Protein AF-I8TPX4-F1 (afdb_monomer_lite)

pLDDT: mean 73.59, std 28.56, range [20.38, 98.69]

Organism: Aspergillus oryzae (strain 3.042) (NCBI:txid1160506)

Secondary structure (DSSP, 8-state):
-----TTSSSSHHHHHHHHHHHHHHHHHHHHHHHHHHHHHHHHHHHHHHT--------PPPPHHHHHHHHHHHHHHHHHHHH-S--PPPTT---TT--TTTS-SS-EEEEEEEEB-SS-BPSS-EEEEEETTEEEEEEETTS---PPTT-EEEE-TT-EE-PPEEEEEE-TTTSPSS--GGG--S---STT-SB-TT-BGGGG--TT-THHHHHHHTTEEEEEE---SSSSEEEEEEEEES-TT-STT----SGGGBTTTTS-GGGSPEEEEEE-THHHHHHHS--HHHHHHHHHHHHHHHHHHHHHHHHHHHHHHHHHT--TTHHHHHHHHHHHH-S----TTTHHHHHHHTT-EEEEEEE-SHHHHHHHHHHHHHTT--EEEEEE-TTGGG-HHHHHHHHHTTTTS--------------------------------------TTTHHHHT-SSS-S-----------------------------------------------PPPP--------

Radius of gyration: 38.06 Å; chains: 1; bounding box: 77×177×71 Å

Sequence (519 aa):
MTTKGALLAIELNHQEYVQRSRLRRLRRWRRLLWPLLLIAALVILIQRQSSVNIVPYPRYSTESDLFNEGINKCYEARSRSQSNNKAASESRVNHRWNPVSGHKGDIVIQNATLFDGELTRNGTFDIHFSSGVIRSVSPTHLDHPIPEGTHIINVHGRFITPGLVDMHSHHLLLPFPQLPATNDVNERPLLGPITPFVRAIDGFKPHDPTIKIIASGGVTSSLVLPGSANIVGGEAYMVKNLPLSGAAGEPVVEELLLEYGLPENNRQRYLKMACGENPKRVYGNTRLGLTWLLRKQLEEAQDLHERQSAWCRAAFDVEETSFAKTHHVKTFIRNHGKRPDSFDLETLVALIRGELNVNVHCYEPEDFERMLSVLHEFGVHPQAFHHALEAWQVPELLKNLEEKCSVQGRGIWCKSKRAQNPGRPRGQGCPKIGTKPLFLILLGSRKTSLCRQLHPFLLSRCSRTTELDMFGLDTMQIWLSGMITRYKSGRHPLRSSSMVALSWATVTPWNCLSTTPAL

Structure (mmCIF, N/CA/C/O backbone):
data_AF-I8TPX4-F1
#
_entry.id   AF-I8TPX4-F1
#
loop_
_atom_site.group_PDB
_atom_site.id
_atom_site.type_symbol
_atom_site.label_atom_id
_atom_site.label_alt_id
_atom_site.label_comp_id
_atom_site.label_asym_id
_atom_site.label_entity_id
_atom_site.label_seq_id
_atom_site.pdbx_PDB_ins_code
_atom_site.Cartn_x
_atom_site.Cartn_y
_atom_site.Cartn_z
_atom_site.occupancy
_atom_site.B_iso_or_equiv
_atom_site.auth_seq_id
_atom_site.auth_comp_id
_atom_site.auth_asym_id
_atom_site.auth_atom_id
_atom_site.pdbx_PDB_model_num
ATOM 1 N N . MET A 1 1 ? 21.752 119.338 12.660 1.00 38.38 1 MET A N 1
ATOM 2 C CA . MET A 1 1 ? 21.763 118.011 13.311 1.00 38.38 1 MET A CA 1
ATOM 3 C C . MET A 1 1 ? 20.772 117.098 12.597 1.00 38.38 1 MET A C 1
ATOM 5 O O . MET A 1 1 ? 19.581 117.349 12.644 1.00 38.38 1 MET A O 1
ATOM 9 N N . THR A 1 2 ? 21.302 116.132 11.840 1.00 40.00 2 THR A N 1
ATOM 10 C CA . THR A 1 2 ? 20.820 114.739 11.697 1.00 40.00 2 THR A CA 1
ATOM 11 C C . THR A 1 2 ? 19.315 114.413 11.810 1.00 40.00 2 THR A C 1
ATOM 13 O O . THR A 1 2 ? 18.769 114.320 12.902 1.00 40.00 2 THR A O 1
ATOM 16 N N . THR A 1 3 ? 18.724 114.094 10.648 1.00 46.22 3 THR A N 1
ATOM 17 C CA . THR A 1 3 ? 18.003 112.845 10.287 1.00 46.22 3 THR A CA 1
ATOM 18 C C . THR A 1 3 ? 17.042 112.172 11.283 1.00 46.22 3 THR A C 1
ATOM 20 O O . THR A 1 3 ? 17.495 111.578 12.259 1.00 46.22 3 THR A O 1
ATOM 23 N N . LYS A 1 4 ? 15.760 112.050 10.891 1.00 41.34 4 LYS A N 1
ATOM 24 C CA . LYS A 1 4 ? 14.982 110.786 10.772 1.00 41.34 4 LYS A CA 1
ATOM 25 C C . LYS A 1 4 ? 13.525 111.100 10.393 1.00 41.34 4 LYS A C 1
ATOM 27 O O . LYS A 1 4 ? 12.887 111.916 11.037 1.00 41.34 4 LYS A O 1
ATOM 32 N N . GLY A 1 5 ? 13.003 110.440 9.360 1.00 40.19 5 GLY A N 1
ATOM 33 C CA . GLY A 1 5 ? 11.592 110.567 8.960 1.00 40.19 5 GLY A CA 1
ATOM 34 C C . GLY A 1 5 ? 11.262 110.072 7.549 1.00 40.19 5 GLY A C 1
ATOM 35 O O . GLY A 1 5 ? 10.097 109.882 7.229 1.00 40.19 5 GLY A O 1
ATOM 36 N N . ALA A 1 6 ? 12.273 109.779 6.724 1.00 49.09 6 ALA A N 1
ATOM 37 C CA . ALA A 1 6 ? 12.138 109.207 5.378 1.00 49.09 6 ALA A CA 1
ATOM 38 C C . ALA A 1 6 ? 11.752 107.704 5.345 1.00 49.09 6 ALA A C 1
ATOM 40 O O . ALA A 1 6 ? 12.098 107.005 4.399 1.00 49.09 6 ALA A O 1
ATOM 41 N N . LEU A 1 7 ? 11.066 107.182 6.369 1.00 47.84 7 LEU A N 1
ATOM 42 C CA . LEU A 1 7 ? 10.767 105.744 6.501 1.00 47.84 7 LEU A CA 1
ATOM 43 C C . LEU A 1 7 ? 9.301 105.366 6.247 1.00 47.84 7 LEU A C 1
ATOM 45 O O . LEU A 1 7 ? 9.023 104.200 6.006 1.00 47.84 7 LEU A O 1
ATOM 49 N N . LEU A 1 8 ? 8.370 106.322 6.205 1.00 48.78 8 LEU A N 1
ATOM 50 C CA . LEU A 1 8 ? 6.936 106.013 6.074 1.00 48.78 8 LEU A CA 1
ATOM 51 C C . LEU A 1 8 ? 6.411 105.944 4.627 1.00 48.78 8 LEU A C 1
ATOM 53 O O . LEU A 1 8 ? 5.287 105.505 4.411 1.00 48.78 8 LEU A O 1
ATOM 57 N N . ALA A 1 9 ? 7.217 106.311 3.624 1.00 49.38 9 ALA A N 1
ATOM 58 C CA . ALA A 1 9 ? 6.821 106.268 2.208 1.00 49.38 9 ALA A CA 1
ATOM 59 C C . ALA A 1 9 ? 7.292 105.004 1.452 1.00 49.38 9 ALA A C 1
ATOM 61 O O . ALA A 1 9 ? 6.925 104.811 0.295 1.00 49.38 9 ALA A O 1
ATOM 62 N N . ILE A 1 10 ? 8.094 104.133 2.081 1.00 52.34 10 ILE A N 1
ATOM 63 C CA . ILE A 1 10 ? 8.696 102.951 1.427 1.00 52.34 10 ILE A CA 1
ATOM 64 C C . ILE A 1 10 ? 7.904 101.658 1.715 1.00 52.34 10 ILE A C 1
ATOM 66 O O . ILE A 1 10 ? 7.915 100.730 0.908 1.00 52.34 10 ILE A O 1
ATOM 70 N N . GLU A 1 11 ? 7.146 101.597 2.811 1.00 50.50 11 GLU A N 1
ATOM 71 C CA . GLU A 1 11 ? 6.510 100.350 3.269 1.00 50.50 11 GLU A CA 1
ATOM 72 C C . GLU A 1 11 ? 5.206 99.981 2.542 1.00 50.50 11 GLU A C 1
ATOM 74 O O . GLU A 1 11 ? 4.889 98.799 2.405 1.00 50.50 11 GLU A O 1
ATOM 79 N N . LEU A 1 12 ? 4.487 100.955 1.975 1.00 50.69 12 LEU A N 1
ATOM 80 C CA . LEU A 1 12 ? 3.230 100.691 1.260 1.00 50.69 12 LEU A CA 1
ATOM 81 C C . LEU A 1 12 ? 3.429 100.149 -0.167 1.00 50.69 12 LEU A C 1
ATOM 83 O O . LEU A 1 12 ? 2.540 99.485 -0.693 1.00 50.69 12 LEU A O 1
ATOM 87 N N . ASN A 1 13 ? 4.603 100.341 -0.779 1.00 52.25 13 ASN A N 1
ATOM 88 C CA . ASN A 1 13 ? 4.862 99.906 -2.160 1.00 52.25 13 ASN A CA 1
ATOM 89 C C . ASN A 1 13 ? 5.465 98.482 -2.253 1.00 52.25 13 ASN A C 1
ATOM 91 O O . ASN A 1 13 ? 5.502 97.874 -3.323 1.00 52.25 13 ASN A O 1
ATOM 95 N N . HIS A 1 14 ? 5.916 97.903 -1.130 1.00 55.53 14 HIS A N 1
ATOM 96 C CA . HIS A 1 14 ? 6.540 96.572 -1.106 1.00 55.53 14 HIS A CA 1
ATOM 97 C C . HIS A 1 14 ? 5.518 95.421 -0.985 1.00 55.53 14 HIS A C 1
ATOM 99 O O . HIS A 1 14 ? 5.777 94.306 -1.448 1.00 55.53 14 HIS A O 1
ATOM 105 N N . GLN A 1 15 ? 4.331 95.659 -0.411 1.00 54.53 15 GLN A N 1
ATOM 106 C CA . GLN A 1 15 ? 3.323 94.600 -0.251 1.00 54.53 15 GLN A CA 1
ATOM 107 C C . GLN A 1 15 ? 2.599 94.232 -1.560 1.00 54.53 15 GLN A C 1
ATOM 109 O O . GLN A 1 15 ? 2.337 93.048 -1.794 1.00 54.53 15 GLN A O 1
ATOM 114 N N . GLU A 1 16 ? 2.360 95.187 -2.464 1.00 54.41 16 GLU A N 1
ATOM 115 C CA . GLU A 1 16 ? 1.671 94.915 -3.738 1.00 54.41 16 GLU A CA 1
ATOM 116 C C . GLU A 1 16 ? 2.543 94.125 -4.740 1.00 54.41 16 GLU A C 1
ATOM 118 O O . GLU A 1 16 ? 2.049 93.280 -5.499 1.00 54.41 16 GLU A O 1
ATOM 123 N N . TYR A 1 17 ? 3.868 94.318 -4.704 1.00 55.59 17 TYR A N 1
ATOM 124 C CA . TYR A 1 17 ? 4.812 93.601 -5.570 1.00 55.59 17 TYR A CA 1
ATOM 125 C C . TYR A 1 17 ? 4.951 92.115 -5.186 1.00 55.59 17 TYR A C 1
ATOM 127 O O . TYR A 1 17 ? 4.988 91.226 -6.049 1.00 55.59 17 TYR A O 1
ATOM 135 N N . VAL A 1 18 ? 4.955 91.806 -3.883 1.00 59.06 18 VAL A N 1
ATOM 136 C CA . VAL A 1 18 ? 5.135 90.433 -3.384 1.00 59.06 18 VAL A CA 1
ATOM 137 C C . VAL A 1 18 ? 3.926 89.544 -3.713 1.00 59.06 18 VAL A C 1
ATOM 139 O O . VAL A 1 18 ? 4.115 88.392 -4.122 1.00 59.06 18 VAL A O 1
ATOM 142 N N . GLN A 1 19 ? 2.692 90.061 -3.651 1.00 57.31 19 GLN A N 1
ATOM 143 C CA . GLN A 1 19 ? 1.488 89.284 -3.990 1.00 57.31 19 GLN A CA 1
ATOM 144 C C . GLN A 1 19 ? 1.406 88.903 -5.481 1.00 57.31 19 GLN A C 1
ATOM 146 O O . GLN A 1 19 ? 1.078 87.755 -5.808 1.00 57.31 19 GLN A O 1
ATOM 151 N N . ARG A 1 20 ? 1.778 89.804 -6.404 1.00 55.34 20 ARG A N 1
ATOM 152 C CA . ARG A 1 20 ? 1.758 89.511 -7.854 1.00 55.34 20 ARG A CA 1
ATOM 153 C C . ARG A 1 20 ? 2.804 88.464 -8.267 1.00 55.34 20 ARG A C 1
ATOM 155 O O . ARG A 1 20 ? 2.567 87.706 -9.212 1.00 55.34 20 ARG A O 1
ATOM 162 N N . SER A 1 21 ? 3.922 88.354 -7.542 1.00 58.31 21 SER A N 1
ATOM 163 C CA . SER A 1 21 ? 4.970 87.353 -7.811 1.00 58.31 21 SER A CA 1
ATOM 164 C C . SER A 1 21 ? 4.565 85.919 -7.416 1.00 58.31 21 SER A C 1
ATOM 166 O O . SER A 1 21 ? 4.831 84.969 -8.162 1.00 58.31 21 SER A O 1
ATOM 168 N N . ARG A 1 22 ? 3.838 85.747 -6.298 1.00 57.56 22 ARG A N 1
ATOM 169 C CA . ARG A 1 22 ? 3.369 84.432 -5.812 1.00 57.56 22 ARG A CA 1
ATOM 170 C C . ARG A 1 22 ? 2.296 83.821 -6.719 1.00 57.56 22 ARG A C 1
ATOM 172 O O . ARG A 1 22 ? 2.368 82.633 -7.037 1.00 57.56 22 ARG A O 1
ATOM 179 N N . LEU A 1 23 ? 1.364 84.630 -7.228 1.00 57.28 23 LEU A N 1
ATOM 180 C CA . LEU A 1 23 ? 0.304 84.168 -8.139 1.00 57.28 23 LEU A CA 1
ATOM 181 C C . LEU A 1 23 ? 0.840 83.727 -9.516 1.00 57.28 23 LEU A C 1
ATOM 183 O O . LEU A 1 23 ? 0.328 82.769 -10.102 1.00 57.28 23 LEU A O 1
ATOM 187 N N . ARG A 1 24 ? 1.912 84.358 -10.023 1.00 58.00 24 ARG A N 1
ATOM 188 C CA . ARG A 1 24 ? 2.585 83.927 -11.266 1.00 58.00 24 ARG A CA 1
ATOM 189 C C . ARG A 1 24 ? 3.355 82.616 -11.083 1.00 58.00 24 ARG A C 1
ATOM 191 O O . ARG A 1 24 ? 3.350 81.781 -11.988 1.00 58.00 24 ARG A O 1
ATOM 198 N N . ARG A 1 25 ? 3.961 82.400 -9.909 1.00 57.25 25 ARG A N 1
ATOM 199 C CA . ARG A 1 25 ? 4.684 81.159 -9.586 1.00 57.25 25 ARG A CA 1
ATOM 200 C C . ARG A 1 25 ? 3.717 79.969 -9.462 1.00 57.25 25 ARG A C 1
ATOM 202 O O . ARG A 1 25 ? 3.961 78.942 -10.085 1.00 57.25 25 ARG A O 1
ATOM 209 N N . LEU A 1 26 ? 2.561 80.135 -8.812 1.00 58.41 26 LEU A N 1
ATOM 210 C CA . LEU A 1 26 ? 1.526 79.088 -8.704 1.00 58.41 26 LEU A CA 1
ATOM 211 C C . LEU A 1 26 ? 0.887 78.703 -10.055 1.00 58.41 26 LEU A C 1
ATOM 213 O O . LEU A 1 26 ? 0.643 77.522 -10.307 1.00 58.41 26 LEU A O 1
ATOM 217 N N . ARG A 1 27 ? 0.677 79.662 -10.972 1.00 58.78 27 ARG A N 1
ATOM 218 C CA . ARG A 1 27 ? 0.183 79.363 -12.334 1.00 58.78 27 ARG A CA 1
ATOM 219 C C . ARG A 1 27 ? 1.196 78.595 -13.192 1.00 58.78 27 ARG A C 1
ATOM 221 O O . ARG A 1 27 ? 0.777 77.809 -14.038 1.00 58.78 27 ARG A O 1
ATOM 228 N N . ARG A 1 28 ? 2.506 78.779 -12.974 1.00 59.00 28 ARG A N 1
ATOM 229 C CA . ARG A 1 28 ? 3.565 78.040 -13.691 1.00 59.00 28 ARG A CA 1
ATOM 230 C C . ARG A 1 28 ? 3.630 76.567 -13.278 1.00 59.00 28 ARG A C 1
ATOM 232 O O . ARG A 1 28 ? 3.724 75.711 -14.148 1.00 59.00 28 ARG A O 1
ATOM 239 N N . TRP A 1 29 ? 3.489 76.270 -11.985 1.00 58.22 29 TRP A N 1
ATOM 240 C CA . TRP A 1 29 ? 3.479 74.889 -11.481 1.00 58.22 29 TRP A CA 1
ATOM 241 C C . TRP A 1 29 ? 2.221 74.118 -11.905 1.00 58.22 29 TRP A C 1
ATOM 243 O O . TRP A 1 29 ? 2.313 72.963 -12.315 1.00 58.22 29 TRP A O 1
ATOM 253 N N . ARG A 1 30 ? 1.053 74.778 -11.938 1.00 59.12 30 ARG A N 1
ATOM 254 C CA . ARG A 1 30 ? -0.192 74.174 -12.452 1.00 59.12 30 ARG A CA 1
ATOM 255 C C . ARG A 1 30 ? -0.127 73.789 -13.938 1.00 59.12 30 ARG A C 1
ATOM 257 O O . ARG A 1 30 ? -0.781 72.828 -14.323 1.00 59.12 30 ARG A O 1
ATOM 264 N N . ARG A 1 31 ? 0.656 74.502 -14.760 1.00 63.91 31 ARG A N 1
ATOM 265 C CA . ARG A 1 31 ? 0.835 74.191 -16.195 1.00 63.91 31 ARG A CA 1
ATOM 266 C C . ARG A 1 31 ? 1.763 72.998 -16.460 1.00 63.91 31 ARG A C 1
ATOM 268 O O . ARG A 1 31 ? 1.670 72.421 -17.533 1.00 63.91 31 ARG A O 1
ATOM 275 N N . LEU A 1 32 ? 2.617 72.621 -15.504 1.00 67.19 32 LEU A N 1
ATOM 276 C CA . LEU A 1 32 ? 3.533 71.476 -15.626 1.00 67.19 32 LEU A CA 1
ATOM 277 C C . LEU A 1 32 ? 2.981 70.198 -14.974 1.00 67.19 32 LEU A C 1
ATOM 279 O O . LEU A 1 32 ? 3.235 69.104 -15.463 1.00 67.19 32 LEU A O 1
ATOM 283 N N . LEU A 1 33 ? 2.180 70.323 -13.911 1.00 72.38 33 LEU A N 1
ATOM 284 C CA . LEU A 1 33 ? 1.616 69.172 -13.192 1.00 72.38 33 LEU A CA 1
ATOM 285 C C . LEU A 1 33 ? 0.508 68.440 -13.968 1.00 72.38 33 LEU A C 1
ATOM 287 O O . LEU A 1 33 ? 0.441 67.215 -13.931 1.00 72.38 33 LEU A O 1
ATOM 291 N N . TRP A 1 34 ? -0.340 69.169 -14.696 1.00 75.50 34 TRP A N 1
ATOM 292 C CA . TRP A 1 34 ? -1.425 68.576 -15.489 1.00 75.50 34 TRP A CA 1
ATOM 293 C C . TRP A 1 34 ? -0.961 67.645 -16.624 1.00 75.50 34 TRP A C 1
ATOM 295 O O . TRP A 1 34 ? -1.500 66.542 -16.715 1.00 75.50 34 TRP A O 1
ATOM 305 N N . PRO A 1 35 ? 0.031 68.006 -17.464 1.00 80.06 35 PRO A N 1
ATOM 306 C CA . PRO A 1 35 ? 0.525 67.088 -18.489 1.00 80.06 35 PRO A CA 1
ATOM 307 C C . PRO A 1 35 ? 1.236 65.864 -17.893 1.00 80.06 35 PRO A C 1
ATOM 309 O O . PRO A 1 35 ? 1.079 64.771 -18.423 1.00 80.06 35 PRO A O 1
ATOM 312 N N . LEU A 1 36 ? 1.939 66.000 -16.761 1.00 79.62 36 LEU A N 1
ATOM 313 C CA . LEU A 1 36 ? 2.554 64.859 -16.065 1.00 79.62 36 LEU A CA 1
ATOM 314 C C . LEU A 1 36 ? 1.511 63.866 -15.532 1.00 79.62 36 LEU A C 1
ATOM 316 O O . LEU A 1 36 ? 1.686 62.658 -15.678 1.00 79.62 36 LEU A O 1
ATOM 320 N N . LEU A 1 37 ? 0.404 64.361 -14.969 1.00 84.00 37 LEU A N 1
ATOM 321 C CA . LEU A 1 37 ? -0.708 63.515 -14.520 1.00 84.00 37 LEU A CA 1
ATOM 322 C C . LEU A 1 37 ? -1.428 62.830 -15.690 1.00 84.00 37 LEU A C 1
ATOM 324 O O . LEU A 1 37 ? -1.801 61.665 -15.573 1.00 84.00 37 LEU A O 1
ATOM 328 N N . LEU A 1 38 ? -1.579 63.514 -16.828 1.00 83.50 38 LEU A N 1
ATOM 329 C CA . LEU A 1 38 ? -2.147 62.926 -18.046 1.00 83.50 38 LEU A CA 1
ATOM 330 C C . LEU A 1 38 ? -1.246 61.836 -18.639 1.00 83.50 38 LEU A C 1
ATOM 332 O O . LEU A 1 38 ? -1.750 60.789 -19.036 1.00 83.50 38 LEU A O 1
ATOM 336 N N . ILE A 1 39 ? 0.076 62.037 -18.646 1.00 84.94 39 ILE A N 1
ATOM 337 C CA . ILE A 1 39 ? 1.040 61.016 -19.082 1.00 84.94 39 ILE A CA 1
ATOM 338 C C . ILE A 1 39 ? 0.993 59.805 -18.144 1.00 84.94 39 ILE A C 1
ATOM 340 O O . ILE A 1 39 ? 0.926 58.674 -18.618 1.00 84.94 39 ILE A O 1
ATOM 344 N N . ALA A 1 40 ? 0.956 60.018 -16.825 1.00 82.44 40 ALA A N 1
ATOM 345 C CA . ALA A 1 40 ? 0.837 58.928 -15.857 1.00 82.44 40 ALA A CA 1
ATOM 346 C C . ALA A 1 40 ? -0.471 58.132 -16.036 1.00 82.44 40 ALA A C 1
ATOM 348 O O . ALA A 1 40 ? -0.450 56.902 -16.029 1.00 82.44 40 ALA A O 1
ATOM 349 N N . ALA A 1 41 ? -1.598 58.812 -16.271 1.00 84.06 41 ALA A N 1
ATOM 350 C CA . ALA A 1 41 ? -2.878 58.161 -16.547 1.00 84.06 41 ALA A CA 1
ATOM 351 C C . ALA A 1 41 ? -2.860 57.369 -17.867 1.00 84.06 41 ALA A C 1
ATOM 353 O O . ALA A 1 41 ? -3.403 56.265 -17.926 1.00 84.06 41 ALA A O 1
ATOM 354 N N . LEU A 1 42 ? -2.198 57.890 -18.906 1.00 83.31 42 LEU A N 1
ATOM 355 C CA . LEU A 1 42 ? -2.035 57.201 -20.187 1.00 83.31 42 LEU A CA 1
ATOM 356 C C . LEU A 1 42 ? -1.169 55.939 -20.044 1.00 83.31 42 LEU A C 1
ATOM 358 O O . LEU A 1 42 ? -1.523 54.898 -20.589 1.00 83.31 42 LEU A O 1
ATOM 362 N N . VAL A 1 43 ? -0.083 55.996 -19.266 1.00 81.75 43 VAL A N 1
ATOM 363 C CA . VAL A 1 43 ? 0.767 54.826 -18.971 1.00 81.75 43 VAL A CA 1
ATOM 364 C C . VAL A 1 43 ? -0.025 53.743 -18.233 1.00 81.75 43 VAL A C 1
ATOM 366 O O . VAL A 1 43 ? 0.062 52.574 -18.602 1.00 81.75 43 VAL A O 1
ATOM 369 N N . ILE A 1 44 ? -0.852 54.119 -17.252 1.00 79.88 44 ILE A N 1
ATOM 370 C CA . ILE A 1 44 ? -1.716 53.175 -16.524 1.00 79.88 44 ILE A CA 1
ATOM 371 C C . ILE A 1 44 ? -2.768 52.557 -17.457 1.00 79.88 44 ILE A C 1
ATOM 373 O O . ILE A 1 44 ? -3.029 51.357 -17.380 1.00 79.88 44 ILE A O 1
ATOM 377 N N . LEU A 1 45 ? -3.355 53.340 -18.368 1.00 78.12 45 LEU A N 1
ATOM 378 C CA . LEU A 1 45 ? -4.309 52.831 -19.357 1.00 78.12 45 LEU A CA 1
ATOM 379 C C . LEU A 1 45 ? -3.650 51.869 -20.353 1.00 78.12 45 LEU A C 1
ATOM 381 O O . LEU A 1 45 ? -4.218 50.815 -20.626 1.00 78.12 45 LEU A O 1
ATOM 385 N N . ILE A 1 46 ? -2.435 52.165 -20.825 1.00 74.06 46 ILE A N 1
ATOM 386 C CA . ILE A 1 46 ? -1.672 51.276 -21.717 1.00 74.06 46 ILE A CA 1
ATOM 387 C C . ILE A 1 46 ? -1.277 49.980 -20.992 1.00 74.06 46 ILE A C 1
ATOM 389 O O . ILE A 1 46 ? -1.422 48.898 -21.563 1.00 74.06 46 ILE A O 1
ATOM 393 N N . GLN A 1 47 ? -0.850 50.057 -19.725 1.00 66.50 47 GLN A N 1
ATOM 394 C CA . GLN A 1 47 ? -0.571 48.874 -18.895 1.00 66.50 47 GLN A CA 1
ATOM 395 C C . GLN A 1 47 ? -1.828 48.030 -18.640 1.00 66.50 47 GLN A C 1
ATOM 397 O O . GLN A 1 47 ? -1.755 46.805 -18.600 1.00 66.50 47 GLN A O 1
ATOM 402 N N . ARG A 1 48 ? -2.998 48.667 -18.517 1.00 65.38 48 ARG A N 1
ATOM 403 C CA . ARG A 1 48 ? -4.282 47.976 -18.336 1.00 65.38 48 ARG A CA 1
ATOM 404 C C . ARG A 1 48 ? -4.826 47.378 -19.637 1.00 65.38 48 ARG A C 1
ATOM 406 O O . ARG A 1 48 ? -5.537 46.381 -19.597 1.00 65.38 48 ARG A O 1
ATOM 413 N N . GLN A 1 49 ? -4.494 47.958 -20.789 1.00 56.12 49 GLN A N 1
ATOM 414 C CA . GLN A 1 49 ? -4.933 47.472 -22.101 1.00 56.12 49 GLN A CA 1
ATOM 415 C C . GLN A 1 49 ? -4.025 46.367 -22.666 1.00 56.12 49 GLN A C 1
ATOM 417 O O . GLN A 1 49 ? -4.451 45.605 -23.527 1.00 56.12 49 GLN A O 1
ATOM 422 N N . SER A 1 50 ? -2.806 46.213 -22.136 1.00 51.03 50 SER A N 1
ATOM 423 C CA . SER A 1 50 ? -1.911 45.083 -22.442 1.00 51.03 50 SER A CA 1
ATOM 424 C C . SER A 1 50 ? -2.243 43.805 -21.652 1.00 51.03 50 SER A C 1
ATOM 426 O O . SER A 1 50 ? -1.612 42.773 -21.857 1.00 51.03 50 SER A O 1
ATOM 428 N N . SER A 1 51 ? -3.300 43.823 -20.831 1.00 47.78 51 SER A N 1
ATOM 429 C CA . SER A 1 51 ? -3.906 42.642 -20.195 1.00 47.78 51 SER A CA 1
ATOM 430 C C . SER A 1 51 ? -4.847 41.875 -21.142 1.00 47.78 51 SER A C 1
ATOM 432 O O . SER A 1 51 ? -5.904 41.401 -20.730 1.00 47.78 51 SER A O 1
ATOM 434 N N . VAL A 1 52 ? -4.513 41.775 -22.430 1.00 47.50 52 VAL A N 1
ATOM 435 C CA . VAL A 1 52 ? -5.178 40.810 -23.312 1.00 47.50 52 VAL A CA 1
ATOM 436 C C . VAL A 1 52 ? -4.580 39.452 -22.981 1.00 47.50 52 VAL A C 1
ATOM 438 O O . VAL A 1 52 ? -3.377 39.252 -23.128 1.00 47.50 52 VAL A O 1
ATOM 441 N N . ASN A 1 53 ? -5.422 38.541 -22.492 1.00 48.09 53 ASN A N 1
ATOM 442 C CA . ASN A 1 53 ? -5.079 37.150 -22.216 1.00 48.09 53 ASN A CA 1
ATOM 443 C C . ASN A 1 53 ? -4.563 36.474 -23.492 1.00 48.09 53 ASN A C 1
ATOM 445 O O . ASN A 1 53 ? -5.323 35.883 -24.258 1.00 48.09 53 ASN A O 1
ATOM 449 N N . ILE A 1 54 ? -3.253 36.553 -23.713 1.00 44.44 54 ILE A N 1
ATOM 450 C CA . ILE A 1 54 ? -2.545 35.627 -24.582 1.00 44.44 54 ILE A CA 1
ATOM 451 C C . ILE A 1 54 ? -2.604 34.289 -23.850 1.00 44.44 54 ILE A C 1
ATOM 453 O O . ILE A 1 54 ? -1.906 34.085 -22.858 1.00 44.44 54 ILE A O 1
ATOM 457 N N . VAL A 1 55 ? -3.480 33.400 -24.316 1.00 46.03 55 VAL A N 1
ATOM 458 C CA . VAL A 1 55 ? -3.432 31.974 -23.982 1.00 46.03 55 VAL A CA 1
ATOM 459 C C . VAL A 1 55 ? -1.990 31.523 -24.235 1.00 46.03 55 VAL A C 1
ATOM 461 O O . VAL A 1 55 ? -1.537 31.625 -25.380 1.00 46.03 55 VAL A O 1
ATOM 464 N N . PRO A 1 56 ? -1.217 31.101 -23.216 1.00 46.09 56 PRO A N 1
ATOM 465 C CA . PRO A 1 56 ? 0.145 30.665 -23.455 1.00 46.09 56 PRO A CA 1
ATOM 466 C C . PRO A 1 56 ? 0.078 29.425 -24.343 1.00 46.09 56 PRO A C 1
ATOM 468 O O . PRO A 1 56 ? -0.466 28.398 -23.940 1.00 46.09 56 PRO A O 1
ATOM 471 N N . TYR A 1 57 ? 0.628 29.518 -25.554 1.00 38.66 57 TYR A N 1
ATOM 472 C CA . TYR A 1 57 ? 1.028 28.337 -26.315 1.00 38.66 57 TYR A CA 1
ATOM 473 C C . TYR A 1 57 ? 1.885 27.434 -25.408 1.00 38.66 57 TYR A C 1
ATOM 475 O O . TYR A 1 57 ? 2.605 27.965 -24.553 1.00 38.66 57 TYR A O 1
ATOM 483 N N . PRO A 1 58 ? 1.830 26.097 -25.559 1.00 47.97 58 PRO A N 1
ATOM 484 C CA . PRO A 1 58 ? 2.586 25.190 -24.705 1.00 47.97 58 PRO A CA 1
ATOM 485 C C . PRO A 1 58 ? 4.065 25.583 -24.761 1.00 47.97 58 PRO A C 1
ATOM 487 O O . PRO A 1 58 ? 4.688 25.538 -25.823 1.00 47.97 58 PRO A O 1
ATOM 490 N N . ARG A 1 59 ? 4.622 26.039 -23.630 1.00 49.94 59 ARG A N 1
ATOM 491 C CA . ARG A 1 59 ? 6.062 26.282 -23.531 1.00 49.94 59 ARG A CA 1
ATOM 492 C C . ARG A 1 59 ? 6.741 24.940 -23.762 1.00 49.94 59 ARG A C 1
ATOM 494 O O . ARG A 1 59 ? 6.546 24.019 -22.973 1.00 49.94 59 ARG A O 1
ATOM 501 N N . TYR A 1 60 ? 7.538 24.836 -24.821 1.00 59.94 60 TYR A N 1
ATOM 502 C CA . TYR A 1 60 ? 8.567 23.806 -24.882 1.00 59.94 60 TYR A CA 1
ATOM 503 C C . TYR A 1 60 ? 9.394 23.921 -23.597 1.00 59.94 60 TYR A C 1
ATOM 505 O O . TYR A 1 60 ? 9.888 25.007 -23.285 1.00 59.94 60 TYR A O 1
ATOM 513 N N . SER A 1 61 ? 9.468 22.836 -22.823 1.00 68.50 61 SER A N 1
ATOM 514 C CA . SER A 1 61 ? 10.242 22.788 -21.581 1.00 68.50 61 SER A CA 1
ATOM 515 C C . SER A 1 61 ? 11.688 23.166 -21.886 1.00 68.50 61 SER A C 1
ATOM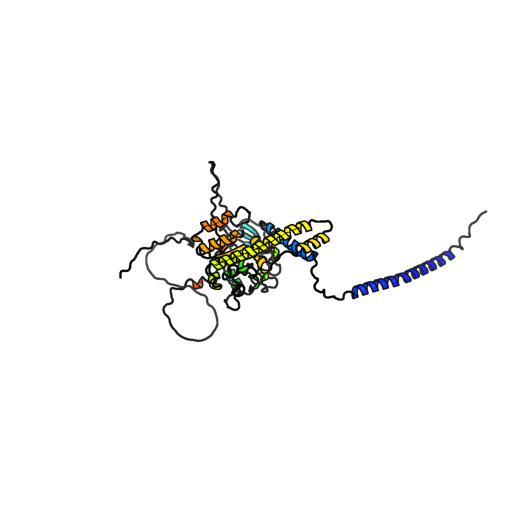 517 O O . SER A 1 61 ? 12.310 22.549 -22.756 1.00 68.50 61 SER A O 1
ATOM 519 N N . THR A 1 62 ? 12.219 24.169 -21.194 1.00 87.25 62 THR A N 1
ATOM 520 C CA . THR A 1 62 ? 13.628 24.544 -21.336 1.00 87.25 62 THR A CA 1
ATOM 521 C C . THR A 1 62 ? 14.524 23.448 -20.756 1.00 87.25 62 THR A C 1
ATOM 523 O O . THR A 1 62 ? 14.080 22.634 -19.945 1.00 87.25 62 THR A O 1
ATOM 526 N N . GLU A 1 63 ? 15.805 23.413 -21.128 1.00 91.56 63 GLU A N 1
ATOM 527 C CA . GLU A 1 63 ? 16.764 22.481 -20.522 1.00 91.56 63 GLU A CA 1
ATOM 528 C C . GLU A 1 63 ? 16.824 22.656 -18.997 1.00 91.56 63 GLU A C 1
ATOM 530 O O . GLU A 1 63 ? 16.902 21.677 -18.259 1.00 91.56 63 GLU A O 1
ATOM 535 N N . SER A 1 64 ? 16.699 23.896 -18.516 1.00 90.69 64 SER A N 1
ATOM 536 C CA . SER A 1 64 ? 16.591 24.192 -17.088 1.00 90.69 64 SER A CA 1
ATOM 537 C C . SER A 1 64 ? 15.356 23.554 -16.452 1.00 90.69 64 SER A C 1
ATOM 539 O O . SER A 1 64 ? 15.461 23.020 -15.353 1.00 90.69 64 SER A O 1
ATOM 541 N N . ASP A 1 65 ? 14.205 23.560 -17.130 1.00 93.38 65 ASP A N 1
ATOM 542 C CA . ASP A 1 65 ? 12.984 22.927 -16.616 1.00 93.38 65 ASP A CA 1
ATOM 543 C C . ASP A 1 65 ? 13.155 21.407 -16.511 1.00 93.38 65 ASP A C 1
ATOM 545 O O . ASP A 1 65 ? 12.839 20.826 -15.477 1.00 93.38 65 ASP A O 1
ATOM 549 N N . LEU A 1 66 ? 13.727 20.772 -17.541 1.00 94.50 66 LEU A N 1
ATOM 550 C CA . LEU A 1 66 ? 14.002 19.330 -17.549 1.00 94.50 66 LEU A CA 1
ATOM 551 C C . LEU A 1 66 ? 14.987 18.921 -16.446 1.00 94.50 66 LEU A C 1
ATOM 553 O O . LEU A 1 66 ? 14.821 17.875 -15.815 1.00 94.50 66 LEU A O 1
ATOM 557 N N . PHE A 1 67 ? 16.012 19.741 -16.211 1.00 96.12 67 PHE A N 1
ATOM 558 C CA . PHE A 1 67 ? 16.965 19.529 -15.128 1.00 96.12 67 PHE A CA 1
ATOM 559 C C . PHE A 1 67 ? 16.301 19.669 -13.760 1.00 96.12 67 PHE A C 1
ATOM 561 O O . PHE A 1 67 ? 16.435 18.776 -12.925 1.00 96.12 67 PHE A O 1
ATOM 568 N N . ASN A 1 68 ? 15.544 20.749 -13.555 1.00 95.38 68 ASN A N 1
ATOM 569 C CA . ASN A 1 68 ? 14.858 21.026 -12.296 1.00 95.38 68 ASN A CA 1
ATOM 570 C C . ASN A 1 68 ? 13.809 19.951 -11.975 1.00 95.38 68 ASN A C 1
ATOM 572 O O . ASN A 1 68 ? 13.729 19.487 -10.840 1.00 95.38 68 ASN A O 1
ATOM 576 N N . GLU A 1 69 ? 13.037 19.501 -12.966 1.00 95.12 69 GLU A N 1
ATOM 577 C CA . GLU A 1 69 ? 12.099 18.389 -12.794 1.00 95.12 69 GLU A CA 1
ATOM 578 C C . GLU A 1 69 ? 12.838 17.111 -12.372 1.00 95.12 69 GLU A C 1
ATOM 580 O O . GLU A 1 69 ? 12.459 16.456 -11.399 1.00 95.12 69 GLU A O 1
ATOM 585 N N . GLY A 1 70 ? 13.919 16.767 -13.075 1.00 96.19 70 GLY A N 1
ATOM 586 C CA . GLY A 1 70 ? 14.702 15.575 -12.777 1.00 96.19 70 GLY A CA 1
ATOM 587 C C . GLY A 1 70 ? 15.335 15.617 -11.386 1.00 96.19 70 GLY A C 1
ATOM 588 O O . GLY A 1 70 ? 15.226 14.645 -10.636 1.00 96.19 70 GLY A O 1
ATOM 589 N N . ILE A 1 71 ? 15.959 16.735 -11.012 1.00 96.31 71 ILE A N 1
ATOM 590 C CA . ILE A 1 71 ? 16.663 16.847 -9.733 1.00 96.31 71 ILE A CA 1
ATOM 591 C C . ILE A 1 71 ? 15.705 16.906 -8.542 1.00 96.31 71 ILE A C 1
ATOM 593 O O . ILE A 1 71 ? 15.996 16.310 -7.506 1.00 96.31 71 ILE A O 1
ATOM 597 N N . ASN A 1 72 ? 14.525 17.514 -8.697 1.00 95.38 72 ASN A N 1
ATOM 598 C CA . ASN A 1 72 ? 13.483 17.479 -7.669 1.00 95.38 72 ASN A CA 1
ATOM 599 C C . ASN A 1 72 ? 13.059 16.038 -7.365 1.00 95.38 72 ASN A C 1
ATOM 601 O O . ASN A 1 72 ? 13.041 15.638 -6.201 1.00 95.38 72 ASN A O 1
ATOM 605 N N . LYS A 1 73 ? 12.845 15.210 -8.396 1.00 94.50 73 LYS A N 1
ATOM 606 C CA . LYS A 1 73 ? 12.543 13.780 -8.211 1.00 94.50 73 LYS A CA 1
ATOM 607 C C . LYS A 1 73 ? 13.699 13.016 -7.543 1.00 94.50 73 LYS A C 1
ATOM 609 O O . LYS A 1 73 ? 13.459 12.094 -6.766 1.00 94.50 73 LYS A O 1
ATOM 614 N N . CYS A 1 74 ? 14.955 13.404 -7.790 1.00 95.19 74 CYS A N 1
ATOM 615 C CA . CYS A 1 74 ? 16.111 12.841 -7.079 1.00 95.19 74 CYS A CA 1
ATOM 616 C C . CYS A 1 74 ? 16.106 13.198 -5.581 1.00 95.19 74 CYS A C 1
ATOM 618 O O . CYS A 1 74 ? 16.385 12.337 -4.742 1.00 95.19 74 CYS A O 1
ATOM 620 N N . TYR A 1 75 ? 15.771 14.444 -5.228 1.00 93.50 75 TYR A N 1
ATOM 621 C CA . TYR A 1 75 ? 15.623 14.861 -3.831 1.00 93.50 75 TYR A CA 1
ATOM 622 C C . TYR A 1 75 ? 14.466 14.141 -3.131 1.00 93.50 75 TYR A C 1
ATOM 624 O O . TYR A 1 75 ? 14.627 13.701 -1.992 1.00 93.50 75 TYR A O 1
ATOM 632 N N . GLU A 1 76 ? 13.331 13.969 -3.809 1.00 89.69 76 GLU A N 1
ATOM 633 C CA . GLU A 1 76 ? 12.179 13.225 -3.289 1.00 89.69 76 GLU A CA 1
ATOM 634 C C . GLU A 1 76 ? 12.518 11.758 -2.997 1.00 89.69 76 GLU A C 1
ATOM 636 O O . GLU A 1 76 ? 12.231 11.264 -1.906 1.00 89.69 76 GLU A O 1
ATOM 641 N N . ALA A 1 77 ? 13.194 11.067 -3.920 1.00 86.94 77 ALA A N 1
ATOM 642 C CA . ALA A 1 77 ? 13.627 9.686 -3.695 1.00 86.94 77 ALA A CA 1
ATOM 643 C C . ALA A 1 77 ? 14.573 9.572 -2.481 1.00 86.94 77 ALA A C 1
ATOM 645 O O . ALA A 1 77 ? 14.449 8.662 -1.658 1.00 86.94 77 ALA A O 1
ATOM 646 N N . ARG A 1 78 ? 15.493 10.534 -2.318 1.00 84.88 78 ARG A N 1
ATOM 647 C CA . ARG A 1 78 ? 16.423 10.573 -1.178 1.00 84.88 78 ARG A CA 1
ATOM 648 C C . ARG A 1 78 ? 15.709 10.843 0.149 1.00 84.88 78 ARG A C 1
ATOM 650 O O . ARG A 1 78 ? 16.061 10.229 1.155 1.00 84.88 78 ARG A O 1
ATOM 657 N N . SER A 1 79 ? 14.727 11.744 0.172 1.00 83.06 79 SER A N 1
ATOM 658 C CA . SER A 1 79 ? 14.002 12.099 1.399 1.00 83.06 79 SER A CA 1
ATOM 659 C C . SER A 1 79 ? 13.096 10.963 1.883 1.00 83.06 79 SER A C 1
ATOM 661 O O . SER A 1 79 ? 13.066 10.678 3.084 1.00 83.06 79 SER A O 1
ATOM 663 N N . ARG A 1 80 ? 12.439 10.240 0.965 1.00 77.19 80 ARG A N 1
ATOM 664 C CA . ARG A 1 80 ? 11.625 9.056 1.291 1.00 77.19 80 ARG A CA 1
ATOM 665 C C . ARG A 1 80 ? 12.440 7.958 1.962 1.00 77.19 80 ARG A C 1
ATOM 667 O O . ARG A 1 80 ? 12.020 7.434 2.990 1.00 77.19 80 ARG A O 1
ATOM 674 N N . SER A 1 81 ? 13.649 7.689 1.467 1.00 67.00 81 SER A N 1
ATOM 675 C CA . SER A 1 81 ? 14.561 6.720 2.090 1.00 67.00 81 SER A CA 1
ATOM 676 C C . SER A 1 81 ? 14.925 7.075 3.544 1.00 67.00 81 SER A C 1
ATOM 678 O O . SER A 1 81 ? 15.244 6.178 4.323 1.00 67.00 81 SER A O 1
ATOM 680 N N . GLN A 1 82 ? 14.863 8.355 3.931 1.00 63.84 82 GLN A N 1
ATOM 681 C CA . GLN A 1 82 ? 15.238 8.836 5.266 1.00 63.84 82 GLN A CA 1
ATOM 682 C C . GLN A 1 82 ? 14.051 8.956 6.241 1.00 63.84 82 GLN A C 1
ATOM 684 O O . GLN A 1 82 ? 14.252 8.923 7.455 1.00 63.84 82 GLN A O 1
ATOM 689 N N . SER A 1 83 ? 12.812 9.081 5.746 1.00 58.50 83 SER A N 1
ATOM 690 C CA . SER A 1 83 ? 11.628 9.394 6.568 1.00 58.50 83 SER A CA 1
ATOM 691 C C . SER A 1 83 ? 11.074 8.215 7.393 1.00 58.50 83 SER A C 1
ATOM 693 O O . SER A 1 83 ? 10.240 8.427 8.276 1.00 58.50 83 SER A O 1
ATOM 695 N N . ASN A 1 84 ? 11.546 6.984 7.181 1.00 51.88 84 ASN A N 1
ATOM 696 C CA . ASN A 1 84 ? 10.947 5.768 7.758 1.00 51.88 84 ASN A CA 1
ATOM 697 C C . ASN A 1 84 ? 11.238 5.517 9.259 1.00 51.88 84 ASN A C 1
ATOM 699 O O . ASN A 1 84 ? 10.984 4.426 9.760 1.00 51.88 84 ASN A O 1
ATOM 703 N N . ASN A 1 85 ? 11.721 6.521 10.002 1.00 45.47 85 ASN A N 1
ATOM 704 C CA . ASN A 1 85 ? 12.075 6.422 11.427 1.00 45.47 85 ASN A CA 1
ATOM 705 C C . ASN A 1 85 ? 11.459 7.544 12.287 1.00 45.47 85 ASN A C 1
ATOM 707 O O . ASN A 1 85 ? 12.157 8.187 13.072 1.00 45.47 85 ASN A O 1
ATOM 711 N N . LYS A 1 86 ? 10.151 7.810 12.177 1.00 50.41 86 LYS A N 1
ATOM 712 C CA . LYS A 1 86 ? 9.475 8.706 13.135 1.00 50.41 86 LYS A CA 1
ATOM 713 C C . LYS A 1 86 ? 8.804 7.916 14.255 1.00 50.41 86 LYS A C 1
ATOM 715 O O . LYS A 1 86 ? 7.841 7.187 14.040 1.00 50.41 86 LYS A O 1
ATOM 720 N N . ALA A 1 87 ? 9.332 8.082 15.466 1.00 48.16 87 ALA A N 1
ATOM 721 C CA . ALA A 1 87 ? 8.713 7.596 16.692 1.00 48.16 87 ALA A CA 1
ATOM 722 C C . ALA A 1 87 ? 7.369 8.301 16.951 1.00 48.16 87 ALA A C 1
ATOM 724 O O . ALA A 1 87 ? 7.147 9.429 16.505 1.00 48.16 87 ALA A O 1
ATOM 725 N N . ALA A 1 88 ? 6.483 7.639 17.700 1.00 53.22 88 ALA A N 1
ATOM 726 C CA . ALA A 1 88 ? 5.245 8.244 18.174 1.00 53.22 88 ALA A CA 1
ATOM 727 C C . ALA A 1 88 ? 5.569 9.509 18.987 1.00 53.22 88 ALA A C 1
ATOM 729 O O . ALA A 1 88 ? 6.311 9.445 19.965 1.00 53.22 88 ALA A O 1
ATOM 730 N N . SER A 1 89 ? 5.041 10.652 18.551 1.00 57.16 89 SER A N 1
ATOM 731 C CA . SER A 1 89 ? 5.233 11.941 19.213 1.00 57.16 89 SER A CA 1
ATOM 732 C C . SER A 1 89 ? 3.995 12.314 20.022 1.00 57.16 89 SER A C 1
ATOM 734 O O . SER A 1 89 ? 2.868 12.098 19.570 1.00 57.16 89 SER A O 1
ATOM 736 N N . GLU A 1 90 ? 4.203 12.930 21.185 1.00 58.66 90 GLU A N 1
ATOM 737 C CA . GLU A 1 90 ? 3.143 13.543 21.999 1.00 58.66 90 GLU A CA 1
ATOM 738 C C . GLU A 1 90 ? 2.368 14.631 21.227 1.00 58.66 90 GLU A C 1
ATOM 740 O O . GLU A 1 90 ? 1.208 14.907 21.526 1.00 58.66 90 GLU A O 1
ATOM 745 N N . SER A 1 91 ? 2.955 15.183 20.158 1.00 72.12 91 SER A N 1
ATOM 746 C CA . SER A 1 91 ? 2.329 16.164 19.264 1.00 72.12 91 SER A CA 1
ATOM 747 C C . SER A 1 91 ? 1.467 15.550 18.153 1.00 72.12 91 SER A C 1
ATOM 749 O O . SER A 1 91 ? 1.172 16.219 17.164 1.00 72.12 91 SER A O 1
ATOM 751 N N . ARG A 1 92 ? 1.048 14.280 18.273 1.00 81.31 92 ARG A N 1
ATOM 752 C CA . ARG A 1 92 ? 0.240 13.615 17.241 1.00 81.31 92 ARG A CA 1
ATOM 753 C C . ARG A 1 92 ? -1.022 14.426 16.917 1.00 81.31 92 ARG A C 1
ATOM 755 O O . ARG A 1 92 ? -1.853 14.699 17.789 1.00 81.31 92 ARG A O 1
ATOM 762 N N . VAL A 1 93 ? -1.170 14.745 15.633 1.00 86.81 93 VAL A N 1
ATOM 763 C CA . VAL A 1 93 ? -2.352 15.376 15.035 1.00 86.81 93 VAL A CA 1
ATOM 764 C C . VAL A 1 93 ? -3.095 14.336 14.197 1.00 86.81 93 VAL A C 1
ATOM 766 O O . VAL A 1 93 ? -2.482 13.459 13.587 1.00 86.81 93 VAL A O 1
ATOM 769 N N . ASN A 1 94 ? -4.426 14.407 14.180 1.00 90.12 94 ASN A N 1
ATOM 770 C CA . ASN A 1 94 ? -5.245 13.615 13.271 1.00 90.12 94 ASN A CA 1
ATOM 771 C C . ASN A 1 94 ? -5.550 14.425 12.008 1.00 90.12 94 ASN A C 1
ATOM 773 O O . ASN A 1 94 ? -6.441 15.268 12.019 1.00 90.12 94 ASN A O 1
ATOM 777 N N . HIS A 1 95 ? -4.850 14.131 10.914 1.00 90.69 95 HIS A N 1
ATOM 778 C CA . HIS A 1 95 ? -5.054 14.803 9.624 1.00 90.69 95 HIS A CA 1
ATOM 779 C C . HIS A 1 95 ? -6.454 14.590 9.027 1.00 90.69 95 HIS A C 1
ATOM 781 O O . HIS A 1 95 ? -6.891 15.385 8.202 1.00 90.69 95 HIS A O 1
ATOM 787 N N . ARG A 1 96 ? -7.186 13.560 9.478 1.00 91.12 96 ARG A N 1
ATOM 788 C CA . ARG A 1 96 ? -8.570 13.301 9.059 1.00 91.12 96 ARG A CA 1
ATOM 789 C C . ARG A 1 96 ? -9.605 14.103 9.843 1.00 91.12 96 ARG A C 1
ATOM 791 O O . ARG A 1 96 ? -10.759 14.171 9.423 1.00 91.12 96 ARG A O 1
ATOM 798 N N . TRP A 1 97 ? -9.246 14.626 11.016 1.00 91.44 97 TRP A N 1
ATOM 799 C CA . TRP A 1 97 ? -10.199 15.363 11.839 1.00 91.44 97 TRP A CA 1
ATOM 800 C C . TRP A 1 97 ? -10.518 16.706 11.183 1.00 91.44 97 TRP A C 1
ATOM 802 O O . TRP A 1 97 ? -9.630 17.405 10.700 1.00 91.44 97 TRP A O 1
ATOM 812 N N . ASN A 1 98 ? -11.795 17.072 11.191 1.00 89.19 98 ASN A N 1
ATOM 813 C CA . ASN A 1 98 ? -12.265 18.376 10.752 1.00 89.19 98 ASN A CA 1
ATOM 814 C C . ASN A 1 98 ? -13.363 18.872 11.713 1.00 89.19 98 ASN A C 1
ATOM 816 O O . ASN A 1 98 ? -14.066 18.051 12.306 1.00 89.19 98 ASN A O 1
ATOM 820 N N . PRO A 1 99 ? -13.547 20.193 11.863 1.00 88.06 99 PRO A N 1
ATOM 821 C CA . PRO A 1 99 ? -14.502 20.760 12.819 1.00 88.06 99 PRO A CA 1
ATOM 822 C C . PRO A 1 99 ? -15.978 20.625 12.401 1.00 88.06 99 PRO A C 1
ATOM 824 O O . PRO A 1 99 ? -16.862 20.945 13.195 1.00 88.06 99 PRO A O 1
ATOM 827 N N . VAL A 1 100 ? -16.258 20.198 11.163 1.00 88.25 100 VAL A N 1
ATOM 828 C CA . VAL A 1 100 ? -17.620 20.116 10.613 1.00 88.25 100 VAL A CA 1
ATOM 829 C C . VAL A 1 100 ? -18.265 18.777 10.968 1.00 88.25 100 VAL A C 1
ATOM 831 O O . VAL A 1 100 ? -19.325 18.763 11.591 1.00 88.25 100 VAL A O 1
ATOM 834 N N . SER A 1 101 ? -17.617 17.665 10.607 1.00 85.62 101 SER A N 1
ATOM 835 C CA . SER A 1 101 ? -18.099 16.302 10.868 1.00 85.62 101 SER A CA 1
ATOM 836 C C . SER A 1 101 ? -17.445 15.642 12.089 1.00 85.62 101 SER A C 1
ATOM 838 O O . SER A 1 101 ? -17.956 14.646 12.602 1.00 85.62 101 SER A O 1
ATOM 840 N N . GLY A 1 102 ? -16.331 16.187 12.588 1.00 86.00 102 GLY A N 1
ATOM 841 C CA . GLY A 1 102 ? -15.683 15.731 13.815 1.00 86.00 102 GLY A CA 1
ATOM 842 C C . GLY A 1 102 ? -16.419 16.166 15.086 1.00 86.00 102 GLY A C 1
ATOM 843 O O . GLY A 1 102 ? -17.238 17.085 15.092 1.00 86.00 102 GLY A O 1
ATOM 844 N N . HIS A 1 103 ? -16.103 15.510 16.203 1.00 83.62 103 HIS A N 1
ATOM 845 C CA . HIS A 1 103 ? -16.647 15.888 17.508 1.00 83.62 103 HIS A CA 1
ATOM 846 C C . HIS A 1 103 ? -16.175 17.300 17.921 1.00 83.62 103 HIS A C 1
ATOM 848 O O . HIS A 1 103 ? -14.999 17.632 17.770 1.00 83.62 103 HIS A O 1
ATOM 854 N N . LYS A 1 104 ? -17.104 18.129 18.428 1.00 81.50 104 LYS A N 1
ATOM 855 C CA . LYS A 1 104 ? -16.925 19.583 18.657 1.00 81.50 104 LYS A CA 1
ATOM 856 C C . LYS A 1 104 ? -16.255 19.969 19.989 1.00 81.50 104 LYS A C 1
ATOM 858 O O . LYS A 1 104 ? -16.129 21.152 20.281 1.00 81.50 104 LYS A O 1
ATOM 863 N N . GLY A 1 105 ? -15.827 18.994 20.784 1.00 86.81 105 GLY A N 1
ATOM 864 C CA . GLY A 1 105 ? -15.168 19.178 22.081 1.00 86.81 105 GLY A CA 1
ATOM 865 C C . GLY A 1 105 ? -14.595 17.855 22.575 1.00 86.81 105 GLY A C 1
ATOM 866 O O . GLY A 1 105 ? -14.843 16.822 21.958 1.00 86.81 105 GLY A O 1
ATOM 867 N N . ASP A 1 106 ? -13.819 17.863 23.650 1.00 92.38 106 ASP A N 1
ATOM 868 C CA . ASP A 1 106 ? -13.163 16.652 24.147 1.00 92.38 106 ASP A CA 1
ATOM 869 C C . ASP A 1 106 ? -14.171 15.572 24.577 1.00 92.38 106 ASP A C 1
ATOM 871 O O . ASP A 1 106 ? -15.291 15.869 24.993 1.00 92.38 106 ASP A O 1
ATOM 875 N N . ILE A 1 107 ? -13.776 14.303 24.458 1.00 94.00 107 ILE A N 1
ATOM 876 C CA . ILE A 1 107 ? -14.580 13.149 24.883 1.00 94.00 107 ILE A CA 1
ATOM 877 C C . ILE A 1 107 ? -13.791 12.377 25.932 1.00 94.00 107 ILE A C 1
ATOM 879 O O . ILE A 1 107 ? -12.622 12.068 25.713 1.00 94.00 107 ILE A O 1
ATOM 883 N N . VAL A 1 108 ? -14.429 12.007 27.039 1.00 94.12 108 VAL A N 1
ATOM 884 C CA . VAL A 1 108 ? -13.860 11.062 28.006 1.00 94.12 108 VAL A CA 1
ATOM 885 C C . VAL A 1 108 ? -14.757 9.838 28.080 1.00 94.12 108 VAL A C 1
ATOM 887 O O . VAL A 1 108 ? -15.938 9.944 28.404 1.00 94.12 108 VAL A O 1
ATOM 890 N N . ILE A 1 109 ? -14.191 8.669 27.789 1.00 95.19 109 ILE A N 1
ATOM 891 C CA . ILE A 1 109 ? -14.855 7.392 28.028 1.00 95.19 109 ILE A CA 1
ATOM 892 C C . ILE A 1 109 ? -14.434 6.892 29.407 1.00 95.19 109 ILE A C 1
ATOM 894 O O . ILE A 1 109 ? -13.253 6.634 29.609 1.00 95.19 109 ILE A O 1
ATOM 898 N N . GLN A 1 110 ? -15.373 6.769 30.343 1.00 94.50 110 GLN A N 1
ATOM 899 C CA . GLN A 1 110 ? -15.089 6.438 31.740 1.00 94.50 110 GLN A CA 1
ATOM 900 C C . GLN A 1 110 ? -15.401 4.994 32.095 1.00 94.50 110 GLN A C 1
ATOM 902 O O . GLN A 1 110 ? -16.359 4.407 31.583 1.00 94.50 110 GLN A O 1
ATOM 907 N N . ASN A 1 111 ? -14.664 4.488 33.084 1.00 95.44 111 ASN A N 1
ATOM 908 C CA . ASN A 1 111 ? -14.924 3.213 33.740 1.00 95.44 111 ASN A CA 1
ATOM 909 C C . ASN A 1 111 ? -14.900 2.030 32.757 1.00 95.44 111 ASN A C 1
ATOM 911 O O . ASN A 1 111 ? -15.806 1.201 32.739 1.00 95.44 111 ASN A O 1
ATOM 915 N N . ALA A 1 112 ? -13.889 1.967 31.894 1.00 97.19 112 ALA A N 1
ATOM 916 C CA . ALA A 1 112 ? -13.734 0.914 30.897 1.00 97.19 112 ALA A CA 1
ATOM 917 C C . ALA A 1 112 ? -12.855 -0.236 31.397 1.00 97.19 112 ALA A C 1
ATOM 919 O O . ALA A 1 112 ? -11.824 -0.012 32.031 1.00 97.19 112 ALA A O 1
ATOM 920 N N . THR A 1 113 ? -13.196 -1.471 31.029 1.00 97.62 113 THR A N 1
ATOM 921 C CA . THR A 1 113 ? -12.236 -2.581 31.057 1.00 97.62 113 THR A CA 1
ATOM 922 C C . THR A 1 113 ? -11.401 -2.521 29.781 1.00 97.62 113 THR A C 1
ATOM 924 O O . THR A 1 113 ? -11.900 -2.761 28.682 1.00 97.62 113 THR A O 1
ATOM 927 N N . LEU A 1 114 ? -10.127 -2.152 29.908 1.00 97.06 114 LEU A N 1
ATOM 928 C CA . LEU A 1 114 ? -9.265 -1.873 28.761 1.00 97.06 114 LEU A CA 1
ATOM 929 C C . LEU A 1 114 ? -8.538 -3.133 28.281 1.00 97.06 114 LEU A C 1
ATOM 931 O O . LEU A 1 114 ? -7.730 -3.702 29.011 1.00 97.06 114 LEU A O 1
ATOM 935 N N . PHE A 1 115 ? -8.752 -3.511 27.025 1.00 96.19 115 PHE A N 1
ATOM 936 C CA . PHE A 1 115 ? -7.830 -4.359 26.275 1.00 96.19 115 PHE A CA 1
ATOM 937 C C . PHE A 1 115 ? -6.997 -3.459 25.369 1.00 96.19 115 PHE A C 1
ATOM 939 O O . PHE A 1 115 ? -7.554 -2.738 24.551 1.00 96.19 115 PHE A O 1
ATOM 946 N N . ASP A 1 116 ? -5.677 -3.471 25.507 1.00 90.81 116 ASP A N 1
ATOM 947 C CA . ASP A 1 116 ? -4.793 -2.531 24.804 1.00 90.81 116 ASP A CA 1
ATOM 948 C C . ASP A 1 116 ? -4.257 -3.042 23.457 1.00 90.81 116 ASP A C 1
ATOM 950 O O . ASP A 1 116 ? -3.495 -2.344 22.790 1.00 90.81 116 ASP A O 1
ATOM 954 N N . GLY A 1 117 ? -4.665 -4.246 23.053 1.00 89.12 117 GLY A N 1
ATOM 955 C CA . GLY A 1 117 ? -4.154 -4.944 21.874 1.00 89.12 117 GLY A CA 1
ATOM 956 C C . GLY A 1 117 ? -3.262 -6.141 22.208 1.00 89.12 117 GLY A C 1
ATOM 957 O O . GLY A 1 117 ? -3.139 -7.037 21.378 1.00 89.12 117 GLY A O 1
ATOM 958 N N . GLU A 1 118 ? -2.697 -6.204 23.416 1.00 89.69 118 GLU A N 1
ATOM 959 C CA . GLU A 1 118 ? -1.881 -7.334 23.878 1.00 89.69 118 GLU A CA 1
ATOM 960 C C . GLU A 1 118 ? -2.555 -8.085 25.027 1.00 89.69 118 GLU A C 1
ATOM 962 O O . GLU A 1 118 ? -2.598 -9.317 25.034 1.00 89.69 118 GLU A O 1
ATOM 967 N N . LEU A 1 119 ? -3.087 -7.358 26.011 1.00 94.62 119 LEU A N 1
ATOM 968 C CA . LEU A 1 119 ? -3.682 -7.947 27.204 1.00 94.62 119 LEU A CA 1
ATOM 969 C C . LEU A 1 119 ? -4.803 -7.085 27.782 1.00 94.62 119 LEU A C 1
ATOM 971 O O . LEU A 1 119 ? -4.896 -5.880 27.553 1.00 94.62 119 LEU A O 1
ATOM 975 N N . THR A 1 120 ? -5.670 -7.724 28.567 1.00 96.69 120 THR A N 1
ATOM 976 C CA . THR A 1 120 ? -6.673 -7.001 29.354 1.00 96.69 120 THR A CA 1
ATOM 977 C C . THR A 1 120 ? -5.996 -6.431 30.593 1.00 96.69 120 THR A C 1
ATOM 979 O O . THR A 1 120 ? -5.385 -7.167 31.370 1.00 96.69 120 THR A O 1
ATOM 982 N N . ARG A 1 121 ? -6.064 -5.112 30.758 1.00 94.56 121 ARG A N 1
ATOM 983 C CA . ARG A 1 121 ? -5.483 -4.392 31.888 1.00 94.56 121 ARG A CA 1
ATOM 984 C C . ARG A 1 121 ? -6.348 -4.595 33.134 1.00 94.56 121 ARG A C 1
ATOM 986 O O . ARG A 1 121 ? -7.572 -4.622 33.055 1.00 94.56 121 ARG A O 1
ATOM 993 N N . ASN A 1 122 ? -5.698 -4.724 34.288 1.00 94.38 122 ASN A N 1
ATOM 994 C CA . ASN A 1 122 ? -6.390 -4.880 35.567 1.00 94.38 122 ASN A CA 1
ATOM 995 C C . ASN A 1 122 ? -6.973 -3.543 36.038 1.00 94.38 122 ASN A C 1
ATOM 997 O O . ASN A 1 122 ? -6.281 -2.526 36.003 1.00 94.38 122 ASN A O 1
ATOM 1001 N N . GLY A 1 123 ? -8.202 -3.576 36.553 1.00 94.25 123 GLY A N 1
ATOM 1002 C CA . GLY A 1 123 ? -8.929 -2.388 37.003 1.00 94.25 123 GLY A CA 1
ATOM 1003 C C . GLY A 1 123 ? -9.735 -1.725 35.885 1.00 94.25 123 GLY A C 1
ATOM 1004 O O . GLY A 1 123 ? -9.931 -2.299 34.813 1.00 94.25 123 GLY A O 1
ATOM 1005 N N . THR A 1 124 ? -10.232 -0.523 36.163 1.00 95.88 124 THR A N 1
ATOM 1006 C CA . THR A 1 124 ? -11.021 0.281 35.225 1.00 95.88 124 THR A CA 1
ATOM 1007 C C . THR A 1 124 ? -10.247 1.527 34.819 1.00 95.88 124 THR A C 1
ATOM 1009 O O . THR A 1 124 ? -9.464 2.065 35.609 1.00 95.88 124 THR A O 1
ATOM 1012 N N . PHE A 1 125 ? -10.444 1.958 33.576 1.00 95.88 125 PHE A N 1
ATOM 1013 C CA . PHE A 1 125 ? -9.700 3.048 32.959 1.00 95.88 125 PHE A CA 1
ATOM 1014 C C . PHE A 1 125 ? -10.630 4.089 32.346 1.00 95.88 125 PHE A C 1
ATOM 1016 O O . PHE A 1 125 ? -11.678 3.756 31.792 1.00 95.88 125 PHE A O 1
ATOM 1023 N N . ASP A 1 126 ? -10.179 5.334 32.391 1.00 95.00 126 ASP A N 1
ATOM 1024 C CA . ASP A 1 126 ? -10.753 6.469 31.695 1.00 95.00 126 ASP A CA 1
ATOM 1025 C C . ASP A 1 126 ? -9.856 6.819 30.499 1.00 95.00 126 ASP A C 1
ATOM 1027 O O . ASP A 1 126 ? -8.624 6.807 30.593 1.00 95.00 126 ASP A O 1
ATOM 1031 N N . ILE A 1 127 ? -10.474 7.093 29.351 1.00 94.19 127 ILE A N 1
ATOM 1032 C CA . ILE A 1 127 ? -9.788 7.355 28.083 1.00 94.19 127 ILE A CA 1
ATOM 1033 C C . ILE A 1 127 ? -10.224 8.718 27.565 1.00 94.19 127 ILE A C 1
ATOM 1035 O O . ILE A 1 127 ? -11.393 8.915 27.231 1.00 94.19 127 ILE A O 1
ATOM 1039 N N . HIS A 1 128 ? -9.277 9.646 27.461 1.00 92.25 128 HIS A N 1
ATOM 1040 C CA . HIS A 1 128 ? -9.517 11.001 26.976 1.00 92.25 128 HIS A CA 1
ATOM 1041 C C . HIS A 1 128 ? -9.156 11.122 25.499 1.00 92.25 128 HIS A C 1
ATOM 1043 O O . HIS A 1 128 ? -8.049 10.779 25.079 1.00 92.25 128 HIS A O 1
ATOM 1049 N N . PHE A 1 129 ? -10.087 11.649 24.714 1.00 92.25 129 PHE A N 1
ATOM 1050 C CA . PHE A 1 129 ? -9.932 11.953 23.304 1.00 92.25 129 PHE A CA 1
ATOM 1051 C C . PHE A 1 129 ? -10.055 13.453 23.066 1.00 92.25 129 PHE A C 1
ATOM 1053 O O . PHE A 1 129 ? -10.990 14.098 23.539 1.00 92.25 129 PHE A O 1
ATOM 1060 N N . SER A 1 130 ? -9.168 13.978 22.228 1.00 90.12 130 SER A N 1
ATOM 1061 C CA . SER A 1 130 ? -9.263 15.337 21.706 1.00 90.12 130 SER A CA 1
ATOM 1062 C C . SER A 1 130 ? -8.912 15.345 20.223 1.00 90.12 130 SER A C 1
ATOM 1064 O O . SER A 1 130 ? -7.903 14.766 19.811 1.00 90.12 130 SER A O 1
ATOM 1066 N N . SER A 1 131 ? -9.755 15.984 19.409 1.00 90.50 131 SER A N 1
ATOM 1067 C CA . SER A 1 131 ? -9.605 16.057 17.945 1.00 90.50 131 SER A CA 1
ATOM 1068 C C . SER A 1 131 ? -9.362 14.691 17.273 1.00 90.50 131 SER A C 1
ATOM 1070 O O . SER A 1 131 ? -8.508 14.531 16.401 1.00 90.50 131 SER A O 1
ATOM 1072 N N . GLY A 1 132 ? -10.084 13.660 17.716 1.00 89.75 132 GLY A N 1
ATOM 1073 C CA . GLY A 1 132 ? -10.003 12.291 17.204 1.00 89.75 132 GLY A CA 1
ATOM 1074 C C . GLY A 1 132 ? -8.722 11.533 17.573 1.00 89.75 132 GLY A C 1
ATOM 1075 O O . GLY A 1 132 ? -8.440 10.504 16.960 1.00 89.75 132 GLY A O 1
ATOM 1076 N N . VAL A 1 133 ? -7.939 12.021 18.540 1.00 91.75 133 VAL A N 1
ATOM 1077 C CA . VAL A 1 133 ? -6.713 11.377 19.040 1.00 91.75 133 VAL A CA 1
ATOM 1078 C C . VAL A 1 133 ? -6.861 11.067 20.526 1.00 91.75 133 VAL A C 1
ATOM 1080 O O . VAL A 1 133 ? -7.378 11.891 21.275 1.00 91.75 133 VAL A O 1
ATOM 1083 N N . ILE A 1 134 ? -6.370 9.903 20.957 1.00 92.06 134 ILE A N 1
ATOM 1084 C CA . ILE A 1 134 ? -6.243 9.560 22.381 1.00 92.06 134 ILE A CA 1
ATOM 1085 C C . ILE A 1 134 ? -5.156 10.449 22.998 1.00 92.06 134 ILE A C 1
ATOM 1087 O O . ILE A 1 134 ? -4.008 10.411 22.554 1.00 92.06 134 ILE A O 1
ATOM 1091 N N . ARG A 1 135 ? -5.515 11.247 24.005 1.00 89.69 135 ARG A N 1
ATOM 1092 C CA . ARG A 1 135 ? -4.605 12.142 24.735 1.00 89.69 135 ARG A CA 1
ATOM 1093 C C . ARG A 1 135 ? -4.076 11.515 26.013 1.00 89.69 135 ARG A C 1
ATOM 1095 O O . ARG A 1 135 ? -2.899 11.678 26.316 1.00 89.69 135 ARG A O 1
ATOM 1102 N N . SER A 1 136 ? -4.911 10.767 26.723 1.00 89.94 136 SER A N 1
ATOM 1103 C CA . SER A 1 136 ? -4.499 10.038 27.917 1.00 89.94 136 SER A CA 1
ATOM 1104 C C . SER A 1 136 ? -5.339 8.782 28.124 1.00 89.94 136 SER A C 1
ATOM 1106 O O . SER A 1 136 ? -6.469 8.662 27.644 1.00 89.94 136 SER A O 1
ATOM 1108 N N . VAL A 1 137 ? -4.736 7.827 28.827 1.00 92.44 137 VAL A 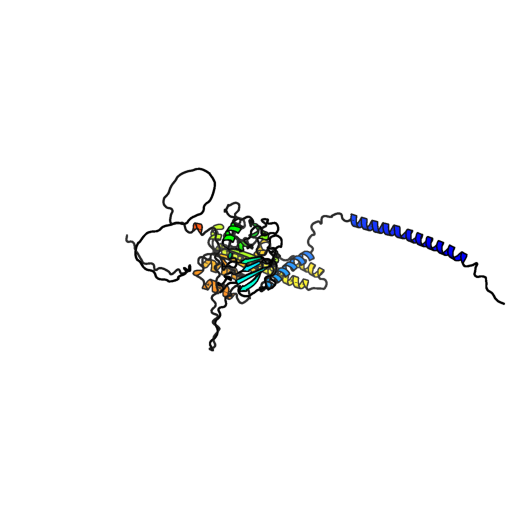N 1
ATOM 1109 C CA . VAL A 1 137 ? -5.371 6.610 29.326 1.00 92.44 137 VAL A CA 1
ATOM 1110 C C . VAL A 1 137 ? -4.937 6.476 30.776 1.00 92.44 137 VAL A C 1
ATOM 1112 O O . VAL A 1 137 ? -3.746 6.301 31.038 1.00 92.44 137 VAL A O 1
ATOM 1115 N N . SER A 1 138 ? -5.884 6.555 31.703 1.00 92.75 138 SER A N 1
ATOM 1116 C CA . SER A 1 138 ? -5.582 6.585 33.134 1.00 92.75 138 SER A CA 1
ATOM 1117 C C . SER A 1 138 ? -6.523 5.686 33.929 1.00 92.75 138 SER A C 1
ATOM 1119 O O . SER A 1 138 ? -7.667 5.510 33.524 1.00 92.75 138 SER A O 1
ATOM 1121 N N . PRO A 1 139 ? -6.097 5.104 35.061 1.00 93.69 139 PRO A N 1
ATOM 1122 C CA . PRO A 1 139 ? -7.014 4.407 35.958 1.00 93.69 139 PRO A CA 1
ATOM 1123 C C . PRO A 1 139 ? -8.140 5.323 36.471 1.00 93.69 139 PRO A C 1
ATOM 1125 O O . PRO A 1 139 ? -7.867 6.428 36.924 1.00 93.69 139 PRO A O 1
ATOM 1128 N N . THR A 1 140 ? -9.389 4.845 36.474 1.00 87.94 140 THR A N 1
ATOM 1129 C CA . THR A 1 140 ? -10.587 5.639 36.844 1.00 87.94 140 THR A CA 1
ATOM 1130 C C . THR A 1 140 ? -10.557 6.185 38.277 1.00 87.94 140 THR A C 1
ATOM 1132 O O . THR A 1 140 ? -11.191 7.185 38.574 1.00 87.94 140 THR A O 1
ATOM 1135 N N . HIS A 1 141 ? -9.847 5.523 39.195 1.00 78.56 141 HIS A N 1
ATOM 1136 C CA . HIS A 1 141 ? -9.792 5.913 40.611 1.00 78.56 141 HIS A CA 1
ATOM 1137 C C . HIS A 1 141 ? -8.846 7.088 40.893 1.00 78.56 141 HIS A C 1
ATOM 1139 O O . HIS A 1 141 ? -8.730 7.516 42.040 1.00 78.56 141 HIS A O 1
ATOM 1145 N N . LEU A 1 142 ? -8.121 7.563 39.882 1.00 74.56 142 LEU A N 1
ATOM 1146 C CA . LEU A 1 142 ? -7.323 8.771 39.990 1.00 74.56 142 LEU A CA 1
ATOM 1147 C C . LEU A 1 142 ? -8.217 9.956 39.620 1.00 74.56 142 LEU A C 1
ATOM 1149 O O . LEU A 1 142 ? -8.706 10.030 38.494 1.00 74.56 142 LEU A O 1
ATOM 1153 N N . ASP A 1 143 ? -8.430 10.876 40.564 1.00 67.81 143 ASP A N 1
ATOM 1154 C CA . ASP A 1 143 ? -9.135 12.127 40.285 1.00 67.81 143 ASP A CA 1
ATOM 1155 C C . ASP A 1 143 ? -8.344 12.923 39.243 1.00 67.81 143 ASP A C 1
ATOM 1157 O O . ASP A 1 143 ? -7.273 13.478 39.512 1.00 67.81 143 ASP A O 1
ATOM 1161 N N . HIS A 1 144 ? -8.871 12.953 38.023 1.00 70.88 144 HIS A N 1
ATOM 1162 C CA . HIS A 1 144 ? -8.320 13.727 36.925 1.00 70.88 144 HIS A CA 1
ATOM 1163 C C . HIS A 1 144 ? -9.235 14.916 36.639 1.00 70.88 144 HIS A C 1
ATOM 1165 O O . HIS A 1 144 ? -10.435 14.719 36.444 1.00 70.88 144 HIS A O 1
ATOM 1171 N N . PRO A 1 145 ? -8.703 16.152 36.597 1.00 70.88 145 PRO A N 1
ATOM 1172 C CA . PRO A 1 145 ? -9.505 17.307 36.228 1.00 70.88 145 PRO A CA 1
ATOM 1173 C C . PRO A 1 145 ? -9.998 17.135 34.788 1.00 70.88 145 PRO A C 1
ATOM 1175 O O . PRO A 1 145 ? -9.205 17.090 33.848 1.00 70.88 145 PRO A O 1
ATOM 1178 N N . ILE A 1 146 ? -11.316 17.018 34.626 1.00 76.88 146 ILE A N 1
ATOM 1179 C CA . ILE A 1 146 ? -11.974 16.944 33.322 1.00 76.88 146 ILE A CA 1
ATOM 1180 C C . ILE A 1 146 ? -12.239 18.383 32.858 1.00 76.88 146 ILE A C 1
ATOM 1182 O O . ILE A 1 146 ? -12.916 19.118 33.581 1.00 76.88 146 ILE A O 1
ATOM 1186 N N . PRO A 1 147 ? -11.728 18.814 31.687 1.00 74.25 147 PRO A N 1
ATOM 1187 C CA . PRO A 1 147 ? -11.989 20.154 31.171 1.00 74.25 147 PRO A CA 1
ATOM 1188 C C . PRO A 1 147 ? -13.490 20.441 31.047 1.00 74.25 147 PRO A C 1
ATOM 1190 O O . PRO A 1 147 ? -14.277 19.564 30.676 1.00 74.25 147 PRO A O 1
ATOM 1193 N N . GLU A 1 148 ? -13.890 21.682 31.316 1.00 77.12 148 GLU A N 1
ATOM 1194 C CA . GLU A 1 148 ? -15.276 22.116 31.149 1.00 77.12 148 GLU A CA 1
ATOM 1195 C C . GLU A 1 148 ? -15.728 21.941 29.686 1.00 77.12 148 GLU A C 1
ATOM 1197 O O . GLU A 1 148 ? -14.971 22.197 28.750 1.00 77.12 148 GLU A O 1
ATOM 1202 N N . GLY A 1 149 ? -16.953 21.449 29.477 1.00 81.50 149 GLY A N 1
ATOM 1203 C CA . GLY A 1 149 ? -17.480 21.145 28.139 1.00 81.50 149 GLY A CA 1
ATOM 1204 C C . GLY A 1 149 ? -17.061 19.786 27.557 1.00 81.50 149 GLY A C 1
ATOM 1205 O O . GLY A 1 149 ? -17.442 19.474 26.429 1.00 81.50 149 GLY A O 1
ATOM 1206 N N . THR A 1 150 ? -16.328 18.956 28.309 1.00 89.88 150 THR A N 1
ATOM 1207 C CA . THR A 1 150 ? -16.007 17.577 27.904 1.00 89.88 150 THR A CA 1
ATOM 1208 C C . THR A 1 150 ? -17.258 16.697 27.888 1.00 89.88 150 THR A C 1
ATOM 1210 O O . THR A 1 150 ? -18.023 16.650 28.852 1.00 89.88 150 THR A O 1
ATOM 1213 N N . HIS A 1 151 ? -17.448 15.940 26.810 1.00 93.12 151 HIS A N 1
ATOM 1214 C CA . HIS A 1 151 ? -18.519 14.958 26.695 1.00 93.12 151 HIS A CA 1
ATOM 1215 C C . HIS A 1 151 ? -18.119 13.642 27.377 1.00 93.12 151 HIS A C 1
ATOM 1217 O O . HIS A 1 151 ? -17.207 12.946 26.927 1.00 93.12 151 HIS A O 1
ATOM 1223 N N . ILE A 1 152 ? -18.807 13.294 28.464 1.00 92.81 152 ILE A N 1
ATOM 1224 C CA . ILE A 1 152 ? -18.504 12.107 29.271 1.00 92.81 152 ILE A CA 1
ATOM 1225 C C . ILE A 1 152 ? -19.391 10.931 28.848 1.00 92.81 152 ILE A C 1
ATOM 1227 O O . ILE A 1 152 ? -20.616 11.031 28.853 1.00 92.81 152 ILE A O 1
ATOM 1231 N N . ILE A 1 153 ? -18.766 9.794 28.542 1.00 94.50 153 ILE A N 1
ATOM 1232 C CA . ILE A 1 153 ? -19.427 8.526 28.217 1.00 94.50 153 ILE A CA 1
ATOM 1233 C C . ILE A 1 153 ? -18.996 7.483 29.249 1.00 94.50 153 ILE A C 1
ATOM 1235 O O . ILE A 1 153 ? -17.917 6.908 29.142 1.00 94.50 153 ILE A O 1
ATOM 1239 N N . ASN A 1 154 ? -19.826 7.205 30.254 1.00 95.12 154 ASN A N 1
ATOM 1240 C CA . ASN A 1 154 ? -19.541 6.135 31.213 1.00 95.12 154 ASN A CA 1
ATOM 1241 C C . ASN A 1 154 ? -19.951 4.779 30.627 1.00 95.12 154 ASN A C 1
ATOM 1243 O O . ASN A 1 154 ? -21.115 4.573 30.283 1.00 95.12 154 ASN A O 1
ATOM 1247 N N . VAL A 1 155 ? -19.004 3.846 30.511 1.00 96.94 155 VAL A N 1
ATOM 1248 C CA . VAL A 1 155 ? -19.258 2.525 29.918 1.00 96.94 155 VAL A CA 1
ATOM 1249 C C . VAL A 1 155 ? -19.467 1.420 30.953 1.00 96.94 155 VAL A C 1
ATOM 1251 O O . VAL A 1 155 ? -19.625 0.265 30.568 1.00 96.94 155 VAL A O 1
ATOM 1254 N N . HIS A 1 156 ? -19.533 1.750 32.246 1.00 96.06 156 HIS A N 1
ATOM 1255 C CA . HIS A 1 156 ? -19.936 0.845 33.333 1.00 96.06 156 HIS A CA 1
ATOM 1256 C C . HIS A 1 156 ? -19.206 -0.513 33.348 1.00 96.06 156 HIS A C 1
ATOM 1258 O O . HIS A 1 156 ? -19.824 -1.563 33.515 1.00 96.06 156 HIS A O 1
ATOM 1264 N N . GLY A 1 157 ? -17.892 -0.504 33.140 1.00 95.94 157 GLY A N 1
ATOM 1265 C CA . GLY A 1 157 ? -17.049 -1.699 33.117 1.00 95.94 157 GLY A CA 1
ATOM 1266 C C . GLY A 1 157 ? -17.098 -2.490 31.807 1.00 95.94 157 GLY A C 1
ATOM 1267 O O . GLY A 1 157 ? -16.589 -3.606 31.754 1.00 95.94 157 GLY A O 1
ATOM 1268 N N . ARG A 1 158 ? -17.712 -1.967 30.735 1.00 97.12 158 ARG A N 1
ATOM 1269 C CA . ARG A 1 158 ? -17.666 -2.628 29.419 1.00 97.12 158 ARG A CA 1
ATOM 1270 C C . ARG A 1 158 ? -16.245 -2.638 28.862 1.00 97.12 158 ARG A C 1
ATOM 1272 O O . ARG A 1 158 ? -15.426 -1.767 29.158 1.00 97.12 158 ARG A O 1
ATOM 1279 N N . PHE A 1 159 ? -15.992 -3.621 28.005 1.00 96.19 159 PHE A N 1
ATOM 1280 C CA . PHE A 1 159 ? -14.727 -3.740 27.298 1.00 96.19 159 PHE A CA 1
ATOM 1281 C C . PHE A 1 159 ? -14.561 -2.632 26.260 1.00 96.19 159 PHE A C 1
ATOM 1283 O O . PHE A 1 159 ? -15.470 -2.366 25.472 1.00 96.19 159 PHE A O 1
ATOM 1290 N N . ILE A 1 160 ? -13.367 -2.046 26.232 1.00 96.38 160 ILE A N 1
ATOM 1291 C CA . ILE A 1 160 ? -12.887 -1.204 25.139 1.00 96.38 160 ILE A CA 1
ATOM 1292 C C . ILE A 1 160 ? -11.631 -1.841 24.565 1.00 96.38 160 ILE A C 1
ATOM 1294 O O . ILE A 1 160 ? -10.728 -2.232 25.305 1.00 96.38 160 ILE A O 1
ATOM 1298 N N . THR A 1 161 ? -11.582 -1.918 23.238 1.00 96.12 161 THR A N 1
ATOM 1299 C CA . THR A 1 161 ? -10.439 -2.415 22.472 1.00 96.12 161 THR A CA 1
ATOM 1300 C C . THR A 1 161 ? -10.012 -1.358 21.453 1.00 96.12 161 THR A C 1
ATOM 1302 O O . THR A 1 161 ? -10.840 -0.543 21.029 1.00 96.12 161 THR A O 1
ATOM 1305 N N . PRO A 1 162 ? -8.758 -1.382 20.967 1.00 95.50 162 PRO A N 1
ATOM 1306 C CA . PRO A 1 162 ? -8.439 -0.794 19.680 1.00 95.50 162 PRO A CA 1
ATOM 1307 C C . PRO A 1 162 ? -9.387 -1.335 18.609 1.00 95.50 162 PRO A C 1
ATOM 1309 O O . PRO A 1 162 ? -9.793 -2.501 18.646 1.00 95.50 162 PRO A O 1
ATOM 1312 N N . GLY A 1 163 ? -9.721 -0.490 17.638 1.00 95.88 163 GLY A N 1
ATOM 1313 C CA . GLY A 1 163 ? -10.410 -0.955 16.445 1.00 95.88 163 GLY A CA 1
ATOM 1314 C C . GLY A 1 163 ? -9.544 -1.961 15.692 1.00 95.88 163 GLY A C 1
ATOM 1315 O O . GLY A 1 163 ? -8.356 -1.711 15.485 1.00 95.88 163 GLY A O 1
ATOM 1316 N N . LEU A 1 164 ? -10.135 -3.071 15.251 1.00 94.94 164 LEU A N 1
ATOM 1317 C CA . LEU A 1 164 ? -9.422 -4.084 14.480 1.00 94.94 164 LEU A CA 1
ATOM 1318 C C . LEU A 1 164 ? -8.976 -3.509 13.128 1.00 94.94 164 LEU A C 1
ATOM 1320 O O . LEU A 1 164 ? -9.636 -2.629 12.556 1.00 94.94 164 LEU A O 1
ATOM 1324 N N . VAL A 1 165 ? -7.849 -4.020 12.632 1.00 95.31 165 VAL A N 1
ATOM 1325 C CA . VAL A 1 165 ? -7.255 -3.644 11.347 1.00 95.31 165 VAL A CA 1
ATOM 1326 C C . VAL A 1 165 ? -7.219 -4.878 10.453 1.00 95.31 165 VAL A C 1
ATOM 1328 O O . VAL A 1 165 ? -6.489 -5.825 10.734 1.00 95.31 165 VAL A O 1
ATOM 1331 N N . ASP A 1 166 ? -8.021 -4.874 9.391 1.00 94.38 166 ASP A N 1
ATOM 1332 C CA . ASP A 1 166 ? -8.049 -5.959 8.408 1.00 94.38 166 ASP A CA 1
ATOM 1333 C C . ASP A 1 166 ? -6.980 -5.724 7.340 1.00 94.38 166 ASP A C 1
ATOM 1335 O O . ASP A 1 166 ? -7.116 -4.857 6.481 1.00 94.38 166 ASP A O 1
ATOM 1339 N N . MET A 1 167 ? -5.904 -6.497 7.383 1.00 93.50 167 MET A N 1
ATOM 1340 C CA . MET A 1 167 ? -4.780 -6.336 6.461 1.00 93.50 167 MET A CA 1
ATOM 1341 C C . MET A 1 167 ? -5.009 -6.986 5.090 1.00 93.50 167 MET A C 1
ATOM 1343 O O . MET A 1 167 ? -4.143 -6.895 4.223 1.00 93.50 167 MET A O 1
ATOM 1347 N N . HIS A 1 168 ? -6.167 -7.615 4.857 1.00 94.62 168 HIS A N 1
ATOM 1348 C CA . HIS A 1 168 ? -6.521 -8.121 3.537 1.00 94.62 168 HIS A CA 1
ATOM 1349 C C . HIS A 1 168 ? -8.012 -8.033 3.259 1.00 94.62 168 HIS A C 1
ATOM 1351 O O . HIS A 1 168 ? -8.797 -8.899 3.649 1.00 94.62 168 HIS A O 1
ATOM 1357 N N . SER A 1 169 ? -8.381 -7.003 2.501 1.00 95.75 169 SER A N 1
ATOM 1358 C CA . SER A 1 169 ? -9.752 -6.789 2.074 1.00 95.75 169 SER A CA 1
ATOM 1359 C C . SER A 1 169 ? -9.864 -6.475 0.584 1.00 95.75 169 SER A C 1
ATOM 1361 O O . SER A 1 169 ? -8.947 -5.958 -0.058 1.00 95.75 169 SER A O 1
ATOM 1363 N N . HIS A 1 170 ? -11.047 -6.766 0.048 1.00 96.94 170 HIS A N 1
ATOM 1364 C CA . HIS A 1 170 ? -11.463 -6.395 -1.305 1.00 96.94 170 HIS A CA 1
ATOM 1365 C C . HIS A 1 170 ? -12.752 -5.567 -1.310 1.00 96.94 170 HIS A C 1
ATOM 1367 O O . HIS A 1 170 ? -13.298 -5.320 -2.382 1.00 96.94 170 HIS A O 1
ATOM 1373 N N . HIS A 1 171 ? -13.279 -5.164 -0.146 1.00 95.50 171 HIS A N 1
ATOM 1374 C CA . HIS A 1 171 ? -14.406 -4.224 -0.127 1.00 95.50 171 HIS A CA 1
ATOM 1375 C C . HIS A 1 171 ? -13.989 -2.899 -0.797 1.00 95.50 171 HIS A C 1
ATOM 1377 O O . HIS A 1 171 ? -12.798 -2.655 -0.963 1.00 95.50 171 HIS A O 1
ATOM 1383 N N . LEU A 1 172 ? -14.941 -2.082 -1.252 1.00 97.00 172 LEU A N 1
ATOM 1384 C CA . LEU A 1 172 ? -14.754 -0.971 -2.209 1.00 97.00 172 LEU A CA 1
ATOM 1385 C C . LEU A 1 172 ? -14.467 -1.415 -3.653 1.00 97.00 172 LEU A C 1
ATOM 1387 O O . LEU A 1 172 ? -15.075 -0.864 -4.567 1.00 97.00 172 LEU A O 1
ATOM 1391 N N . LEU A 1 173 ? -13.607 -2.414 -3.873 1.00 97.75 173 LEU A N 1
ATOM 1392 C CA . LEU A 1 173 ? -13.374 -3.008 -5.202 1.00 97.75 173 LEU A CA 1
ATOM 1393 C C . LEU A 1 173 ? -14.451 -4.041 -5.574 1.00 97.75 173 LEU A C 1
ATOM 1395 O O . LEU A 1 173 ? -14.793 -4.214 -6.744 1.00 97.75 173 LEU A O 1
ATOM 1399 N N . LEU A 1 174 ? -14.985 -4.727 -4.558 1.00 95.56 174 LEU A N 1
ATOM 1400 C CA . LEU A 1 174 ? -16.018 -5.754 -4.649 1.00 95.56 174 LEU A CA 1
ATOM 1401 C C . LEU A 1 174 ? -17.205 -5.397 -3.748 1.00 95.56 174 LEU A C 1
ATOM 1403 O O . LEU A 1 174 ? -17.331 -5.954 -2.650 1.00 95.56 174 LEU A O 1
ATOM 1407 N N . PRO A 1 175 ? -18.066 -4.461 -4.172 1.00 92.62 175 PRO A N 1
ATOM 1408 C CA . PRO A 1 175 ? -19.176 -4.020 -3.347 1.00 92.62 175 PRO A CA 1
ATOM 1409 C C . PRO A 1 175 ? -20.178 -5.149 -3.112 1.00 92.62 175 PRO A C 1
ATOM 1411 O O . PRO A 1 175 ? -20.249 -6.125 -3.866 1.00 92.62 175 PRO A O 1
ATOM 1414 N N . PHE A 1 176 ? -20.969 -5.003 -2.052 1.00 86.75 176 PHE A N 1
ATOM 1415 C CA . PHE A 1 176 ? -22.075 -5.907 -1.756 1.00 86.75 176 PHE A CA 1
ATOM 1416 C C . PHE A 1 176 ? -23.428 -5.289 -2.161 1.00 86.75 176 PHE A C 1
ATOM 1418 O O . PHE A 1 176 ? -23.657 -4.127 -1.834 1.00 86.75 176 PHE A O 1
ATOM 1425 N N . PRO A 1 177 ? -24.353 -6.047 -2.786 1.00 90.81 177 PRO A N 1
ATOM 1426 C CA . PRO A 1 177 ? -24.167 -7.406 -3.296 1.00 90.81 177 PRO A CA 1
ATOM 1427 C C . PRO A 1 177 ? -23.164 -7.441 -4.456 1.00 90.81 177 PRO A C 1
ATOM 1429 O O . PRO A 1 177 ? -23.008 -6.471 -5.192 1.00 90.81 177 PRO A O 1
ATOM 1432 N N . GLN A 1 178 ? -22.481 -8.575 -4.615 1.00 90.56 178 GLN A N 1
ATOM 1433 C CA . GLN A 1 178 ? -21.481 -8.731 -5.666 1.00 90.56 178 GLN A CA 1
ATOM 1434 C C . GLN A 1 178 ? -22.167 -8.848 -7.031 1.00 90.56 178 GLN A C 1
ATOM 1436 O O . GLN A 1 178 ? -22.834 -9.846 -7.306 1.00 90.56 178 GLN A O 1
ATOM 1441 N N . LEU A 1 179 ? -21.940 -7.865 -7.900 1.00 92.75 179 LEU A N 1
ATOM 1442 C CA . LEU A 1 179 ? -22.389 -7.875 -9.290 1.00 92.75 179 LEU A CA 1
ATOM 1443 C C . LEU A 1 179 ? -21.179 -7.892 -10.237 1.00 92.75 179 LEU A C 1
ATOM 1445 O O . LEU A 1 179 ? -20.176 -7.235 -9.946 1.00 92.75 179 LEU A O 1
ATOM 1449 N N . PRO A 1 180 ? -21.243 -8.605 -11.381 1.00 92.88 180 PRO A N 1
ATOM 1450 C CA . PRO A 1 180 ? -20.157 -8.599 -12.362 1.00 92.88 180 PRO A CA 1
ATOM 1451 C C . PRO A 1 180 ? -19.776 -7.191 -12.835 1.00 92.88 180 PRO A C 1
ATOM 1453 O O . PRO A 1 180 ? -18.593 -6.893 -12.935 1.00 92.88 180 PRO A O 1
ATOM 1456 N N . ALA A 1 181 ? -20.768 -6.319 -13.049 1.00 92.94 181 ALA A N 1
ATOM 1457 C CA . ALA A 1 181 ? -20.575 -4.953 -13.542 1.00 92.94 181 ALA A CA 1
ATOM 1458 C C . ALA A 1 181 ? -19.855 -4.017 -12.556 1.00 92.94 181 ALA A C 1
ATOM 1460 O O . ALA A 1 181 ? -19.441 -2.931 -12.939 1.00 92.94 181 ALA A O 1
ATOM 1461 N N . THR A 1 182 ? -19.734 -4.409 -11.287 1.00 92.69 182 THR A N 1
ATOM 1462 C CA . THR A 1 182 ? -19.128 -3.589 -10.231 1.00 92.69 182 THR A CA 1
ATOM 1463 C C . THR A 1 182 ? -17.871 -4.230 -9.645 1.00 92.69 182 THR A C 1
ATOM 1465 O O . THR A 1 182 ? -17.441 -3.836 -8.563 1.00 92.69 182 THR A O 1
ATOM 1468 N N . ASN A 1 183 ? -17.330 -5.273 -10.275 1.00 94.88 183 ASN A N 1
ATOM 1469 C CA . ASN A 1 183 ? -16.181 -6.016 -9.770 1.00 94.88 183 ASN A CA 1
ATOM 1470 C C . ASN A 1 183 ? -14.881 -5.510 -10.404 1.00 94.88 183 ASN A C 1
ATOM 1472 O O . ASN A 1 183 ? -14.517 -5.964 -11.484 1.00 94.88 183 ASN A O 1
ATOM 1476 N N . ASP A 1 184 ? -14.154 -4.670 -9.668 1.00 97.00 184 ASP A N 1
ATOM 1477 C CA . ASP A 1 184 ? -12.884 -4.072 -10.107 1.00 97.00 184 ASP A CA 1
ATOM 1478 C C . ASP A 1 184 ? -11.678 -4.682 -9.368 1.00 97.00 184 ASP A C 1
ATOM 1480 O O . ASP A 1 184 ? -10.625 -4.073 -9.218 1.00 97.00 184 ASP A O 1
ATOM 1484 N N . VAL A 1 185 ? -11.823 -5.904 -8.836 1.00 97.19 185 VAL A N 1
ATOM 1485 C CA . VAL A 1 185 ? -10.812 -6.507 -7.946 1.00 97.19 185 VAL A CA 1
ATOM 1486 C C . VAL A 1 185 ? -9.544 -6.934 -8.682 1.00 97.19 185 VAL A C 1
ATOM 1488 O O . VAL A 1 185 ? -8.477 -6.968 -8.076 1.00 97.19 185 VAL A O 1
ATOM 1491 N N . ASN A 1 186 ? -9.641 -7.363 -9.941 1.00 97.56 186 ASN A N 1
ATOM 1492 C CA . ASN A 1 186 ? -8.494 -7.887 -10.686 1.00 97.56 186 ASN A CA 1
ATOM 1493 C C . ASN A 1 186 ? -8.475 -7.326 -12.104 1.00 97.56 186 ASN A C 1
ATOM 1495 O O . ASN A 1 186 ? -9.423 -7.565 -12.850 1.00 97.56 186 ASN A O 1
ATOM 1499 N N . GLU A 1 187 ? -7.358 -6.716 -12.486 1.00 96.19 187 GLU A N 1
ATOM 1500 C CA . GLU A 1 187 ? -7.122 -6.259 -13.851 1.00 96.19 187 GLU A CA 1
ATOM 1501 C C . GLU A 1 187 ? -6.657 -7.431 -14.723 1.00 96.19 187 GLU A C 1
ATOM 1503 O O . GLU A 1 187 ? -5.488 -7.822 -14.718 1.00 96.19 187 GLU A O 1
ATOM 1508 N N . ARG A 1 188 ? -7.601 -8.068 -15.419 1.00 92.56 188 ARG A N 1
ATOM 1509 C CA . ARG A 1 188 ? -7.334 -9.267 -16.221 1.00 92.56 188 ARG A CA 1
ATOM 1510 C C . ARG A 1 188 ? -8.351 -9.437 -17.352 1.00 92.56 188 ARG A C 1
ATOM 1512 O O . ARG A 1 188 ? -9.519 -9.105 -17.165 1.00 92.56 188 ARG A O 1
ATOM 1519 N N . PRO A 1 189 ? -7.971 -10.091 -18.464 1.00 88.06 189 PRO A N 1
ATOM 1520 C CA . PRO A 1 189 ? -6.619 -10.551 -18.808 1.00 88.06 189 PRO A CA 1
ATOM 1521 C C . PRO A 1 189 ? -5.811 -9.533 -19.634 1.00 88.06 189 PRO A C 1
ATOM 1523 O O . PRO A 1 189 ? -4.636 -9.778 -19.889 1.00 88.06 189 PRO A O 1
ATOM 1526 N N . LEU A 1 190 ? -6.429 -8.430 -20.072 1.00 92.25 190 LEU A N 1
ATOM 1527 C CA . LEU A 1 190 ? -5.941 -7.581 -21.168 1.00 92.25 190 LEU A CA 1
ATOM 1528 C C . LEU A 1 190 ? -4.550 -6.980 -20.932 1.00 92.25 190 LEU A C 1
ATOM 1530 O O . LEU A 1 190 ? -3.753 -6.931 -21.863 1.00 92.25 190 LEU A O 1
ATOM 1534 N N . LEU A 1 191 ? -4.245 -6.576 -19.698 1.00 94.38 191 LEU A N 1
ATOM 1535 C CA . LEU A 1 191 ? -2.961 -5.967 -19.331 1.00 94.38 191 LEU A CA 1
ATOM 1536 C C . LEU A 1 191 ? -1.901 -6.985 -18.870 1.00 94.38 191 LEU A C 1
ATOM 1538 O O . LEU A 1 191 ? -0.838 -6.608 -18.384 1.00 94.38 191 LEU A O 1
ATOM 1542 N N . GLY A 1 192 ? -2.163 -8.285 -19.036 1.00 96.00 192 GLY A N 1
ATOM 1543 C CA . GLY A 1 192 ? -1.232 -9.346 -18.652 1.00 96.00 192 GLY A CA 1
ATOM 1544 C C . GLY A 1 192 ? -1.136 -9.574 -17.133 1.00 96.00 192 GLY A C 1
ATOM 1545 O O . GLY A 1 192 ? -1.934 -9.036 -16.365 1.00 96.00 192 GLY A O 1
ATOM 1546 N N . PRO A 1 193 ? -0.203 -10.437 -16.680 1.00 97.38 193 PRO A N 1
ATOM 1547 C CA . PRO A 1 193 ? -0.085 -10.850 -15.276 1.00 97.38 193 PRO A CA 1
ATOM 1548 C C . PRO A 1 193 ? 0.718 -9.884 -14.391 1.00 97.38 193 PRO A C 1
ATOM 1550 O O . PRO A 1 193 ? 0.838 -10.135 -13.190 1.00 97.38 193 PRO A O 1
ATOM 1553 N N . ILE A 1 194 ? 1.293 -8.827 -14.971 1.00 97.88 194 ILE A N 1
ATOM 1554 C CA . ILE A 1 194 ? 2.187 -7.870 -14.314 1.00 97.88 194 ILE A CA 1
ATOM 1555 C C . ILE A 1 194 ? 1.589 -6.472 -14.479 1.00 97.88 194 ILE A C 1
ATOM 1557 O O . ILE A 1 194 ? 1.790 -5.819 -15.497 1.00 97.88 194 ILE A O 1
ATOM 1561 N N . THR A 1 195 ? 0.839 -6.020 -13.479 1.00 97.94 195 THR A N 1
ATOM 1562 C CA . THR A 1 195 ? 0.129 -4.732 -13.507 1.00 97.94 195 THR A CA 1
ATOM 1563 C C . THR A 1 195 ? 0.523 -3.860 -12.310 1.00 97.94 195 THR A C 1
ATOM 1565 O O . THR A 1 195 ? -0.335 -3.498 -11.511 1.00 97.94 195 THR A O 1
ATOM 1568 N N . PRO A 1 196 ? 1.814 -3.532 -12.108 1.00 97.56 196 PRO A N 1
ATOM 1569 C CA . PRO A 1 196 ? 2.247 -2.725 -10.964 1.00 97.56 196 PRO A CA 1
ATOM 1570 C C . PRO A 1 196 ? 1.681 -1.296 -10.991 1.00 97.56 196 PRO A C 1
ATOM 1572 O O . PRO A 1 196 ? 1.494 -0.707 -9.936 1.00 97.56 196 PRO A O 1
ATOM 1575 N N . PHE A 1 197 ? 1.377 -0.777 -12.182 1.00 96.19 197 PHE A N 1
ATOM 1576 C CA . PHE A 1 197 ? 0.918 0.591 -12.437 1.00 96.19 197 PHE A CA 1
ATOM 1577 C C . PHE A 1 197 ? -0.572 0.835 -12.138 1.00 96.19 197 PHE A C 1
ATOM 1579 O O . PHE A 1 197 ? -1.007 1.985 -12.139 1.00 96.19 197 PHE A O 1
ATOM 1586 N N . VAL A 1 198 ? -1.376 -0.212 -11.904 1.00 97.31 198 VAL A N 1
ATOM 1587 C CA . VAL A 1 198 ? -2.786 -0.027 -11.514 1.00 97.31 198 VAL A CA 1
ATOM 1588 C C . VAL A 1 198 ? -2.890 0.217 -10.016 1.00 97.31 198 VAL A C 1
ATOM 1590 O O . VAL A 1 198 ? -2.095 -0.303 -9.231 1.00 97.31 198 VAL A O 1
ATOM 1593 N N . ARG A 1 199 ? -3.896 0.985 -9.599 1.00 97.62 199 ARG A N 1
ATOM 1594 C CA . ARG A 1 199 ? -4.066 1.401 -8.207 1.00 97.62 199 ARG A CA 1
ATOM 1595 C C . ARG A 1 199 ? -5.466 1.049 -7.743 1.00 97.62 199 ARG A C 1
ATOM 1597 O O . ARG A 1 199 ? -6.444 1.410 -8.388 1.00 97.62 199 ARG A O 1
ATOM 1604 N N . ALA A 1 200 ? -5.583 0.380 -6.599 1.00 98.12 200 ALA A N 1
ATOM 1605 C CA . ALA A 1 200 ? -6.887 -0.019 -6.072 1.00 98.12 200 ALA A CA 1
ATOM 1606 C C . ALA A 1 200 ? -7.839 1.174 -5.869 1.00 98.12 200 ALA A C 1
ATOM 1608 O O . ALA A 1 200 ? -9.041 1.039 -6.087 1.00 98.12 200 ALA A O 1
ATOM 1609 N N . ILE A 1 201 ? -7.306 2.348 -5.511 1.00 97.38 201 ILE A N 1
ATOM 1610 C CA . ILE A 1 201 ? -8.098 3.570 -5.325 1.00 97.38 201 ILE A CA 1
ATOM 1611 C C . ILE A 1 201 ? -8.915 3.955 -6.569 1.00 97.38 201 ILE A C 1
ATOM 1613 O O . ILE A 1 201 ? -10.020 4.473 -6.422 1.00 97.38 201 ILE A O 1
ATOM 1617 N N . ASP A 1 202 ? -8.427 3.631 -7.772 1.00 97.31 202 ASP A N 1
ATOM 1618 C CA . ASP A 1 202 ? -9.091 3.963 -9.037 1.00 97.31 202 ASP A CA 1
ATOM 1619 C C . ASP A 1 202 ? -10.395 3.154 -9.244 1.00 97.31 202 ASP A C 1
ATOM 1621 O O . ASP A 1 202 ? -11.242 3.544 -10.044 1.00 97.31 202 ASP A O 1
ATOM 1625 N N . GLY A 1 203 ? -10.595 2.059 -8.495 1.00 97.06 203 GLY A N 1
ATOM 1626 C CA . GLY A 1 203 ? -11.803 1.219 -8.529 1.00 97.06 203 GLY A CA 1
ATOM 1627 C C . GLY A 1 203 ? -12.679 1.293 -7.270 1.00 97.06 203 GLY A C 1
ATOM 1628 O O . GLY A 1 203 ? -13.647 0.532 -7.143 1.00 97.06 203 GLY A O 1
ATOM 1629 N N . PHE A 1 204 ? -12.341 2.152 -6.299 1.00 97.50 204 PHE A N 1
ATOM 1630 C CA . PHE A 1 204 ? -13.062 2.227 -5.026 1.00 97.50 204 PHE A CA 1
ATOM 1631 C C . PHE A 1 204 ? -14.488 2.745 -5.195 1.00 97.50 204 PHE A C 1
ATOM 1633 O O . PHE A 1 204 ? -14.738 3.784 -5.800 1.00 97.50 204 PHE A O 1
ATOM 1640 N N . LYS A 1 205 ? -15.435 2.049 -4.559 1.00 95.94 205 LYS A N 1
ATOM 1641 C CA . LYS A 1 205 ? -16.843 2.448 -4.486 1.00 95.94 205 LYS A CA 1
ATOM 1642 C C . LYS A 1 205 ? -17.164 2.978 -3.092 1.00 95.94 205 LYS A C 1
ATOM 1644 O O . LYS A 1 205 ? -17.457 2.190 -2.195 1.00 95.94 205 LYS A O 1
ATOM 1649 N N . PRO A 1 206 ? -17.156 4.305 -2.887 1.00 95.25 206 PRO A N 1
ATOM 1650 C CA . PRO A 1 206 ? -17.293 4.900 -1.555 1.00 95.25 206 PRO A CA 1
ATOM 1651 C C . PRO A 1 206 ? -18.683 4.727 -0.927 1.00 95.25 206 PRO A C 1
ATOM 1653 O O . PRO A 1 206 ? -18.872 4.953 0.265 1.00 95.25 206 PRO A O 1
ATOM 1656 N N . HIS A 1 207 ? -19.651 4.290 -1.727 1.00 92.50 207 HIS A N 1
ATOM 1657 C CA . HIS A 1 207 ? -21.009 3.947 -1.321 1.00 92.50 207 HIS A CA 1
ATOM 1658 C C . HIS A 1 207 ? -21.189 2.444 -1.036 1.00 92.50 207 HIS A C 1
ATOM 1660 O O . HIS A 1 207 ? -22.318 2.007 -0.822 1.00 92.50 207 HIS A O 1
ATOM 1666 N N . ASP A 1 208 ? -20.116 1.640 -1.038 1.00 95.25 208 ASP A N 1
ATOM 1667 C CA . ASP A 1 208 ? -20.193 0.209 -0.734 1.00 95.25 208 ASP A CA 1
ATOM 1668 C C . ASP A 1 208 ? -20.790 -0.011 0.672 1.00 95.25 208 ASP A C 1
ATOM 1670 O O . ASP A 1 208 ? -20.172 0.359 1.680 1.00 95.25 208 ASP A O 1
ATOM 1674 N N . PRO A 1 209 ? -21.967 -0.655 0.797 1.00 94.38 209 PRO A N 1
ATOM 1675 C CA . PRO A 1 209 ? -22.582 -0.894 2.101 1.00 94.38 209 PRO A CA 1
ATOM 1676 C C . PRO A 1 209 ? -21.726 -1.811 2.988 1.00 94.38 209 PRO A C 1
ATOM 1678 O O . PRO A 1 209 ? -21.884 -1.818 4.212 1.00 94.38 209 PRO A O 1
ATOM 1681 N N . THR A 1 210 ? -20.778 -2.552 2.401 1.00 93.62 210 THR A N 1
ATOM 1682 C CA . THR A 1 210 ? -19.834 -3.402 3.129 1.00 93.62 210 THR A CA 1
ATOM 1683 C C . THR A 1 210 ? -18.978 -2.622 4.119 1.00 93.62 210 THR A C 1
ATOM 1685 O O . THR A 1 210 ? -18.624 -3.199 5.143 1.00 93.62 210 THR A O 1
ATOM 1688 N N . ILE A 1 211 ? -18.719 -1.328 3.892 1.00 95.56 211 ILE A N 1
ATOM 1689 C CA . ILE A 1 211 ? -17.978 -0.476 4.836 1.00 95.56 211 ILE A CA 1
ATOM 1690 C C . ILE A 1 211 ? -18.624 -0.550 6.230 1.00 95.56 211 ILE A C 1
ATOM 1692 O O . ILE A 1 211 ? -17.958 -0.851 7.220 1.00 95.56 211 ILE A O 1
ATOM 1696 N N . LYS A 1 212 ? -19.949 -0.350 6.304 1.00 95.44 212 LYS A N 1
ATOM 1697 C CA . LYS A 1 212 ? -20.709 -0.383 7.567 1.00 95.44 212 LYS A CA 1
ATOM 1698 C C . LYS A 1 212 ? -20.797 -1.793 8.148 1.00 95.44 212 LYS A C 1
ATOM 1700 O O . LYS A 1 212 ? -20.707 -1.961 9.360 1.00 95.44 212 LYS A O 1
ATOM 1705 N N . ILE A 1 213 ? -20.953 -2.803 7.290 1.00 94.94 213 ILE A N 1
ATOM 1706 C CA . ILE A 1 213 ? -21.031 -4.210 7.710 1.00 94.94 213 ILE A CA 1
ATOM 1707 C C . ILE A 1 213 ? -19.717 -4.631 8.379 1.00 94.94 213 ILE A C 1
ATOM 1709 O O . ILE A 1 213 ? -19.740 -5.177 9.477 1.00 94.94 213 ILE A O 1
ATOM 1713 N N . ILE A 1 214 ? -18.575 -4.326 7.758 1.00 94.56 214 ILE A N 1
ATOM 1714 C CA . ILE A 1 214 ? -17.245 -4.608 8.312 1.00 94.56 214 ILE A CA 1
ATOM 1715 C C . ILE A 1 214 ? -17.034 -3.827 9.619 1.00 94.56 214 ILE A C 1
ATOM 1717 O O . ILE A 1 214 ? -16.639 -4.417 10.626 1.00 94.56 214 ILE A O 1
ATOM 1721 N N . ALA A 1 215 ? -17.373 -2.533 9.643 1.00 96.00 215 ALA A N 1
ATOM 1722 C CA . ALA A 1 215 ? -17.255 -1.702 10.842 1.00 96.00 215 ALA A CA 1
ATOM 1723 C C . ALA A 1 215 ? -18.084 -2.227 12.026 1.00 96.00 215 ALA A C 1
ATOM 1725 O O . ALA A 1 215 ? -17.626 -2.156 13.166 1.00 96.00 215 ALA A O 1
ATOM 1726 N N . SER A 1 216 ? -19.262 -2.811 11.773 1.00 95.62 216 SER A N 1
ATOM 1727 C CA . SER A 1 216 ? -20.115 -3.383 12.826 1.00 95.62 216 SER A CA 1
ATOM 1728 C C . SER A 1 216 ? -19.472 -4.564 13.567 1.00 95.62 216 SER A C 1
ATOM 1730 O O . SER A 1 216 ? -19.813 -4.821 14.718 1.00 95.62 216 SER A O 1
ATOM 1732 N N . GLY A 1 217 ? -18.497 -5.237 12.944 1.00 94.94 217 GLY A N 1
ATOM 1733 C CA . GLY A 1 217 ? -17.677 -6.279 13.568 1.00 94.94 217 GLY A CA 1
ATOM 1734 C C . GLY A 1 217 ? -16.471 -5.748 14.353 1.00 94.94 217 GLY A C 1
ATOM 1735 O O . GLY A 1 217 ? -15.623 -6.535 14.759 1.00 94.94 217 GLY A O 1
ATOM 1736 N N . GLY A 1 218 ? -16.347 -4.428 14.528 1.00 95.38 218 GLY A N 1
ATOM 1737 C CA . GLY A 1 218 ? -15.220 -3.793 15.219 1.00 95.38 218 GLY A CA 1
ATOM 1738 C C . GLY A 1 218 ? -13.989 -3.538 14.340 1.00 95.38 218 GLY A C 1
ATOM 1739 O O . GLY A 1 218 ? -12.965 -3.077 14.847 1.00 95.38 218 GLY A O 1
ATOM 1740 N N . VAL A 1 219 ? -14.063 -3.799 13.028 1.00 96.88 219 VAL A N 1
ATOM 1741 C CA . VAL A 1 219 ? -12.975 -3.535 12.071 1.00 96.88 219 VAL A CA 1
ATOM 1742 C C . VAL A 1 219 ? -13.048 -2.094 11.581 1.00 96.88 219 VAL A C 1
ATOM 1744 O O . VAL A 1 219 ? -13.869 -1.733 10.741 1.00 96.88 219 VAL A O 1
ATOM 1747 N N . THR A 1 220 ? -12.152 -1.254 12.089 1.00 96.75 220 THR A N 1
ATOM 1748 C CA . THR A 1 220 ? -12.177 0.196 11.826 1.00 96.75 220 THR A CA 1
ATOM 1749 C C . THR A 1 220 ? -11.328 0.618 10.640 1.00 96.75 220 THR A C 1
ATOM 1751 O O . THR A 1 220 ? -11.496 1.728 10.136 1.00 96.75 220 THR A O 1
ATOM 1754 N N . SER A 1 221 ? -10.373 -0.216 10.233 1.00 97.62 221 SER A N 1
ATOM 1755 C CA . SER A 1 221 ? -9.456 0.085 9.135 1.00 97.62 221 SER A CA 1
ATOM 1756 C C . SER A 1 221 ? -9.186 -1.170 8.326 1.00 97.62 221 SER A C 1
ATOM 1758 O O . SER A 1 221 ? -9.177 -2.269 8.886 1.00 97.62 221 SER A O 1
ATOM 1760 N N . SER A 1 222 ? -8.923 -1.004 7.038 1.00 97.56 222 SER A N 1
ATOM 1761 C CA . SER A 1 222 ? -8.620 -2.126 6.160 1.00 97.56 222 SER A CA 1
ATOM 1762 C C . SER A 1 222 ? -7.581 -1.753 5.113 1.00 97.56 222 SER A C 1
ATOM 1764 O O . SER A 1 222 ? -7.645 -0.660 4.555 1.00 97.56 222 SER A O 1
ATOM 1766 N N . LEU A 1 223 ? -6.671 -2.674 4.804 1.00 97.69 223 LEU A N 1
ATOM 1767 C CA . LEU A 1 223 ? -5.882 -2.620 3.581 1.00 97.69 223 LEU A CA 1
ATOM 1768 C C . LEU A 1 223 ? -6.752 -3.163 2.452 1.00 97.69 223 LEU A C 1
ATOM 1770 O O . LEU A 1 223 ? -7.088 -4.349 2.434 1.00 97.69 223 LEU A O 1
ATOM 1774 N N . VAL A 1 224 ? -7.142 -2.294 1.526 1.00 98.25 224 VAL A N 1
ATOM 1775 C CA . VAL A 1 224 ? -7.875 -2.692 0.327 1.00 98.25 224 VAL A CA 1
ATOM 1776 C C . VAL A 1 224 ? -6.886 -2.825 -0.816 1.00 98.25 224 VAL A C 1
ATOM 1778 O O . VAL A 1 224 ? -6.157 -1.889 -1.146 1.00 98.25 224 VAL A O 1
ATOM 1781 N N . LEU A 1 225 ? -6.849 -4.017 -1.400 1.00 97.88 225 LEU A N 1
ATOM 1782 C CA . LEU A 1 225 ? -5.842 -4.409 -2.376 1.00 97.88 225 LEU A CA 1
ATOM 1783 C C . LEU A 1 225 ? -6.454 -5.188 -3.547 1.00 97.88 225 LEU A C 1
ATOM 1785 O O . LEU A 1 225 ? -7.493 -5.839 -3.364 1.00 97.88 225 LEU A O 1
ATOM 1789 N N . PRO A 1 226 ? -5.793 -5.195 -4.723 1.00 98.50 226 PRO A N 1
ATOM 1790 C CA . PRO A 1 226 ? -6.180 -6.059 -5.831 1.00 98.50 226 PRO A CA 1
ATOM 1791 C C . PRO A 1 226 ? -6.251 -7.541 -5.427 1.00 98.50 226 PRO A C 1
ATOM 1793 O O . PRO A 1 226 ? -5.725 -7.985 -4.399 1.00 98.50 226 PRO A O 1
ATOM 1796 N N . GLY A 1 227 ? -6.917 -8.357 -6.235 1.00 96.69 227 GLY A N 1
ATOM 1797 C CA . GLY A 1 227 ? -7.058 -9.789 -5.994 1.00 96.69 227 GLY A CA 1
ATOM 1798 C C . GLY A 1 227 ? -5.770 -10.577 -6.237 1.00 96.69 227 GLY A C 1
ATOM 1799 O O . GLY A 1 227 ? -4.659 -10.067 -6.122 1.00 96.69 227 GLY A O 1
ATOM 1800 N N . SER A 1 228 ? -5.911 -11.880 -6.457 1.00 97.44 228 SER A N 1
ATOM 1801 C CA . SER A 1 228 ? -4.792 -12.811 -6.651 1.00 97.44 228 SER A CA 1
ATOM 1802 C C . SER A 1 228 ? -4.678 -13.320 -8.083 1.00 97.44 228 SER A C 1
ATOM 1804 O O . SER A 1 228 ? -4.019 -14.327 -8.319 1.00 97.44 228 SER A O 1
ATOM 1806 N N . ALA A 1 229 ? -5.360 -12.681 -9.036 1.00 97.81 229 ALA A N 1
ATOM 1807 C CA . ALA A 1 229 ? -5.265 -13.090 -10.425 1.00 97.81 229 ALA A CA 1
ATOM 1808 C C . ALA A 1 229 ? -3.876 -12.820 -11.005 1.00 97.81 229 ALA A C 1
ATOM 1810 O O . ALA A 1 229 ? -3.361 -13.666 -11.711 1.00 97.81 229 ALA A O 1
ATOM 1811 N N . ASN A 1 230 ? -3.264 -11.682 -10.705 1.00 98.44 230 ASN A N 1
ATOM 1812 C CA . ASN A 1 230 ? -2.003 -11.241 -11.296 1.00 98.44 230 ASN A CA 1
ATOM 1813 C C . ASN A 1 230 ? -0.837 -11.600 -10.361 1.00 98.44 230 ASN A C 1
ATOM 1815 O O . ASN A 1 230 ? -0.994 -11.523 -9.140 1.00 98.44 230 ASN A O 1
ATOM 1819 N N . ILE A 1 231 ? 0.335 -11.958 -10.905 1.00 98.31 231 ILE A N 1
ATOM 1820 C CA . ILE A 1 231 ? 1.526 -12.216 -10.073 1.00 98.31 231 ILE A CA 1
ATOM 1821 C C . ILE A 1 231 ? 2.035 -10.910 -9.436 1.00 98.31 231 ILE A C 1
ATOM 1823 O O . ILE A 1 231 ? 2.468 -10.914 -8.287 1.00 98.31 231 ILE A O 1
ATOM 1827 N N . VAL A 1 232 ? 1.861 -9.778 -10.130 1.00 98.56 232 VAL A N 1
ATOM 1828 C CA . VAL A 1 232 ? 1.934 -8.418 -9.573 1.00 98.56 232 VAL A CA 1
ATOM 1829 C C . VAL A 1 232 ? 0.613 -7.724 -9.893 1.00 98.56 232 VAL A C 1
ATOM 1831 O O . VAL A 1 232 ? 0.326 -7.477 -11.059 1.00 98.56 232 VAL A O 1
ATOM 1834 N N . GLY A 1 233 ? -0.211 -7.469 -8.876 1.00 98.06 233 GLY A N 1
ATOM 1835 C CA . GLY A 1 233 ? -1.600 -7.025 -9.041 1.00 98.06 233 GLY A CA 1
ATOM 1836 C C . GLY A 1 233 ? -1.843 -5.525 -8.960 1.00 98.06 233 GLY A C 1
ATOM 1837 O O . GLY A 1 233 ? -2.926 -5.100 -9.344 1.00 98.06 233 GLY A O 1
ATOM 1838 N N . GLY A 1 234 ? -0.871 -4.745 -8.490 1.00 98.19 234 GLY A N 1
ATOM 1839 C CA . GLY A 1 234 ? -0.978 -3.288 -8.383 1.00 98.19 234 GLY A CA 1
ATOM 1840 C C . GLY A 1 234 ? -1.058 -2.779 -6.947 1.00 98.19 234 GLY A C 1
ATOM 1841 O O . GLY A 1 234 ? -0.971 -3.548 -5.978 1.00 98.19 234 GLY A O 1
ATOM 1842 N N . GLU A 1 235 ? -1.174 -1.464 -6.815 1.00 98.31 235 GLU A N 1
ATOM 1843 C CA . GLU A 1 235 ? -1.080 -0.771 -5.534 1.00 98.31 235 GLU A CA 1
ATOM 1844 C C . GLU A 1 235 ? -2.330 -0.929 -4.674 1.00 98.31 235 GLU A C 1
ATOM 1846 O O . GLU A 1 235 ? -3.460 -1.012 -5.162 1.00 98.31 235 GLU A O 1
ATOM 1851 N N . ALA A 1 236 ? -2.108 -0.944 -3.365 1.00 98.12 236 ALA A N 1
ATOM 1852 C CA . ALA A 1 236 ? -3.126 -1.079 -2.341 1.00 98.12 236 ALA A CA 1
ATOM 1853 C C . ALA A 1 236 ? -3.173 0.157 -1.438 1.00 98.12 236 ALA A C 1
ATOM 1855 O O . ALA A 1 236 ? -2.181 0.866 -1.281 1.00 98.12 236 ALA A O 1
ATOM 1856 N N . TYR A 1 237 ? -4.330 0.389 -0.817 1.00 97.94 237 TYR A N 1
ATOM 1857 C CA . TYR A 1 237 ? -4.572 1.570 0.008 1.00 97.94 237 TYR A CA 1
ATOM 1858 C C . TYR A 1 237 ? -5.215 1.186 1.333 1.00 97.94 237 TYR A C 1
ATOM 1860 O O . TYR A 1 237 ? -6.159 0.395 1.390 1.00 97.94 237 TYR A O 1
ATOM 1868 N N . MET A 1 238 ? -4.711 1.779 2.412 1.00 97.31 238 MET A N 1
ATOM 1869 C CA . MET A 1 238 ? -5.345 1.696 3.721 1.00 97.31 238 MET A CA 1
ATOM 1870 C C . MET A 1 238 ? -6.529 2.655 3.780 1.00 97.31 238 MET A C 1
ATOM 1872 O O . MET A 1 238 ? -6.388 3.839 3.476 1.00 97.31 238 MET A O 1
ATOM 1876 N N . VAL A 1 239 ? -7.675 2.171 4.246 1.00 97.50 239 VAL A N 1
ATOM 1877 C CA . VAL A 1 239 ? -8.887 2.974 4.446 1.00 97.50 239 VAL A CA 1
ATOM 1878 C C . VAL A 1 239 ? -9.354 2.917 5.895 1.00 97.50 239 VAL A C 1
ATOM 1880 O O . VAL A 1 239 ? -9.060 1.968 6.627 1.00 97.50 239 VAL A O 1
ATOM 1883 N N . LYS A 1 240 ? -10.101 3.938 6.316 1.00 96.69 240 LYS A N 1
ATOM 1884 C CA . LYS A 1 240 ? -10.984 3.868 7.478 1.00 96.69 240 LYS A CA 1
ATOM 1885 C C . LYS A 1 240 ? -12.353 3.381 7.026 1.00 96.69 240 LYS A C 1
ATOM 1887 O O . LYS A 1 240 ? -12.923 3.928 6.087 1.00 96.69 240 LYS A O 1
ATOM 1892 N N . ASN A 1 241 ? -12.915 2.421 7.755 1.00 96.38 241 ASN A N 1
ATOM 1893 C CA . ASN A 1 241 ? -14.258 1.898 7.504 1.00 96.38 241 ASN A CA 1
ATOM 1894 C C . ASN A 1 241 ? -15.321 2.847 8.079 1.00 96.38 241 ASN A C 1
ATOM 1896 O O . ASN A 1 241 ? -16.116 2.484 8.943 1.00 96.38 241 ASN A O 1
ATOM 1900 N N . LEU A 1 242 ? -15.279 4.098 7.627 1.00 92.06 242 LEU A N 1
ATOM 1901 C CA . LEU A 1 242 ? -16.145 5.189 8.042 1.00 92.06 242 LEU A CA 1
ATOM 1902 C C . LEU A 1 242 ? -16.685 5.862 6.773 1.00 92.06 242 LEU A C 1
ATOM 1904 O O . LEU A 1 242 ? -15.961 6.638 6.151 1.00 92.06 242 LEU A O 1
ATOM 1908 N N . PRO A 1 243 ? -17.922 5.551 6.354 1.00 89.69 243 PRO A N 1
ATOM 1909 C CA . PRO A 1 243 ? -18.486 6.129 5.142 1.00 89.69 243 PRO A CA 1
ATOM 1910 C C . PRO A 1 243 ? -18.836 7.603 5.368 1.00 89.69 243 PRO A C 1
ATOM 1912 O O . PRO A 1 243 ? -19.188 7.982 6.486 1.00 89.69 243 PRO A O 1
ATOM 1915 N N . LEU A 1 244 ? -18.809 8.402 4.296 1.00 90.88 244 LEU A N 1
ATOM 1916 C CA . LEU A 1 244 ? -19.237 9.810 4.303 1.00 90.88 244 LEU A CA 1
ATOM 1917 C C . LEU A 1 244 ? -18.512 10.653 5.373 1.00 90.88 244 LEU A C 1
ATOM 1919 O O . LEU A 1 244 ? -19.125 11.467 6.059 1.00 90.88 244 LEU A O 1
ATOM 1923 N N . SER A 1 245 ? -17.210 10.413 5.574 1.00 85.62 245 SER A N 1
ATOM 1924 C CA . SER A 1 245 ? -16.455 11.020 6.680 1.00 85.62 245 SER A CA 1
ATOM 1925 C C . SER A 1 245 ? -16.058 12.484 6.463 1.00 85.62 245 SER A C 1
ATOM 1927 O O . SER A 1 245 ? -15.607 13.136 7.409 1.00 85.62 245 SER A O 1
ATOM 1929 N N . GLY A 1 246 ? -16.195 12.997 5.241 1.00 90.25 246 GLY A N 1
ATOM 1930 C CA . GLY A 1 246 ? -15.904 14.382 4.897 1.00 90.25 246 GLY A CA 1
ATOM 1931 C C . GLY A 1 246 ? -16.766 15.416 5.589 1.00 90.25 246 GLY A C 1
ATOM 1932 O O . GLY A 1 246 ? -17.802 15.113 6.180 1.00 90.25 246 GLY A O 1
ATOM 1933 N N . ALA A 1 247 ? -16.362 16.675 5.444 1.00 90.81 247 ALA A N 1
ATOM 1934 C CA . ALA A 1 247 ? -17.131 17.814 5.937 1.00 90.81 247 ALA A CA 1
ATOM 1935 C C . ALA A 1 247 ? -18.500 17.936 5.243 1.00 90.81 247 ALA A C 1
ATOM 1937 O O . ALA A 1 247 ? -19.469 18.343 5.878 1.00 90.81 247 ALA A O 1
ATOM 1938 N N . ALA A 1 248 ? -18.582 17.559 3.962 1.00 93.06 248 ALA A N 1
ATOM 1939 C CA . ALA A 1 248 ? -19.821 17.585 3.185 1.00 93.06 248 ALA A CA 1
ATOM 1940 C C . ALA A 1 248 ? -20.695 16.330 3.380 1.00 93.06 248 ALA A C 1
ATOM 1942 O O . ALA A 1 248 ? -21.854 16.328 2.976 1.00 93.06 248 ALA A O 1
ATOM 1943 N N . GLY A 1 249 ? -20.165 15.263 3.995 1.00 91.44 249 GLY A N 1
ATOM 1944 C CA . GLY A 1 249 ? -20.886 13.994 4.127 1.00 91.44 249 GLY A CA 1
ATOM 1945 C C . GLY A 1 249 ? -21.158 13.304 2.783 1.00 91.44 249 GLY A C 1
ATOM 1946 O O . GLY A 1 249 ? -22.166 12.614 2.638 1.00 91.44 249 GLY A O 1
ATOM 1947 N N . GLU A 1 250 ? -20.281 13.499 1.799 1.00 94.44 250 GLU A N 1
ATOM 1948 C CA . GLU A 1 250 ? -20.408 12.960 0.444 1.00 94.44 250 GLU A CA 1
ATOM 1949 C C . GLU A 1 250 ? -19.596 11.663 0.262 1.00 94.44 250 GLU A C 1
ATOM 1951 O O . GLU A 1 250 ? -18.669 11.383 1.028 1.00 94.44 250 GLU A O 1
ATOM 1956 N N . PRO A 1 251 ? -19.930 10.821 -0.734 1.00 94.44 251 PRO A N 1
ATOM 1957 C CA . PRO A 1 251 ? -19.197 9.590 -1.008 1.00 94.44 251 PRO A CA 1
ATOM 1958 C C . PRO A 1 251 ? -17.907 9.892 -1.788 1.00 94.44 251 PRO A C 1
ATOM 1960 O O . PRO A 1 251 ? -17.785 9.552 -2.962 1.00 94.44 251 PRO A O 1
ATOM 1963 N N . VAL A 1 252 ? -16.935 10.527 -1.131 1.00 95.56 252 VAL A N 1
ATOM 1964 C CA . VAL A 1 252 ? -15.633 10.870 -1.719 1.00 95.56 252 VAL A CA 1
ATOM 1965 C C . VAL A 1 252 ? -14.609 9.778 -1.399 1.00 95.56 252 VAL A C 1
ATOM 1967 O O . VAL A 1 252 ? -14.366 9.459 -0.237 1.00 95.56 252 VAL A O 1
ATOM 1970 N N . VAL A 1 253 ? -13.983 9.207 -2.435 1.00 96.00 253 VAL A N 1
ATOM 1971 C CA . VAL A 1 253 ? -12.983 8.126 -2.305 1.00 96.00 253 VAL A CA 1
ATOM 1972 C C . VAL A 1 253 ? -11.797 8.546 -1.436 1.00 96.00 253 VAL A C 1
ATOM 1974 O O . VAL A 1 253 ? -11.409 7.830 -0.515 1.00 96.00 253 VAL A O 1
ATOM 1977 N N . GLU A 1 254 ? -11.252 9.726 -1.711 1.00 95.06 254 GLU A N 1
ATOM 1978 C CA . GLU A 1 254 ? -10.075 10.277 -1.038 1.00 95.06 254 GLU A CA 1
ATOM 1979 C C . GLU A 1 254 ? -10.280 10.410 0.482 1.00 95.06 254 GLU A C 1
ATOM 1981 O O . GLU A 1 254 ? -9.377 10.143 1.273 1.00 95.06 254 GLU A O 1
ATOM 1986 N N . GLU A 1 255 ? -11.505 10.719 0.915 1.00 94.69 255 GLU A N 1
ATOM 1987 C CA . GLU A 1 255 ? -11.857 10.863 2.330 1.00 94.69 255 GLU A CA 1
ATOM 1988 C C . GLU A 1 255 ? -11.908 9.524 3.078 1.00 94.69 255 GLU A C 1
ATOM 1990 O O . GLU A 1 255 ? -11.878 9.503 4.311 1.00 94.69 255 GLU A O 1
ATOM 1995 N N . LEU A 1 256 ? -11.933 8.387 2.378 1.00 95.88 256 LEU A N 1
ATOM 1996 C CA . LEU A 1 256 ? -11.853 7.064 3.001 1.00 95.88 256 LEU A CA 1
ATOM 1997 C C . LEU A 1 256 ? -10.423 6.697 3.399 1.00 95.88 256 LEU A C 1
ATOM 1999 O O . LEU A 1 256 ? -10.239 5.905 4.324 1.00 95.88 256 LEU A O 1
ATOM 2003 N N . LEU A 1 257 ? -9.406 7.269 2.750 1.00 96.56 257 LEU A N 1
ATOM 2004 C CA . LEU A 1 257 ? -8.009 6.880 2.944 1.00 96.56 257 LEU A CA 1
ATOM 2005 C C . LEU A 1 257 ? -7.530 7.127 4.371 1.00 96.56 257 LEU A C 1
ATOM 2007 O O . LEU A 1 257 ? -7.638 8.235 4.888 1.00 96.56 257 LEU A O 1
ATOM 2011 N N . LEU A 1 258 ? -6.900 6.141 5.004 1.00 95.19 258 LEU A N 1
ATOM 2012 C CA . LEU A 1 258 ? -6.336 6.275 6.352 1.00 95.19 258 LEU A CA 1
ATOM 2013 C C . LEU A 1 258 ? -5.433 7.515 6.494 1.00 95.19 258 LEU A C 1
ATOM 2015 O O . LEU A 1 258 ? -5.423 8.152 7.546 1.00 95.19 258 LEU A O 1
ATOM 2019 N N . GLU A 1 259 ? -4.733 7.859 5.418 1.00 93.19 259 GLU A N 1
ATOM 2020 C CA . GLU A 1 259 ? -3.771 8.957 5.315 1.00 93.19 259 GLU A CA 1
ATOM 2021 C C . GLU A 1 259 ? -4.348 10.215 4.639 1.00 93.19 259 GLU A C 1
ATOM 2023 O O . GLU A 1 259 ? -3.602 11.088 4.197 1.00 93.19 259 GLU A O 1
ATOM 2028 N N . TYR A 1 260 ? -5.677 10.335 4.564 1.00 93.81 260 TYR A N 1
ATOM 2029 C CA . TYR A 1 260 ? -6.341 11.545 4.082 1.00 93.81 260 TYR A CA 1
ATOM 2030 C C . TYR A 1 260 ? -5.836 12.798 4.821 1.00 93.81 260 TYR A C 1
ATOM 2032 O O . TYR A 1 260 ? -5.638 12.787 6.041 1.00 93.81 260 TYR A O 1
ATOM 2040 N N . GLY A 1 261 ? -5.616 13.874 4.061 1.00 91.12 261 GLY A N 1
ATOM 2041 C CA . GLY A 1 261 ? -5.020 15.124 4.541 1.00 91.12 261 GLY A CA 1
ATOM 2042 C C . GLY A 1 261 ? -3.485 15.150 4.527 1.00 91.12 261 GLY A C 1
ATOM 2043 O O . GLY A 1 261 ? -2.902 16.209 4.755 1.00 91.12 261 GLY A O 1
ATOM 2044 N N . LEU A 1 262 ? -2.815 14.028 4.233 1.00 91.38 262 LEU A N 1
ATOM 2045 C CA . LEU A 1 262 ? -1.372 14.003 3.979 1.00 91.38 262 LEU A CA 1
ATOM 2046 C C . LEU A 1 262 ? -1.065 14.214 2.488 1.00 91.38 262 LEU A C 1
ATOM 2048 O O . LEU A 1 262 ? -1.786 13.670 1.644 1.00 91.38 262 LEU A O 1
ATOM 2052 N N . PRO A 1 263 ? 0.019 14.937 2.144 1.00 89.44 263 PRO A N 1
ATOM 2053 C CA . PRO A 1 263 ? 0.559 14.956 0.785 1.00 89.44 263 PRO A CA 1
ATOM 2054 C C . PRO A 1 263 ? 0.830 13.538 0.272 1.00 89.44 263 PRO A C 1
ATOM 2056 O O . PRO A 1 263 ? 1.317 12.702 1.030 1.00 89.44 263 PRO A O 1
ATOM 2059 N N . GLU A 1 264 ? 0.537 13.264 -1.001 1.00 86.56 264 GLU A N 1
ATOM 2060 C CA . GLU A 1 264 ? 0.654 11.919 -1.592 1.00 86.56 264 GLU A CA 1
ATOM 2061 C C . GLU A 1 264 ? 2.063 11.327 -1.450 1.00 86.56 264 GLU A C 1
ATOM 2063 O O . GLU A 1 264 ? 2.223 10.158 -1.114 1.00 86.56 264 GLU A O 1
ATOM 2068 N N . ASN A 1 265 ? 3.099 12.154 -1.596 1.00 85.12 265 ASN A N 1
ATOM 2069 C CA . ASN A 1 265 ? 4.493 11.742 -1.437 1.00 85.12 265 ASN A CA 1
ATOM 2070 C C . ASN A 1 265 ? 4.889 11.338 -0.006 1.00 85.12 265 ASN A C 1
ATOM 2072 O O . ASN A 1 265 ? 5.955 10.745 0.158 1.00 85.12 265 ASN A O 1
ATOM 2076 N N . ASN A 1 266 ? 4.052 11.648 0.989 1.00 86.69 266 ASN A N 1
ATOM 2077 C CA . ASN A 1 266 ? 4.235 11.290 2.395 1.00 86.69 266 ASN A CA 1
ATOM 2078 C C . ASN A 1 266 ? 3.367 10.095 2.822 1.00 86.69 266 ASN A C 1
ATOM 2080 O O . ASN A 1 266 ? 3.385 9.736 4.000 1.00 86.69 266 ASN A O 1
ATOM 2084 N N . ARG A 1 267 ? 2.580 9.520 1.906 1.00 90.00 267 ARG A N 1
ATOM 2085 C CA . ARG A 1 267 ? 1.705 8.375 2.177 1.00 90.00 267 ARG A CA 1
ATOM 2086 C C . ARG A 1 267 ? 2.473 7.066 2.083 1.00 90.00 267 ARG A C 1
ATOM 2088 O O . ARG A 1 267 ? 3.358 6.911 1.240 1.00 90.00 267 ARG A O 1
ATOM 2095 N N . GLN A 1 268 ? 2.109 6.107 2.923 1.00 90.75 268 GLN A N 1
ATOM 2096 C CA . GLN A 1 268 ? 2.640 4.759 2.842 1.00 90.75 268 GLN A CA 1
ATOM 2097 C C . GLN A 1 268 ? 2.058 4.043 1.620 1.00 90.75 268 GLN A C 1
ATOM 2099 O O . GLN A 1 268 ? 0.847 3.868 1.489 1.00 90.75 268 GLN A O 1
ATOM 2104 N N . ARG A 1 269 ? 2.939 3.549 0.749 1.00 93.56 269 ARG A N 1
ATOM 2105 C CA . ARG A 1 269 ? 2.551 2.743 -0.412 1.00 93.56 269 ARG A CA 1
ATOM 2106 C C . ARG A 1 269 ? 2.544 1.256 -0.066 1.00 93.56 269 ARG A C 1
ATOM 2108 O O . ARG A 1 269 ? 3.360 0.779 0.733 1.00 93.56 269 ARG A O 1
ATOM 2115 N N . TYR A 1 270 ? 1.638 0.516 -0.696 1.00 96.81 270 TYR A N 1
ATOM 2116 C CA . TYR A 1 270 ? 1.482 -0.930 -0.545 1.00 96.81 270 TYR A CA 1
ATOM 2117 C C . TYR A 1 270 ? 1.349 -1.573 -1.922 1.00 96.81 270 TYR A C 1
ATOM 2119 O O . TYR A 1 270 ? 0.722 -0.999 -2.807 1.00 96.81 270 TYR A O 1
ATOM 2127 N N . LEU A 1 271 ? 1.888 -2.779 -2.098 1.00 98.38 271 LEU A N 1
ATOM 2128 C CA . LEU A 1 271 ? 1.829 -3.507 -3.368 1.00 98.38 271 LEU A CA 1
ATOM 2129 C C . LEU A 1 271 ? 1.261 -4.905 -3.165 1.00 98.38 271 LEU A C 1
ATOM 2131 O O . LEU A 1 271 ? 1.694 -5.628 -2.266 1.00 98.38 271 LEU A O 1
ATOM 2135 N N . LYS A 1 272 ? 0.327 -5.311 -4.027 1.00 98.50 272 LYS A N 1
ATOM 2136 C CA . LYS A 1 272 ? -0.164 -6.687 -4.076 1.00 98.50 272 LYS A CA 1
ATOM 2137 C C . LYS A 1 272 ? 0.641 -7.521 -5.067 1.00 98.50 272 LYS A C 1
ATOM 2139 O O . LYS A 1 272 ? 0.730 -7.185 -6.244 1.00 98.50 272 LYS A O 1
ATOM 2144 N N . MET A 1 273 ? 1.115 -8.672 -4.608 1.00 98.56 273 MET A N 1
ATOM 2145 C CA . MET A 1 273 ? 1.601 -9.765 -5.450 1.00 98.56 273 MET A CA 1
ATOM 2146 C C . MET A 1 273 ? 0.846 -11.069 -5.165 1.00 98.56 273 MET A C 1
ATOM 2148 O O . MET A 1 273 ? 0.171 -11.214 -4.141 1.00 98.56 273 MET A O 1
ATOM 2152 N N . ALA A 1 274 ? 0.946 -12.041 -6.062 1.00 98.00 274 ALA A N 1
ATOM 2153 C CA . ALA A 1 274 ? 0.406 -13.380 -5.854 1.00 98.00 274 ALA A CA 1
ATOM 2154 C C . ALA A 1 274 ? 1.324 -14.442 -6.453 1.00 98.00 274 ALA A C 1
ATOM 2156 O O . ALA A 1 274 ? 2.139 -14.145 -7.311 1.00 98.00 274 ALA A O 1
ATOM 2157 N N . CYS A 1 275 ? 1.173 -15.687 -6.026 1.00 95.88 275 CYS A N 1
ATOM 2158 C CA . CYS A 1 275 ? 1.854 -16.843 -6.589 1.00 95.88 275 CYS A CA 1
ATOM 2159 C C . CYS A 1 275 ? 0.877 -18.037 -6.681 1.00 95.88 275 CYS A C 1
ATOM 2161 O O . CYS A 1 275 ? -0.317 -17.895 -6.389 1.00 95.88 275 CYS A O 1
ATOM 2163 N N . GLY A 1 276 ? 1.364 -19.198 -7.121 1.00 95.44 276 GLY A N 1
ATOM 2164 C CA . GLY A 1 276 ? 0.592 -20.441 -7.126 1.00 95.44 276 GLY A CA 1
ATOM 2165 C C . GLY A 1 276 ? -0.524 -20.542 -8.165 1.00 95.44 276 GLY A C 1
ATOM 2166 O O . GLY A 1 276 ? -0.412 -20.068 -9.300 1.00 95.44 276 GLY A O 1
ATOM 2167 N N . GLU A 1 277 ? -1.609 -21.225 -7.797 1.00 95.88 277 GLU A N 1
ATOM 2168 C CA . GLU A 1 277 ? -2.675 -21.657 -8.709 1.00 95.88 277 GLU A CA 1
ATOM 2169 C C . GLU A 1 277 ? -3.414 -20.495 -9.355 1.00 95.88 277 GLU A C 1
ATOM 2171 O O . GLU A 1 277 ? -3.868 -20.610 -10.494 1.00 95.88 277 GLU A O 1
ATOM 2176 N N . ASN A 1 278 ? -3.603 -19.397 -8.623 1.00 96.62 278 ASN A N 1
ATOM 2177 C CA . ASN A 1 278 ? -4.502 -18.343 -9.063 1.00 96.62 278 ASN A CA 1
ATOM 2178 C C . ASN A 1 278 ? -3.985 -17.644 -10.327 1.00 96.62 278 ASN A C 1
ATOM 2180 O O . ASN A 1 278 ? -4.706 -17.697 -11.331 1.00 96.62 278 ASN A O 1
ATOM 2184 N N . PRO A 1 279 ? -2.758 -17.086 -10.357 1.00 97.31 279 PRO A N 1
ATOM 2185 C CA . PRO A 1 279 ? -2.252 -16.491 -11.584 1.00 97.31 279 PRO A CA 1
ATOM 2186 C C . PRO A 1 279 ? -2.044 -17.501 -12.701 1.00 97.31 279 PRO A C 1
ATOM 2188 O O . PRO A 1 279 ? -2.386 -17.225 -13.851 1.00 97.31 279 PRO A O 1
ATOM 2191 N N . LYS A 1 280 ? -1.587 -18.715 -12.373 1.00 95.81 280 LYS A N 1
ATOM 2192 C CA . LYS A 1 280 ? -1.331 -19.747 -13.385 1.00 95.81 280 LYS A CA 1
ATOM 2193 C C . LYS A 1 280 ? -2.621 -20.138 -14.119 1.00 95.81 280 LYS A C 1
ATOM 2195 O O . LYS A 1 280 ? -2.650 -20.217 -15.342 1.00 95.81 280 LYS A O 1
ATOM 2200 N N . ARG A 1 281 ? -3.728 -20.279 -13.379 1.00 96.56 281 ARG A N 1
ATOM 2201 C CA . ARG A 1 281 ? -5.052 -20.592 -13.933 1.00 96.56 281 ARG A CA 1
ATOM 2202 C C . ARG A 1 281 ? -5.638 -19.434 -14.738 1.00 96.56 281 ARG A C 1
ATOM 2204 O O . ARG A 1 281 ? -6.323 -19.685 -15.720 1.00 96.56 281 ARG A O 1
ATOM 2211 N N . VAL A 1 282 ? -5.435 -18.188 -14.308 1.00 97.31 282 VAL A N 1
ATOM 2212 C CA . VAL A 1 282 ? -6.004 -17.016 -14.996 1.00 97.31 282 VAL A CA 1
ATOM 2213 C C . VAL A 1 282 ? -5.348 -16.786 -16.355 1.00 97.31 282 VAL A C 1
ATOM 2215 O O . VAL A 1 282 ? -6.061 -16.498 -17.311 1.00 97.31 282 VAL A O 1
ATOM 2218 N N . TYR A 1 283 ? -4.024 -16.917 -16.436 1.00 96.38 283 TYR A N 1
ATOM 2219 C CA . TYR A 1 283 ? -3.258 -16.569 -17.638 1.00 96.38 283 TYR A CA 1
ATOM 2220 C C . TYR A 1 283 ? -2.827 -17.781 -18.474 1.00 96.38 283 TYR A C 1
ATOM 2222 O O . TYR A 1 283 ? -2.192 -17.619 -19.511 1.00 96.38 283 TYR A O 1
ATOM 2230 N N . GLY A 1 284 ? -3.148 -19.004 -18.038 1.00 95.19 284 GLY A N 1
ATOM 2231 C CA . GLY A 1 284 ? -2.717 -20.232 -18.717 1.00 95.19 284 GLY A CA 1
ATOM 2232 C C . GLY A 1 284 ? -1.209 -20.494 -18.619 1.00 95.19 284 GLY A C 1
ATOM 2233 O O . GLY A 1 284 ? -0.685 -21.359 -19.317 1.00 95.19 284 GLY A O 1
ATOM 2234 N N . ASN A 1 285 ? -0.495 -19.760 -17.763 1.00 96.06 285 ASN A N 1
ATOM 2235 C CA . ASN A 1 285 ? 0.912 -20.003 -17.478 1.00 96.06 285 ASN A CA 1
ATOM 2236 C C . ASN A 1 285 ? 1.090 -21.174 -16.499 1.00 96.06 285 ASN A C 1
ATOM 2238 O O . ASN A 1 285 ? 0.171 -21.602 -15.801 1.00 96.06 285 ASN A O 1
ATOM 2242 N N . THR A 1 286 ? 2.327 -21.646 -16.378 1.00 97.88 286 THR A N 1
ATOM 2243 C CA . THR A 1 286 ? 2.776 -22.479 -15.256 1.00 97.88 286 THR A CA 1
ATOM 2244 C C . THR A 1 286 ? 3.501 -21.620 -14.215 1.00 97.88 286 THR A C 1
ATOM 2246 O O . THR A 1 286 ? 3.814 -20.454 -14.473 1.00 97.88 286 THR A O 1
ATOM 2249 N N . ARG A 1 287 ? 3.827 -22.205 -13.051 1.00 97.94 287 ARG A N 1
ATOM 2250 C CA . ARG A 1 287 ? 4.701 -21.569 -12.045 1.00 97.94 287 ARG A CA 1
ATOM 2251 C C . ARG A 1 287 ? 6.012 -21.079 -12.671 1.00 97.94 287 ARG A C 1
ATOM 2253 O O . ARG A 1 287 ? 6.405 -19.944 -12.443 1.00 97.94 287 ARG A O 1
ATOM 2260 N N . LEU A 1 288 ? 6.611 -21.891 -13.549 1.00 98.00 288 LEU A N 1
ATOM 2261 C CA . LEU A 1 288 ? 7.864 -21.580 -14.246 1.00 98.00 288 LEU A CA 1
ATOM 2262 C C . LEU A 1 288 ? 7.777 -20.265 -15.034 1.00 98.00 288 LEU A C 1
ATOM 2264 O O . LEU A 1 288 ? 8.623 -19.386 -14.877 1.00 98.00 288 LEU A O 1
ATOM 2268 N N . GLY A 1 289 ? 6.730 -20.123 -15.854 1.00 97.94 289 GLY A N 1
ATOM 2269 C CA . GLY A 1 289 ? 6.539 -18.937 -16.689 1.00 97.94 289 GLY A CA 1
ATOM 2270 C C . GLY A 1 289 ? 6.275 -17.678 -15.866 1.00 97.94 289 GLY A C 1
ATOM 2271 O O . GLY A 1 289 ? 6.860 -16.635 -16.136 1.00 97.94 289 GLY A O 1
ATOM 2272 N N . LEU A 1 290 ? 5.447 -17.780 -14.824 1.00 97.88 290 LEU A N 1
ATOM 2273 C CA . LEU A 1 290 ? 5.132 -16.648 -13.950 1.00 97.88 290 LEU A CA 1
ATOM 2274 C C . LEU A 1 290 ? 6.353 -16.172 -13.161 1.00 97.88 290 LEU A C 1
ATOM 2276 O O . LEU A 1 290 ? 6.627 -14.975 -13.125 1.00 97.88 290 LEU A O 1
ATOM 2280 N N . THR A 1 291 ? 7.122 -17.097 -12.584 1.00 97.88 291 THR A N 1
ATOM 2281 C CA . THR A 1 291 ? 8.372 -16.768 -11.891 1.00 97.88 291 THR A CA 1
ATOM 2282 C C . THR A 1 291 ? 9.368 -16.083 -12.829 1.00 97.88 291 THR A C 1
ATOM 2284 O O . THR A 1 291 ? 9.998 -15.105 -12.431 1.00 97.88 291 THR A O 1
ATOM 2287 N N . TRP A 1 292 ? 9.500 -16.554 -14.075 1.00 98.25 292 TRP A N 1
ATOM 2288 C CA . TRP A 1 292 ? 10.368 -15.909 -15.063 1.00 98.25 292 TRP A CA 1
ATOM 2289 C C . TRP A 1 292 ? 9.888 -14.499 -15.429 1.00 98.25 292 TRP A C 1
ATOM 2291 O O . TRP A 1 292 ? 10.703 -13.581 -15.458 1.00 98.25 292 TRP A O 1
ATOM 2301 N N . LEU A 1 293 ? 8.581 -14.304 -15.641 1.00 98.31 293 LEU A N 1
ATOM 2302 C CA . LEU A 1 293 ? 8.000 -12.988 -15.938 1.00 98.31 293 LEU A CA 1
ATOM 2303 C C . LEU A 1 293 ? 8.234 -11.986 -14.804 1.00 98.31 293 LEU A C 1
ATOM 2305 O O . LEU A 1 293 ? 8.627 -10.854 -15.069 1.00 98.31 293 LEU A O 1
ATOM 2309 N N . LEU A 1 294 ? 8.041 -12.408 -13.550 1.00 98.56 294 LEU A N 1
ATOM 2310 C CA . LEU A 1 294 ? 8.330 -11.568 -12.389 1.00 98.56 294 LEU A CA 1
ATOM 2311 C C . LEU A 1 294 ? 9.805 -11.166 -12.348 1.00 98.56 294 LEU A C 1
ATOM 2313 O O . LEU A 1 294 ? 10.102 -9.980 -12.233 1.00 98.56 294 LEU A O 1
ATOM 2317 N N . ARG A 1 295 ? 10.720 -12.136 -12.483 1.00 98.56 295 ARG A N 1
ATOM 2318 C CA . ARG A 1 295 ? 12.161 -11.858 -12.492 1.00 98.56 295 ARG A CA 1
ATOM 2319 C C . ARG A 1 295 ? 12.536 -10.884 -13.609 1.00 98.56 295 ARG A C 1
ATOM 2321 O O . ARG A 1 295 ? 13.239 -9.919 -13.349 1.00 98.56 295 ARG A O 1
ATOM 2328 N N . LYS A 1 296 ? 12.036 -11.107 -14.830 1.00 98.56 296 LYS A N 1
ATOM 2329 C CA . LYS A 1 296 ? 12.291 -10.225 -15.978 1.00 98.56 296 LYS A CA 1
ATOM 2330 C C . LYS A 1 296 ? 11.845 -8.790 -15.693 1.00 98.56 296 LYS A C 1
ATOM 2332 O O . LYS A 1 296 ? 12.586 -7.861 -15.982 1.00 98.56 296 LYS A O 1
ATOM 2337 N N . GLN A 1 297 ? 10.655 -8.604 -15.121 1.00 98.44 297 GLN A N 1
ATOM 2338 C CA . GLN A 1 297 ? 10.155 -7.258 -14.851 1.00 98.44 297 GLN A CA 1
ATOM 2339 C C . GLN A 1 297 ? 10.952 -6.542 -13.752 1.00 98.44 297 GLN A C 1
ATOM 2341 O O . GLN A 1 297 ? 11.158 -5.332 -13.826 1.00 98.44 297 GLN A O 1
ATOM 2346 N N . LEU A 1 298 ? 11.387 -7.278 -12.727 1.00 98.62 298 LEU A N 1
ATOM 2347 C CA . LEU A 1 298 ? 12.228 -6.722 -11.670 1.00 98.62 298 LEU A CA 1
ATOM 2348 C C . LEU A 1 298 ? 13.618 -6.340 -12.196 1.00 98.62 298 LEU A C 1
ATOM 2350 O O . LEU A 1 298 ? 14.110 -5.283 -11.820 1.00 98.62 298 LEU A O 1
ATOM 2354 N N . GLU A 1 299 ? 14.187 -7.113 -13.125 1.00 98.69 299 GLU A N 1
ATOM 2355 C CA . GLU A 1 299 ? 15.428 -6.750 -13.830 1.00 98.69 299 GLU A CA 1
ATOM 2356 C C . GLU A 1 299 ? 15.271 -5.431 -14.602 1.00 98.69 299 GLU A C 1
ATOM 2358 O O . GLU A 1 299 ? 16.056 -4.504 -14.427 1.00 98.69 299 GLU A O 1
ATOM 2363 N N . GLU A 1 300 ? 14.196 -5.281 -15.383 1.00 98.69 300 GLU A N 1
ATOM 2364 C CA . GLU A 1 300 ? 13.917 -4.034 -16.115 1.00 98.69 300 GLU A CA 1
ATOM 2365 C C . GLU A 1 300 ? 13.776 -2.820 -15.175 1.00 98.69 300 GLU A C 1
ATOM 2367 O O . GLU A 1 300 ? 14.207 -1.704 -15.494 1.00 98.69 300 GLU A O 1
ATOM 2372 N N . ALA A 1 301 ? 13.166 -3.027 -14.006 1.00 98.62 301 ALA A N 1
ATOM 2373 C CA . ALA A 1 301 ? 13.043 -1.999 -12.982 1.00 98.62 301 ALA A CA 1
ATOM 2374 C C . ALA A 1 301 ? 14.394 -1.685 -12.317 1.00 98.62 301 ALA A C 1
ATOM 2376 O O . ALA A 1 301 ? 14.684 -0.512 -12.075 1.00 98.62 301 ALA A O 1
ATOM 2377 N N . GLN A 1 302 ? 15.234 -2.692 -12.069 1.00 98.62 302 GLN A N 1
ATOM 2378 C CA . GLN A 1 302 ? 16.584 -2.531 -11.527 1.00 98.62 302 GLN A CA 1
ATOM 2379 C C . GLN A 1 302 ? 17.462 -1.716 -12.485 1.00 98.62 302 GLN A C 1
ATOM 2381 O O . GLN A 1 302 ? 18.047 -0.711 -12.076 1.00 98.62 302 GLN A O 1
ATOM 2386 N N . ASP A 1 303 ? 17.443 -2.038 -13.778 1.00 98.62 303 ASP A N 1
ATOM 2387 C CA . ASP A 1 303 ? 18.147 -1.283 -14.820 1.00 98.62 303 ASP A CA 1
ATOM 2388 C C . ASP A 1 303 ? 17.708 0.187 -14.870 1.00 98.62 303 ASP A C 1
ATOM 2390 O O . ASP A 1 303 ? 18.509 1.109 -15.070 1.00 98.62 303 ASP A O 1
ATOM 2394 N N . LEU A 1 304 ? 16.404 0.446 -14.721 1.00 98.62 304 LEU A N 1
ATOM 2395 C CA . LEU A 1 304 ? 15.888 1.811 -14.653 1.00 98.62 304 LEU A CA 1
ATOM 2396 C C . LEU A 1 304 ? 16.335 2.519 -13.372 1.00 98.62 304 LEU A C 1
ATOM 2398 O O . LEU A 1 304 ? 16.750 3.678 -13.434 1.00 98.62 304 LEU A O 1
ATOM 2402 N N . HIS A 1 305 ? 16.279 1.834 -12.232 1.00 97.88 305 HIS A N 1
ATOM 2403 C CA . HIS A 1 305 ? 16.732 2.351 -10.948 1.00 97.88 305 HIS A CA 1
ATOM 2404 C C . HIS A 1 305 ? 18.215 2.761 -10.989 1.00 97.88 305 HIS A C 1
ATOM 2406 O O . HIS A 1 305 ? 18.573 3.841 -10.506 1.00 97.88 305 HIS A O 1
ATOM 2412 N N . GLU A 1 306 ? 19.074 1.962 -11.620 1.00 98.25 306 GLU A N 1
ATOM 2413 C CA . GLU A 1 306 ? 20.501 2.253 -11.778 1.00 98.25 306 GLU A CA 1
ATOM 2414 C C . GLU A 1 306 ? 20.752 3.460 -12.680 1.00 98.25 306 GLU A C 1
ATOM 2416 O O . GLU A 1 306 ? 21.510 4.364 -12.309 1.00 98.25 306 GLU A O 1
ATOM 2421 N N . ARG A 1 307 ? 20.057 3.544 -13.821 1.00 98.31 307 ARG A N 1
ATOM 2422 C CA . ARG A 1 307 ? 20.133 4.712 -14.713 1.00 98.31 307 ARG A CA 1
ATOM 2423 C C . ARG A 1 307 ? 19.648 5.988 -14.031 1.00 98.31 307 ARG A C 1
ATOM 2425 O O . ARG A 1 307 ? 20.276 7.036 -14.183 1.00 98.31 307 ARG A O 1
ATOM 2432 N N . GLN A 1 308 ? 18.571 5.913 -13.249 1.00 98.06 308 GLN A N 1
ATOM 2433 C CA . GLN A 1 308 ? 18.092 7.039 -12.445 1.00 98.06 308 GLN A CA 1
ATOM 2434 C C . GLN A 1 308 ? 19.125 7.452 -11.399 1.00 98.06 308 GLN A C 1
ATOM 2436 O O . GLN A 1 308 ? 19.422 8.635 -11.272 1.00 98.06 308 GLN A O 1
ATOM 2441 N N . SER A 1 309 ? 19.719 6.487 -10.700 1.00 96.88 309 SER A N 1
ATOM 2442 C CA . SER A 1 309 ? 20.741 6.740 -9.682 1.00 96.88 309 SER A CA 1
ATOM 2443 C C . SER A 1 309 ? 22.010 7.359 -10.273 1.00 96.88 309 SER A C 1
ATOM 2445 O O . SER A 1 309 ? 22.597 8.258 -9.671 1.00 96.88 309 SER A O 1
ATOM 2447 N N . ALA A 1 310 ? 22.439 6.912 -11.457 1.00 97.88 310 ALA A N 1
ATOM 2448 C CA . ALA A 1 310 ? 23.566 7.492 -12.184 1.00 97.88 310 ALA A CA 1
ATOM 2449 C C . ALA A 1 310 ? 23.278 8.929 -12.635 1.00 97.88 310 ALA A C 1
ATOM 2451 O O . ALA A 1 310 ? 24.104 9.814 -12.410 1.00 97.88 310 ALA A O 1
ATOM 2452 N N . TRP A 1 311 ? 22.089 9.171 -13.197 1.00 98.19 311 TRP A N 1
ATOM 2453 C CA . TRP A 1 311 ? 21.653 10.513 -13.583 1.00 98.19 311 TRP A CA 1
ATOM 2454 C C . TRP A 1 311 ? 21.594 11.448 -12.368 1.00 98.19 311 TRP A C 1
ATOM 2456 O O . TRP A 1 311 ? 22.137 12.544 -12.426 1.00 98.19 311 TRP A O 1
ATOM 2466 N N . CYS A 1 312 ? 21.009 11.002 -11.249 1.00 97.44 312 CYS A N 1
ATOM 2467 C CA . CYS A 1 312 ? 20.898 11.803 -10.029 1.00 97.44 312 CYS A CA 1
ATOM 2468 C C . CYS A 1 312 ? 22.266 12.176 -9.447 1.00 97.44 312 CYS A C 1
ATOM 2470 O O . CYS A 1 312 ? 22.462 13.330 -9.085 1.00 97.44 312 CYS A O 1
ATOM 2472 N N . ARG A 1 313 ? 23.223 11.235 -9.391 1.00 96.56 313 ARG A N 1
ATOM 2473 C CA . ARG A 1 313 ? 24.594 11.523 -8.927 1.00 96.56 313 ARG A CA 1
ATOM 2474 C C . ARG A 1 313 ? 25.243 12.632 -9.755 1.00 96.56 313 ARG A C 1
ATOM 2476 O O . ARG A 1 313 ? 25.677 13.625 -9.190 1.00 96.56 313 ARG A O 1
ATOM 2483 N N . ALA A 1 314 ? 25.213 12.502 -11.080 1.00 96.81 314 ALA A N 1
ATOM 2484 C CA . ALA A 1 314 ? 25.797 13.502 -11.970 1.00 96.81 314 ALA A CA 1
ATOM 2485 C C . ALA A 1 314 ? 25.040 14.848 -11.940 1.00 96.81 314 ALA A C 1
ATOM 2487 O O . ALA A 1 314 ? 25.647 15.906 -12.089 1.00 96.81 314 ALA A O 1
ATOM 2488 N N . ALA A 1 315 ? 23.720 14.830 -11.732 1.00 96.88 315 ALA A N 1
ATOM 2489 C CA . ALA A 1 315 ? 22.924 16.047 -11.595 1.00 96.88 315 ALA A CA 1
ATOM 2490 C C . ALA A 1 315 ? 23.241 16.807 -10.297 1.00 96.88 315 ALA A C 1
ATOM 2492 O O . ALA A 1 315 ? 23.292 18.035 -10.322 1.00 96.88 315 ALA A O 1
ATOM 2493 N N . PHE A 1 316 ? 23.493 16.111 -9.181 1.00 96.38 316 PHE A N 1
ATOM 2494 C CA . PHE A 1 316 ? 23.909 16.762 -7.934 1.00 96.38 316 PHE A CA 1
ATOM 2495 C C . PHE A 1 316 ? 25.256 17.482 -8.083 1.00 96.38 316 PHE A C 1
ATOM 2497 O O . PHE A 1 316 ? 25.363 18.624 -7.646 1.00 96.38 316 PHE A O 1
ATOM 2504 N N . ASP A 1 317 ? 26.221 16.890 -8.795 1.00 94.75 317 ASP A N 1
ATOM 2505 C CA . ASP A 1 317 ? 27.508 17.545 -9.078 1.00 94.75 317 ASP A CA 1
ATOM 2506 C C . ASP A 1 317 ? 27.318 18.877 -9.831 1.00 94.75 317 ASP A C 1
ATOM 2508 O O . ASP A 1 317 ? 27.992 19.867 -9.554 1.00 94.75 317 ASP A O 1
ATOM 2512 N N . VAL A 1 318 ? 26.366 18.929 -10.773 1.00 94.75 318 VAL A N 1
ATOM 2513 C CA . VAL A 1 318 ? 26.009 20.160 -11.502 1.00 94.75 318 VAL A CA 1
ATOM 2514 C C . VAL A 1 318 ? 25.283 21.157 -10.600 1.00 94.75 318 VAL A C 1
ATOM 2516 O O . VAL A 1 318 ? 25.529 22.360 -10.689 1.00 94.75 318 VAL A O 1
ATOM 2519 N N . GLU A 1 319 ? 24.399 20.685 -9.726 1.00 93.31 319 GLU A N 1
ATOM 2520 C CA . GLU A 1 319 ? 23.600 21.528 -8.833 1.00 93.31 319 GLU A CA 1
ATOM 2521 C C . GLU A 1 319 ? 24.445 22.290 -7.810 1.00 93.31 319 GLU A C 1
ATOM 2523 O O . GLU A 1 319 ? 24.132 23.446 -7.506 1.00 93.31 319 GLU A O 1
ATOM 2528 N N . GLU A 1 320 ? 25.530 21.666 -7.344 1.00 91.88 320 GLU A N 1
ATOM 2529 C CA . GLU A 1 320 ? 26.508 22.245 -6.418 1.00 91.88 320 GLU A CA 1
ATOM 2530 C C . GLU A 1 320 ? 27.381 23.338 -7.069 1.00 91.88 320 GLU A C 1
ATOM 2532 O O . GLU A 1 320 ? 27.996 24.151 -6.370 1.00 91.88 320 GLU A O 1
ATOM 2537 N N . THR A 1 321 ? 27.409 23.438 -8.406 1.00 90.94 321 THR A N 1
ATOM 2538 C CA . THR A 1 321 ? 28.171 24.492 -9.093 1.00 90.94 321 THR A CA 1
ATOM 2539 C C . THR A 1 321 ? 27.522 25.869 -8.926 1.00 90.94 321 THR A C 1
ATOM 2541 O O . THR A 1 321 ? 26.355 26.092 -9.244 1.00 90.94 321 THR A O 1
ATOM 2544 N N . SER A 1 322 ? 28.302 26.842 -8.446 1.00 83.94 322 SER A N 1
ATOM 2545 C CA . SER A 1 322 ? 27.839 28.231 -8.285 1.00 83.94 322 SER A CA 1
ATOM 2546 C C . SER A 1 322 ? 28.121 29.102 -9.513 1.00 83.94 322 SER A C 1
ATOM 2548 O O . SER A 1 322 ? 27.319 29.960 -9.880 1.00 83.94 322 SER A O 1
ATOM 2550 N N . PHE A 1 323 ? 29.260 28.890 -10.173 1.00 89.19 323 PHE A N 1
ATOM 2551 C CA . PHE A 1 323 ? 29.669 29.670 -11.339 1.00 89.19 323 PHE A CA 1
ATOM 2552 C C . PHE A 1 323 ? 29.096 29.074 -12.628 1.00 89.19 323 PHE A C 1
ATOM 2554 O O . PHE A 1 323 ? 29.145 27.867 -12.828 1.00 89.19 323 PHE A O 1
ATOM 2561 N N . ALA A 1 324 ? 28.556 29.923 -13.510 1.00 88.81 324 ALA A N 1
ATOM 2562 C CA . ALA A 1 324 ? 28.016 29.531 -14.818 1.00 88.81 324 ALA A CA 1
ATOM 2563 C C . ALA A 1 324 ? 26.995 28.366 -14.790 1.00 88.81 324 ALA A C 1
ATOM 2565 O O . ALA A 1 324 ? 26.849 27.651 -15.784 1.00 88.81 324 ALA A O 1
ATOM 2566 N N . LYS A 1 325 ? 26.243 28.201 -13.689 1.00 90.50 325 LYS A N 1
ATOM 2567 C CA . LYS A 1 325 ? 25.289 27.096 -13.468 1.00 90.50 325 LYS A CA 1
ATOM 2568 C C . LYS A 1 325 ? 24.362 26.843 -14.659 1.00 90.50 325 LYS A C 1
ATOM 2570 O O . LYS A 1 325 ? 24.241 25.713 -15.114 1.00 90.50 325 LYS A O 1
ATOM 2575 N N . THR A 1 326 ? 23.784 27.891 -15.247 1.00 90.75 326 THR A N 1
ATOM 2576 C CA . THR A 1 326 ? 22.918 27.780 -16.437 1.00 90.75 326 THR A CA 1
ATOM 2577 C C . THR A 1 326 ? 23.616 27.104 -17.623 1.00 90.75 326 THR A C 1
ATOM 2579 O O . THR A 1 326 ? 23.004 26.314 -18.339 1.00 90.75 326 THR A O 1
ATOM 2582 N N . HIS A 1 327 ? 24.904 27.386 -17.842 1.00 92.94 327 HIS A N 1
ATOM 2583 C CA . HIS A 1 327 ? 25.684 26.756 -18.908 1.00 92.94 327 HIS A CA 1
ATOM 2584 C C . HIS A 1 327 ? 25.986 25.283 -18.601 1.00 92.94 327 HIS A C 1
ATOM 2586 O O . HIS A 1 327 ? 25.879 24.440 -19.497 1.00 92.94 327 HIS A O 1
ATOM 2592 N N . HIS A 1 328 ? 26.314 24.966 -17.343 1.00 93.88 328 HIS A N 1
ATOM 2593 C CA . HIS A 1 328 ? 26.515 23.588 -16.891 1.00 93.88 328 HIS A CA 1
ATOM 2594 C C . HIS A 1 328 ? 25.234 22.761 -17.020 1.00 93.88 328 HIS A C 1
ATOM 2596 O O . HIS A 1 328 ? 25.274 21.695 -17.626 1.00 93.88 328 HIS A O 1
ATOM 2602 N N . VAL A 1 329 ? 24.090 23.288 -16.574 1.00 95.06 329 VAL A N 1
ATOM 2603 C CA . VAL A 1 329 ? 22.766 22.661 -16.722 1.00 95.06 329 VAL A CA 1
ATOM 2604 C C . VAL A 1 329 ? 22.438 22.399 -18.192 1.00 95.06 329 VAL A C 1
ATOM 2606 O O . VAL A 1 329 ? 22.083 21.279 -18.560 1.00 95.06 329 VAL A O 1
ATOM 2609 N N . LYS A 1 330 ? 22.626 23.395 -19.067 1.00 94.88 330 LYS A N 1
ATOM 2610 C CA . LYS A 1 330 ? 22.375 23.230 -20.505 1.00 94.88 330 LYS A CA 1
ATOM 2611 C C . LYS A 1 330 ? 23.271 22.157 -21.129 1.00 94.88 330 LYS A C 1
ATOM 2613 O O . LYS A 1 330 ? 22.803 21.334 -21.913 1.00 94.88 330 LYS A O 1
ATOM 2618 N N . THR A 1 331 ? 24.557 22.151 -20.781 1.00 95.31 331 THR A N 1
ATOM 2619 C CA . THR A 1 331 ? 25.516 21.153 -21.278 1.00 95.31 331 THR A CA 1
ATOM 2620 C C . THR A 1 331 ? 25.190 19.758 -20.755 1.00 95.31 331 THR A C 1
ATOM 2622 O O . THR A 1 331 ? 25.226 18.798 -21.521 1.00 95.31 331 THR A O 1
ATOM 2625 N N . PHE A 1 332 ? 24.812 19.649 -19.483 1.00 96.75 332 PHE A N 1
ATOM 2626 C CA . PHE A 1 332 ? 24.404 18.401 -18.856 1.00 96.75 332 PHE A CA 1
ATOM 2627 C C . PHE A 1 332 ? 23.190 17.797 -19.560 1.00 96.75 332 PHE A C 1
ATOM 2629 O O . PHE A 1 332 ? 23.259 16.655 -19.999 1.00 96.75 332 PHE A O 1
ATOM 2636 N N . ILE A 1 333 ? 22.115 18.565 -19.754 1.00 96.94 333 ILE A N 1
ATOM 2637 C CA . ILE A 1 333 ? 20.903 18.069 -20.422 1.00 96.94 333 ILE A CA 1
ATOM 2638 C C . ILE A 1 333 ? 21.177 17.706 -21.882 1.00 96.94 333 ILE A C 1
ATOM 2640 O O . ILE A 1 333 ? 20.646 16.712 -22.369 1.00 96.94 333 ILE A O 1
ATOM 2644 N N . ARG A 1 334 ? 22.056 18.438 -22.577 1.00 95.12 334 ARG A N 1
ATOM 2645 C CA . ARG A 1 334 ? 22.476 18.067 -23.936 1.00 95.12 334 ARG A CA 1
ATOM 2646 C C . ARG A 1 334 ? 23.218 16.725 -23.978 1.00 95.12 334 ARG A C 1
ATOM 2648 O O . ARG A 1 334 ? 23.051 15.986 -24.941 1.00 95.12 334 ARG A O 1
ATOM 2655 N N . ASN A 1 335 ? 24.028 16.422 -22.965 1.00 95.94 335 ASN A N 1
ATOM 2656 C CA . ASN A 1 335 ? 24.862 15.218 -22.934 1.00 95.94 335 ASN A CA 1
ATOM 2657 C C . ASN A 1 335 ? 24.137 13.997 -22.336 1.00 95.94 335 ASN A C 1
ATOM 2659 O O . ASN A 1 335 ? 24.324 12.882 -22.811 1.00 95.94 335 ASN A O 1
ATOM 2663 N N . HIS A 1 336 ? 23.326 14.202 -21.296 1.00 95.12 336 HIS A N 1
ATOM 2664 C CA . HIS A 1 336 ? 22.681 13.144 -20.508 1.00 95.12 336 HIS A CA 1
ATOM 2665 C C . HIS A 1 336 ? 21.168 13.038 -20.737 1.00 95.12 336 HIS A C 1
ATOM 2667 O O . HIS A 1 336 ? 20.559 12.051 -20.328 1.00 95.12 336 HIS A O 1
ATOM 2673 N N . GLY A 1 337 ? 20.550 14.033 -21.376 1.00 95.44 337 GLY A N 1
ATOM 2674 C CA . GLY A 1 337 ? 19.102 14.108 -21.539 1.00 95.44 337 GLY A CA 1
ATOM 2675 C C . GLY A 1 337 ? 18.351 14.361 -20.227 1.00 95.44 337 GLY A C 1
ATOM 2676 O O . GLY A 1 337 ? 18.930 14.649 -19.174 1.00 95.44 337 GLY A O 1
ATOM 2677 N N . LYS A 1 338 ? 17.020 14.247 -20.300 1.00 96.00 338 LYS A N 1
ATOM 2678 C CA . LYS A 1 338 ? 16.146 14.259 -19.119 1.00 96.00 338 LYS A CA 1
ATOM 2679 C C . LYS A 1 338 ? 16.384 13.022 -18.249 1.00 96.00 338 LYS A C 1
ATOM 2681 O O . LYS A 1 338 ? 16.843 11.993 -18.748 1.00 96.00 338 LYS A O 1
ATOM 2686 N N . ARG A 1 339 ? 16.005 13.097 -16.970 1.00 96.94 339 ARG A N 1
ATOM 2687 C CA . ARG A 1 339 ? 16.058 11.940 -16.068 1.00 96.94 339 ARG A CA 1
ATOM 2688 C C . ARG A 1 339 ? 15.294 10.756 -16.688 1.00 96.94 339 ARG A C 1
ATOM 2690 O O . ARG A 1 339 ? 14.170 10.952 -17.160 1.00 96.94 339 ARG A O 1
ATOM 2697 N N . PRO A 1 340 ? 15.879 9.547 -16.722 1.00 97.19 340 PRO A N 1
ATOM 2698 C CA . PRO A 1 340 ? 15.217 8.391 -17.307 1.00 97.19 340 PRO A CA 1
ATOM 2699 C C . PRO A 1 340 ? 14.036 7.980 -16.428 1.00 97.19 340 PRO A C 1
ATOM 2701 O O . PRO A 1 340 ? 14.228 7.499 -15.316 1.00 97.1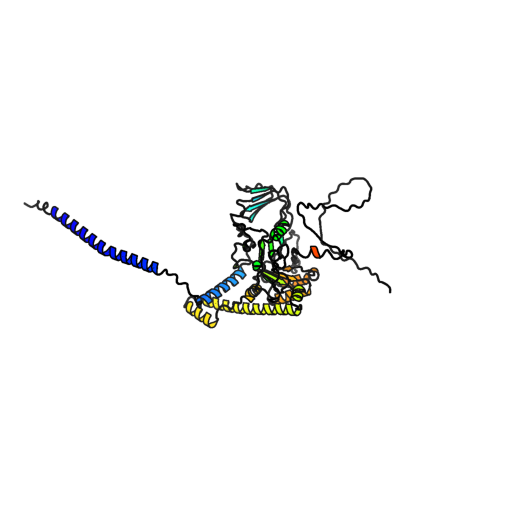9 340 PRO A O 1
ATOM 2704 N N . ASP A 1 341 ? 12.823 8.157 -16.940 1.00 95.25 341 ASP A N 1
ATOM 2705 C CA . ASP A 1 341 ? 11.571 7.828 -16.261 1.00 95.25 341 ASP A CA 1
ATOM 2706 C C . ASP A 1 341 ? 10.733 6.887 -17.118 1.00 95.25 341 ASP A C 1
ATOM 2708 O O . ASP A 1 341 ? 10.751 6.968 -18.347 1.00 95.25 341 ASP A O 1
ATOM 2712 N N . SER A 1 342 ? 9.999 5.999 -16.455 1.00 96.19 342 SER A N 1
ATOM 2713 C CA . SER A 1 342 ? 9.014 5.120 -17.074 1.00 96.19 342 SER A CA 1
ATOM 2714 C C . SER A 1 342 ? 7.776 5.104 -16.198 1.00 96.19 342 SER A C 1
ATOM 2716 O O . SER A 1 342 ? 7.886 4.909 -14.989 1.00 96.19 342 SER A O 1
ATOM 2718 N N . PHE A 1 343 ? 6.622 5.323 -16.820 1.00 92.94 343 PHE A N 1
ATOM 2719 C CA . PHE A 1 343 ? 5.332 5.252 -16.144 1.00 92.94 343 PHE A CA 1
ATOM 2720 C C . PHE A 1 343 ? 5.044 3.819 -15.675 1.00 92.94 343 PHE A C 1
ATOM 2722 O O . PHE A 1 343 ? 4.739 3.605 -14.507 1.00 92.94 343 PHE A O 1
ATOM 2729 N N . ASP A 1 344 ? 5.269 2.832 -16.545 1.00 93.31 344 ASP A N 1
ATOM 2730 C CA . ASP A 1 344 ? 4.940 1.425 -16.277 1.00 93.31 344 ASP A CA 1
ATOM 2731 C C . ASP A 1 344 ? 5.826 0.788 -15.192 1.00 93.31 344 ASP A C 1
ATOM 2733 O O . ASP A 1 344 ? 5.407 -0.144 -14.505 1.00 93.31 344 ASP A O 1
ATOM 2737 N N . LEU A 1 345 ? 7.060 1.285 -15.032 1.00 97.69 345 LEU A N 1
ATOM 2738 C CA . LEU A 1 345 ? 8.041 0.753 -14.080 1.00 97.69 345 LEU A CA 1
ATOM 2739 C C . LEU A 1 345 ? 8.138 1.557 -12.778 1.00 97.69 345 LEU A C 1
ATOM 2741 O O . LEU A 1 345 ? 8.876 1.133 -11.890 1.00 97.69 345 LEU A O 1
ATOM 2745 N N . GLU A 1 346 ? 7.446 2.693 -12.635 1.00 96.56 346 GLU A N 1
ATOM 2746 C CA . GLU A 1 346 ? 7.615 3.583 -11.472 1.00 96.56 346 GLU A CA 1
ATOM 2747 C C . GLU A 1 346 ? 7.395 2.837 -10.150 1.00 96.56 346 GLU A C 1
ATOM 2749 O O . GLU A 1 346 ? 8.280 2.848 -9.291 1.00 96.56 346 GLU A O 1
ATOM 2754 N N . THR A 1 347 ? 6.292 2.094 -10.031 1.00 97.31 347 THR A N 1
ATOM 2755 C CA . THR A 1 347 ? 5.973 1.316 -8.828 1.00 97.31 347 THR A CA 1
ATOM 2756 C C . THR A 1 347 ? 7.016 0.234 -8.537 1.00 97.31 347 THR A C 1
ATOM 2758 O O . THR A 1 347 ? 7.335 -0.015 -7.376 1.00 97.31 347 THR A O 1
ATOM 2761 N N . LEU A 1 348 ? 7.591 -0.410 -9.559 1.00 98.25 348 LEU A N 1
ATOM 2762 C CA . LEU A 1 348 ? 8.618 -1.442 -9.354 1.00 98.25 348 LEU A CA 1
ATOM 2763 C C . LEU A 1 348 ? 9.991 -0.851 -9.017 1.00 98.25 348 LEU A C 1
ATOM 2765 O O . LEU A 1 348 ? 10.739 -1.431 -8.236 1.00 98.25 348 LEU A O 1
ATOM 2769 N N . VAL A 1 349 ? 10.317 0.331 -9.535 1.00 97.88 349 VAL A N 1
ATOM 2770 C CA . VAL A 1 349 ? 11.509 1.067 -9.098 1.00 97.88 349 VAL A CA 1
ATOM 2771 C C . VAL A 1 349 ? 11.360 1.499 -7.640 1.00 97.88 349 VAL A C 1
ATOM 2773 O O . VAL A 1 349 ? 12.287 1.339 -6.847 1.00 97.88 349 VAL A O 1
ATOM 2776 N N . ALA A 1 350 ? 10.191 2.019 -7.265 1.00 95.56 350 ALA A N 1
ATOM 2777 C CA . ALA A 1 350 ? 9.885 2.359 -5.881 1.00 95.56 350 ALA A CA 1
ATOM 2778 C C . ALA A 1 350 ? 9.936 1.115 -4.972 1.00 95.56 350 ALA A C 1
ATOM 2780 O O . ALA A 1 350 ? 10.403 1.192 -3.834 1.00 95.56 350 ALA A O 1
ATOM 2781 N N . LEU A 1 351 ? 9.537 -0.052 -5.485 1.00 96.06 351 LEU A N 1
ATOM 2782 C CA . LEU A 1 351 ? 9.650 -1.326 -4.782 1.00 96.06 351 LEU A CA 1
ATOM 2783 C C . LEU A 1 351 ? 11.113 -1.679 -4.480 1.00 96.06 351 LEU A C 1
ATOM 2785 O O . LEU A 1 351 ? 11.433 -1.983 -3.333 1.00 96.06 351 LEU A O 1
ATOM 2789 N N . ILE A 1 352 ? 11.993 -1.592 -5.480 1.00 96.12 352 ILE A N 1
ATOM 2790 C CA . ILE A 1 352 ? 13.437 -1.853 -5.336 1.00 96.12 352 ILE A CA 1
ATOM 2791 C C . ILE A 1 352 ? 14.081 -0.889 -4.331 1.00 96.12 352 ILE A C 1
ATOM 2793 O O . ILE A 1 352 ? 14.936 -1.281 -3.539 1.00 96.12 352 ILE A O 1
ATOM 2797 N N . ARG A 1 353 ? 13.622 0.366 -4.285 1.00 93.31 353 ARG A N 1
ATOM 2798 C CA . ARG A 1 353 ? 14.053 1.349 -3.273 1.00 93.31 353 ARG A CA 1
ATOM 2799 C C . ARG A 1 353 ? 13.553 1.053 -1.857 1.00 93.31 353 ARG A C 1
ATOM 2801 O O . ARG A 1 353 ? 13.996 1.705 -0.912 1.00 93.31 353 ARG A O 1
ATOM 2808 N N . GLY A 1 354 ? 12.638 0.099 -1.690 1.00 91.44 354 GLY A N 1
ATOM 2809 C CA . GLY A 1 354 ? 12.009 -0.206 -0.408 1.00 91.44 354 GLY A CA 1
ATOM 2810 C C . GLY A 1 354 ? 10.946 0.813 0.012 1.00 91.44 354 GLY A C 1
ATOM 2811 O O . GLY A 1 354 ? 10.736 1.010 1.206 1.00 91.44 354 GLY A O 1
ATOM 2812 N N . GLU A 1 355 ? 10.290 1.476 -0.946 1.00 91.50 355 GLU A N 1
ATOM 2813 C CA . GLU A 1 355 ? 9.221 2.454 -0.685 1.00 91.50 355 GLU A CA 1
ATOM 2814 C C . GLU A 1 355 ? 7.831 1.803 -0.519 1.00 91.50 355 GLU A C 1
ATOM 2816 O O . GLU A 1 355 ? 6.885 2.481 -0.118 1.00 91.50 355 GLU A O 1
ATOM 2821 N N . LEU A 1 356 ? 7.682 0.503 -0.816 1.00 92.25 356 LEU A N 1
ATOM 2822 C CA . LEU A 1 356 ? 6.401 -0.209 -0.750 1.00 92.25 356 LEU A CA 1
ATOM 2823 C C . LEU A 1 356 ? 6.401 -1.349 0.268 1.00 92.25 356 LEU A C 1
ATOM 2825 O O . LEU A 1 356 ? 7.301 -2.186 0.295 1.00 92.25 356 LEU A O 1
ATOM 2829 N N . ASN A 1 357 ? 5.302 -1.452 1.015 1.00 92.44 357 ASN A N 1
ATOM 2830 C CA . ASN A 1 357 ? 4.985 -2.628 1.820 1.00 92.44 357 ASN A CA 1
ATOM 2831 C C . ASN A 1 357 ? 4.330 -3.700 0.935 1.00 92.44 357 ASN A C 1
ATOM 2833 O O . ASN A 1 357 ? 3.153 -3.594 0.564 1.00 92.44 357 ASN A O 1
ATOM 2837 N N . VAL A 1 358 ? 5.081 -4.745 0.587 1.00 94.62 358 VAL A N 1
ATOM 2838 C CA . VAL A 1 358 ? 4.592 -5.809 -0.304 1.00 94.62 358 VAL A CA 1
ATOM 2839 C C . VAL A 1 358 ? 3.772 -6.837 0.459 1.00 94.62 358 VAL A C 1
ATOM 2841 O O . VAL A 1 358 ? 4.182 -7.346 1.499 1.00 94.62 358 VAL A O 1
ATOM 2844 N N . ASN A 1 359 ? 2.624 -7.183 -0.104 1.00 94.88 359 ASN A N 1
ATOM 2845 C CA . ASN A 1 359 ? 1.682 -8.147 0.431 1.00 94.88 359 ASN A CA 1
ATOM 2846 C C . ASN A 1 359 ? 1.466 -9.255 -0.598 1.00 94.88 359 ASN A C 1
ATOM 2848 O O . ASN A 1 359 ? 0.965 -8.995 -1.695 1.00 94.88 359 ASN A O 1
ATOM 2852 N N . VAL A 1 360 ? 1.824 -10.492 -0.255 1.00 95.69 360 VAL A N 1
ATOM 2853 C CA . VAL A 1 360 ? 1.891 -11.584 -1.230 1.00 95.69 360 VAL A CA 1
ATOM 2854 C C . VAL A 1 360 ? 0.858 -12.662 -0.933 1.00 95.69 360 VAL A C 1
ATOM 2856 O O . VAL A 1 360 ? 0.865 -13.276 0.122 1.00 95.69 360 VAL A O 1
ATOM 2859 N N . HIS A 1 361 ? -0.022 -12.951 -1.884 1.00 96.81 361 HIS A N 1
ATOM 2860 C CA . HIS A 1 361 ? -0.921 -14.104 -1.825 1.00 96.81 361 HIS A CA 1
ATOM 2861 C C . HIS A 1 361 ? -0.191 -15.388 -2.236 1.00 96.81 361 HIS A C 1
ATOM 2863 O O . HIS A 1 361 ? 0.183 -15.505 -3.398 1.00 96.81 361 HIS A O 1
ATOM 2869 N N . CYS A 1 362 ? -0.057 -16.356 -1.329 1.00 92.06 362 CYS A N 1
ATOM 2870 C CA . CYS A 1 362 ? 0.556 -17.660 -1.602 1.00 92.06 362 CYS A CA 1
ATOM 2871 C C . CYS A 1 362 ? -0.083 -18.756 -0.735 1.00 92.06 362 CYS A C 1
ATOM 2873 O O . CYS A 1 362 ? -0.645 -18.458 0.324 1.00 92.06 362 CYS A O 1
ATOM 2875 N N . TYR A 1 363 ? -0.008 -20.013 -1.177 1.00 89.25 363 TYR A N 1
ATOM 2876 C CA . TYR A 1 363 ? -0.621 -21.147 -0.476 1.00 89.25 363 TYR A CA 1
ATOM 2877 C C . TYR A 1 363 ? 0.389 -22.216 -0.056 1.00 89.25 363 TYR A C 1
ATOM 2879 O O . TYR A 1 363 ? 0.393 -22.567 1.123 1.00 89.25 363 TYR A O 1
ATOM 2887 N N . GLU A 1 364 ? 1.210 -22.694 -0.995 1.00 93.88 364 GLU A N 1
ATOM 2888 C CA . GLU A 1 364 ? 2.070 -23.879 -0.851 1.00 93.88 364 GLU A CA 1
ATOM 2889 C C . GLU A 1 364 ? 3.532 -23.511 -0.491 1.00 93.88 364 GLU A C 1
ATOM 2891 O O . GLU A 1 364 ? 3.969 -22.381 -0.747 1.00 93.88 364 GLU A O 1
ATOM 2896 N N . PRO A 1 365 ? 4.321 -24.433 0.093 1.00 94.25 365 PRO A N 1
ATOM 2897 C CA . PRO A 1 365 ? 5.715 -24.195 0.469 1.00 94.25 365 PRO A CA 1
ATOM 2898 C C . PRO A 1 365 ? 6.638 -23.759 -0.673 1.00 94.25 365 PRO A C 1
ATOM 2900 O O . PRO A 1 365 ? 7.365 -22.773 -0.528 1.00 94.25 365 PRO A O 1
ATOM 2903 N N . GLU A 1 366 ? 6.593 -24.449 -1.815 1.00 94.75 366 GLU A N 1
ATOM 2904 C CA . GLU A 1 366 ? 7.440 -24.154 -2.979 1.00 94.75 366 GLU A CA 1
ATOM 2905 C C . GLU A 1 366 ? 7.160 -22.765 -3.566 1.00 94.75 366 GLU A C 1
ATOM 2907 O O . GLU A 1 366 ? 8.033 -22.111 -4.139 1.00 94.75 366 GLU A O 1
ATOM 2912 N N . ASP A 1 367 ? 5.927 -22.303 -3.392 1.00 95.88 367 ASP A N 1
ATOM 2913 C CA . ASP A 1 367 ? 5.429 -21.012 -3.826 1.00 95.88 367 ASP A CA 1
ATOM 2914 C C . ASP A 1 367 ? 5.997 -19.886 -2.942 1.00 95.88 367 ASP A C 1
ATOM 2916 O O . ASP A 1 367 ? 6.452 -18.866 -3.470 1.00 95.88 367 ASP A O 1
ATOM 2920 N N . PHE A 1 368 ? 6.051 -20.079 -1.613 1.00 93.19 368 PHE A N 1
ATOM 2921 C CA . PHE A 1 368 ? 6.736 -19.142 -0.711 1.00 93.19 368 PHE A CA 1
ATOM 2922 C C . PHE A 1 368 ? 8.233 -19.085 -1.010 1.00 93.19 368 PHE A C 1
ATOM 2924 O O . PHE A 1 368 ? 8.783 -17.996 -1.169 1.00 93.19 368 PHE A O 1
ATOM 2931 N N . GLU A 1 369 ? 8.886 -20.246 -1.110 1.00 94.12 369 GLU A N 1
ATOM 2932 C CA . GLU A 1 369 ? 10.329 -20.339 -1.334 1.00 94.12 369 GLU A CA 1
ATOM 2933 C C . GLU A 1 369 ? 10.729 -19.668 -2.650 1.00 94.12 369 GLU A C 1
ATOM 2935 O O . GLU A 1 369 ? 11.627 -18.823 -2.677 1.00 94.12 369 GLU A O 1
ATOM 2940 N N . ARG A 1 370 ? 10.036 -19.987 -3.751 1.00 95.62 370 ARG A N 1
ATOM 2941 C CA . ARG A 1 370 ? 10.360 -19.426 -5.065 1.00 95.62 370 ARG A CA 1
ATOM 2942 C C . ARG A 1 370 ? 10.069 -17.932 -5.140 1.00 95.62 370 ARG A C 1
ATOM 2944 O O . ARG A 1 370 ? 10.842 -17.219 -5.783 1.00 95.62 370 ARG A O 1
ATOM 2951 N N . MET A 1 371 ? 8.995 -17.456 -4.507 1.00 95.81 371 MET A N 1
ATOM 2952 C CA . MET A 1 371 ? 8.695 -16.026 -4.432 1.00 95.81 371 MET A CA 1
ATOM 2953 C C . MET A 1 371 ? 9.777 -15.278 -3.649 1.00 95.81 371 MET A C 1
ATOM 2955 O O . MET A 1 371 ? 10.336 -14.318 -4.174 1.00 95.81 371 MET A O 1
ATOM 2959 N N . LEU A 1 372 ? 10.117 -15.738 -2.439 1.00 94.44 372 LEU A N 1
ATOM 2960 C CA . LEU A 1 372 ? 11.180 -15.140 -1.624 1.00 94.44 372 LEU A CA 1
ATOM 2961 C C . LEU A 1 372 ? 12.510 -15.135 -2.372 1.00 94.44 372 LEU A C 1
ATOM 2963 O O . LEU A 1 372 ? 13.148 -14.095 -2.468 1.00 94.44 372 LEU A O 1
ATOM 2967 N N . SER A 1 373 ? 12.873 -16.259 -2.994 1.00 94.25 373 SER A N 1
ATOM 2968 C CA . SER A 1 373 ? 14.096 -16.358 -3.785 1.00 94.25 373 SER A CA 1
ATOM 2969 C C . SER A 1 373 ? 14.157 -15.316 -4.905 1.00 94.25 373 SER A C 1
ATOM 2971 O O . SER A 1 373 ? 15.203 -14.699 -5.049 1.00 94.25 373 SER A O 1
ATOM 2973 N N . VAL A 1 374 ? 13.080 -15.085 -5.677 1.00 96.88 374 VAL A N 1
ATOM 2974 C CA . VAL A 1 374 ? 13.093 -14.021 -6.705 1.00 96.88 374 VAL A CA 1
ATOM 2975 C C . VAL A 1 374 ? 13.166 -12.639 -6.065 1.00 96.88 374 VAL A C 1
ATOM 2977 O O . VAL A 1 374 ? 13.968 -11.827 -6.493 1.00 96.88 374 VAL A O 1
ATOM 2980 N N . LEU A 1 375 ? 12.343 -12.337 -5.060 1.00 96.50 375 LEU A N 1
ATOM 2981 C CA . LEU A 1 375 ? 12.313 -10.994 -4.472 1.00 96.50 375 LEU A CA 1
ATOM 2982 C C . LEU A 1 375 ? 13.659 -10.619 -3.831 1.00 96.50 375 LEU A C 1
ATOM 2984 O O . LEU A 1 375 ? 14.131 -9.492 -3.991 1.00 96.50 375 LEU A O 1
ATOM 2988 N N . HIS A 1 376 ? 14.319 -11.577 -3.180 1.00 94.69 376 HIS A N 1
ATOM 2989 C CA . HIS A 1 376 ? 15.631 -11.382 -2.565 1.00 94.69 376 HIS A CA 1
ATOM 2990 C C . HIS A 1 376 ? 16.756 -11.185 -3.589 1.00 94.69 376 HIS A C 1
ATOM 2992 O O . HIS A 1 376 ? 17.708 -10.477 -3.266 1.00 94.69 376 HIS A O 1
ATOM 2998 N N . GLU A 1 377 ? 16.641 -11.716 -4.820 1.00 96.06 377 GLU A N 1
ATOM 2999 C CA . GLU A 1 377 ? 17.570 -11.400 -5.929 1.00 96.06 377 GLU A CA 1
ATOM 3000 C C . GLU A 1 377 ? 17.647 -9.872 -6.171 1.00 96.06 377 GLU A C 1
ATOM 3002 O O . GLU A 1 377 ? 18.701 -9.369 -6.552 1.00 96.06 377 GLU A O 1
ATOM 3007 N N . PHE A 1 378 ? 16.577 -9.127 -5.856 1.00 96.62 378 PHE A N 1
ATOM 3008 C CA . PHE A 1 378 ? 16.460 -7.670 -6.031 1.00 96.62 378 PHE A CA 1
ATOM 3009 C C . PHE A 1 378 ? 16.399 -6.887 -4.706 1.00 96.62 378 PHE A C 1
ATOM 3011 O O . PHE A 1 378 ? 16.006 -5.722 -4.685 1.00 96.62 378 PHE A O 1
ATOM 3018 N N . GLY A 1 379 ? 16.742 -7.515 -3.574 1.00 93.44 379 GLY A N 1
ATOM 3019 C CA . GLY A 1 379 ? 16.716 -6.867 -2.255 1.00 93.44 379 GLY A CA 1
ATOM 3020 C C . GLY A 1 379 ? 15.316 -6.488 -1.744 1.00 93.44 379 GLY A C 1
ATOM 3021 O O . GLY A 1 379 ? 15.192 -5.652 -0.843 1.00 93.44 379 GLY A O 1
ATOM 3022 N N . VAL A 1 380 ? 14.262 -7.087 -2.305 1.00 93.19 380 VAL A N 1
ATOM 3023 C CA . VAL A 1 380 ? 12.866 -6.840 -1.932 1.00 93.19 380 VAL A CA 1
ATOM 3024 C C . VAL A 1 380 ? 12.431 -7.810 -0.838 1.00 93.19 380 VAL A C 1
ATOM 3026 O O . VAL A 1 380 ? 12.545 -9.022 -0.991 1.00 93.19 380 VAL A O 1
ATOM 3029 N N . HIS A 1 381 ? 11.852 -7.275 0.238 1.00 89.62 381 HIS A N 1
ATOM 3030 C CA . HIS A 1 381 ? 11.365 -8.052 1.379 1.00 89.62 381 HIS A CA 1
ATOM 3031 C C . HIS A 1 381 ? 9.848 -7.916 1.526 1.00 89.62 381 HIS A C 1
ATOM 3033 O O . HIS A 1 381 ? 9.361 -6.799 1.733 1.00 89.62 381 HIS A O 1
ATOM 3039 N N . PRO A 1 382 ? 9.073 -9.010 1.411 1.00 90.06 382 PRO A N 1
ATOM 3040 C CA . PRO A 1 382 ? 7.637 -8.939 1.606 1.00 90.06 382 PRO A CA 1
ATOM 3041 C C . PRO A 1 382 ? 7.267 -8.729 3.075 1.00 90.06 382 PRO A C 1
ATOM 3043 O O . PRO A 1 382 ? 7.835 -9.331 3.979 1.00 90.06 382 PRO A O 1
ATOM 3046 N N . GLN A 1 383 ? 6.255 -7.894 3.311 1.00 87.88 383 GLN A N 1
ATOM 3047 C CA . GLN A 1 383 ? 5.774 -7.578 4.654 1.00 87.88 383 GLN A CA 1
ATOM 3048 C C . GLN A 1 383 ? 4.852 -8.668 5.213 1.00 87.88 383 GLN A C 1
ATOM 3050 O O . GLN A 1 383 ? 4.786 -8.857 6.430 1.00 87.88 383 GLN A O 1
ATOM 3055 N N . ALA A 1 384 ? 4.114 -9.355 4.338 1.00 87.12 384 ALA A N 1
ATOM 3056 C CA . ALA A 1 384 ? 3.190 -10.411 4.724 1.00 87.12 384 ALA A CA 1
ATOM 3057 C C . ALA A 1 384 ? 2.952 -11.415 3.591 1.00 87.12 384 ALA A C 1
ATOM 3059 O O . ALA A 1 384 ? 2.848 -11.042 2.416 1.00 87.12 384 ALA A O 1
ATOM 3060 N N . PHE A 1 385 ? 2.760 -12.676 3.984 1.00 90.94 385 PHE A N 1
ATOM 3061 C CA . PHE A 1 385 ? 2.095 -13.680 3.164 1.00 90.94 385 PHE A CA 1
ATOM 3062 C C . PHE A 1 385 ? 0.630 -13.802 3.574 1.00 90.94 385 PHE A C 1
ATOM 3064 O O . PHE A 1 385 ? 0.283 -13.940 4.745 1.00 90.94 385 PHE A O 1
ATOM 3071 N N . HIS A 1 386 ? -0.237 -13.760 2.579 1.00 88.19 386 HIS A N 1
ATOM 3072 C CA . HIS A 1 386 ? -1.674 -13.821 2.709 1.00 88.19 386 HIS A CA 1
ATOM 3073 C C . HIS A 1 386 ? -2.193 -15.214 2.384 1.00 88.19 386 HIS A C 1
ATOM 3075 O O . HIS A 1 386 ? -1.754 -15.834 1.415 1.00 88.19 386 HIS A O 1
ATOM 3081 N N . HIS A 1 387 ? -3.197 -15.644 3.153 1.00 90.56 387 HIS A N 1
ATOM 3082 C CA . HIS A 1 387 ? -3.763 -16.999 3.196 1.00 90.56 387 HIS A CA 1
ATOM 3083 C C . HIS A 1 387 ? -2.796 -18.033 3.749 1.00 90.56 387 HIS A C 1
ATOM 3085 O O . HIS A 1 387 ? -3.113 -18.639 4.765 1.00 90.56 387 HIS A O 1
ATOM 3091 N N . ALA A 1 388 ? -1.635 -18.189 3.114 1.00 89.56 388 ALA A N 1
ATOM 3092 C CA . ALA A 1 388 ? -0.513 -18.954 3.630 1.00 89.56 388 ALA A CA 1
ATOM 3093 C C . ALA A 1 388 ? -0.910 -20.363 4.130 1.00 89.56 388 ALA A C 1
ATOM 3095 O O . ALA A 1 388 ? -0.515 -20.773 5.221 1.00 89.56 388 ALA A O 1
ATOM 3096 N N . LEU A 1 389 ? -1.742 -21.071 3.350 1.00 87.00 389 LEU A N 1
ATOM 3097 C CA . LEU A 1 389 ? -2.456 -22.282 3.787 1.00 87.00 389 LEU A CA 1
ATOM 3098 C C . LEU A 1 389 ? -1.526 -23.366 4.347 1.00 87.00 389 LEU A C 1
ATOM 3100 O O . LEU A 1 389 ? -1.876 -24.024 5.324 1.00 87.00 389 LEU A O 1
ATOM 3104 N N . GLU A 1 390 ? -0.338 -23.516 3.765 1.00 91.81 390 GLU A N 1
ATOM 3105 C CA . GLU A 1 390 ? 0.636 -24.541 4.140 1.00 91.81 390 GLU A CA 1
ATOM 3106 C C . GLU A 1 390 ? 1.913 -23.970 4.772 1.00 91.81 390 GLU A C 1
ATOM 3108 O 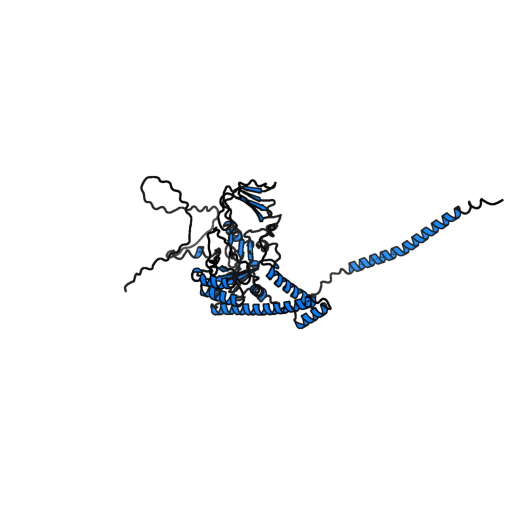O . GLU A 1 390 ? 2.897 -24.682 4.954 1.00 91.81 390 GLU A O 1
ATOM 3113 N N . ALA A 1 391 ? 1.909 -22.700 5.196 1.00 88.56 391 ALA A N 1
ATOM 3114 C CA . ALA A 1 391 ? 3.073 -22.082 5.847 1.00 88.56 391 ALA A CA 1
ATOM 3115 C C . ALA A 1 391 ? 3.507 -22.806 7.136 1.00 88.56 391 ALA A C 1
ATOM 3117 O O . ALA A 1 391 ? 4.673 -22.747 7.524 1.00 88.56 391 ALA A O 1
ATOM 3118 N N . TRP A 1 392 ? 2.587 -23.531 7.779 1.00 87.81 392 TRP A N 1
ATOM 3119 C CA . TRP A 1 392 ? 2.865 -24.362 8.953 1.00 87.81 392 TRP A CA 1
ATOM 3120 C C . TRP A 1 392 ? 3.855 -25.505 8.677 1.00 87.81 392 TRP A C 1
ATOM 3122 O O . TRP A 1 392 ? 4.464 -26.001 9.623 1.00 87.81 392 TRP A O 1
ATOM 3132 N N . GLN A 1 393 ? 4.035 -25.912 7.416 1.00 93.25 393 GLN A N 1
ATOM 3133 C CA . GLN A 1 393 ? 5.001 -26.945 7.030 1.00 93.25 393 GLN A CA 1
ATOM 3134 C C . GLN A 1 393 ? 6.439 -26.414 7.003 1.00 93.25 393 GLN A C 1
ATOM 3136 O O . GLN A 1 393 ? 7.386 -27.174 7.195 1.00 93.25 393 GLN A O 1
ATOM 3141 N N . VAL A 1 394 ? 6.613 -25.106 6.783 1.00 91.44 394 VAL A N 1
ATOM 3142 C CA . VAL A 1 394 ? 7.921 -24.480 6.537 1.00 91.44 394 VAL A CA 1
ATOM 3143 C C . VAL A 1 394 ? 8.212 -23.244 7.413 1.00 91.44 394 VAL A C 1
ATOM 3145 O O . VAL A 1 394 ? 8.774 -22.260 6.924 1.00 91.44 394 VAL A O 1
ATOM 3148 N N . PRO A 1 395 ? 7.911 -23.256 8.729 1.00 88.31 395 PRO A N 1
ATOM 3149 C CA . PRO A 1 395 ? 8.088 -22.084 9.591 1.00 88.31 395 PRO A CA 1
ATOM 3150 C C . PRO A 1 395 ? 9.556 -21.649 9.707 1.00 88.31 395 PRO A C 1
ATOM 3152 O O . PRO A 1 395 ? 9.844 -20.455 9.746 1.00 88.31 395 PRO A O 1
ATOM 3155 N N . GLU A 1 396 ? 10.491 -22.602 9.718 1.00 87.94 396 GLU A N 1
ATOM 3156 C CA . GLU A 1 396 ? 11.926 -22.311 9.806 1.00 87.94 396 GLU A CA 1
ATOM 3157 C C . GLU A 1 396 ? 12.489 -21.752 8.493 1.00 87.94 396 GLU A C 1
ATOM 3159 O O . GLU A 1 396 ? 13.362 -20.891 8.523 1.00 87.94 396 GLU A O 1
ATOM 3164 N N . LEU A 1 397 ? 11.977 -22.187 7.335 1.00 86.44 397 LEU A N 1
ATOM 3165 C CA . LEU A 1 397 ? 12.345 -21.600 6.040 1.00 86.44 397 LEU A CA 1
ATOM 3166 C C . LEU A 1 397 ? 11.920 -20.133 5.993 1.00 86.44 397 LEU A C 1
ATOM 3168 O O . LEU A 1 397 ? 12.743 -19.266 5.709 1.00 86.44 397 LEU A O 1
ATOM 3172 N N . LEU A 1 398 ? 10.661 -19.863 6.346 1.00 84.88 398 LEU A N 1
ATOM 3173 C CA . LEU A 1 398 ? 10.113 -18.511 6.390 1.00 84.88 398 LEU A CA 1
ATOM 3174 C C . LEU A 1 398 ? 10.924 -17.632 7.358 1.00 84.88 398 LEU A C 1
ATOM 3176 O O . LEU A 1 398 ? 11.353 -16.539 6.997 1.00 84.88 398 LEU A O 1
ATOM 3180 N N . LYS A 1 399 ? 11.231 -18.144 8.555 1.00 80.56 399 LYS A N 1
ATOM 3181 C CA . LYS A 1 399 ? 12.118 -17.494 9.533 1.00 80.56 399 LYS A CA 1
ATOM 3182 C C . LYS A 1 399 ? 13.496 -17.163 8.960 1.00 80.56 399 LYS A C 1
ATOM 3184 O O . LYS A 1 399 ? 13.934 -16.018 9.042 1.00 80.56 399 LYS A O 1
ATOM 3189 N N . ASN A 1 400 ? 14.189 -18.157 8.415 1.00 76.94 400 ASN A N 1
ATOM 3190 C CA . ASN A 1 400 ? 15.596 -18.036 8.039 1.00 76.94 400 ASN A CA 1
ATOM 3191 C C . ASN A 1 400 ? 15.812 -17.135 6.824 1.00 76.94 400 ASN A C 1
ATOM 3193 O O . ASN A 1 400 ? 16.845 -16.466 6.739 1.00 76.94 400 ASN A O 1
ATOM 3197 N N . LEU A 1 401 ? 14.868 -17.142 5.881 1.00 70.69 401 LEU A N 1
ATOM 3198 C CA . LEU A 1 401 ? 14.947 -16.312 4.685 1.00 70.69 401 LEU A CA 1
ATOM 3199 C C . LEU A 1 401 ? 14.759 -14.822 5.010 1.00 70.69 401 LEU A C 1
ATOM 3201 O O . LEU A 1 401 ? 15.353 -13.991 4.334 1.00 70.69 401 LEU A O 1
ATOM 3205 N N . GLU A 1 402 ? 14.047 -14.477 6.085 1.00 67.81 402 GLU A N 1
ATOM 3206 C CA . GLU A 1 402 ? 13.856 -13.076 6.489 1.00 67.81 402 GLU A CA 1
ATOM 3207 C C . GLU A 1 402 ? 14.830 -12.604 7.590 1.00 67.81 402 GLU A C 1
ATOM 3209 O O . GLU A 1 402 ? 15.293 -11.462 7.556 1.00 67.81 402 GLU A O 1
ATOM 3214 N N . GLU A 1 403 ? 15.234 -13.458 8.545 1.00 54.50 403 GLU A N 1
ATOM 3215 C CA . GLU A 1 403 ? 16.172 -13.059 9.618 1.00 54.50 403 GLU A CA 1
ATOM 3216 C C . GLU A 1 403 ? 17.545 -12.617 9.084 1.00 54.50 403 GLU A C 1
ATOM 3218 O O . GLU A 1 403 ? 18.166 -11.711 9.653 1.00 54.50 403 GLU A O 1
ATOM 3223 N N . LYS A 1 404 ? 18.002 -13.181 7.957 1.00 40.25 404 LYS A N 1
ATOM 3224 C CA . LYS A 1 404 ? 19.283 -12.817 7.326 1.00 40.25 404 LYS A CA 1
ATOM 3225 C C . LYS A 1 404 ? 19.343 -11.369 6.817 1.00 40.25 404 LYS A C 1
ATOM 3227 O O . LYS A 1 404 ? 20.437 -10.899 6.514 1.00 40.25 404 LYS A O 1
ATOM 3232 N N . CYS A 1 405 ? 18.231 -10.632 6.814 1.00 37.19 405 CYS A N 1
ATOM 3233 C CA . CYS A 1 405 ? 18.176 -9.245 6.342 1.00 37.19 405 CYS A CA 1
ATOM 3234 C C . CYS A 1 405 ? 18.114 -8.176 7.443 1.00 37.19 405 CYS A C 1
ATOM 3236 O O . CYS A 1 405 ? 17.975 -6.987 7.154 1.00 37.19 405 CYS A O 1
ATOM 3238 N N . SER A 1 406 ? 18.333 -8.553 8.707 1.00 27.52 406 SER A N 1
ATOM 3239 C CA . SER A 1 406 ? 18.293 -7.617 9.846 1.00 27.52 406 SER A CA 1
ATOM 3240 C C . SER A 1 406 ? 19.549 -6.737 10.035 1.00 27.52 406 SER A C 1
ATOM 3242 O O . SER A 1 406 ? 19.667 -6.073 11.063 1.00 27.52 406 SER A O 1
ATOM 3244 N N . VAL A 1 407 ? 20.493 -6.686 9.083 1.00 27.34 407 VAL A N 1
ATOM 3245 C CA . VAL A 1 407 ? 21.721 -5.858 9.208 1.00 27.34 407 VAL A CA 1
ATOM 3246 C C . VAL A 1 407 ? 21.576 -4.456 8.590 1.00 27.34 407 VAL A C 1
ATOM 3248 O O . VAL A 1 407 ? 22.377 -3.572 8.885 1.00 27.34 407 VAL A O 1
ATOM 3251 N N . GLN A 1 408 ? 20.513 -4.176 7.831 1.00 24.52 408 GLN A N 1
ATOM 3252 C CA . GLN A 1 408 ? 20.163 -2.802 7.448 1.00 24.52 408 GLN A CA 1
ATOM 3253 C C . GLN A 1 408 ? 18.817 -2.427 8.053 1.00 24.52 408 GLN A C 1
ATOM 3255 O O . GLN A 1 408 ? 17.757 -2.845 7.591 1.00 24.52 408 GLN A O 1
ATOM 3260 N N . GLY A 1 409 ? 18.915 -1.674 9.152 1.00 29.84 409 GLY A N 1
ATOM 3261 C CA . GLY A 1 409 ? 17.829 -1.309 10.049 1.00 29.84 409 GLY A CA 1
ATOM 3262 C C . GLY A 1 409 ? 16.553 -0.905 9.327 1.00 29.84 409 GLY A C 1
ATOM 3263 O O . GLY A 1 409 ? 16.491 0.135 8.678 1.00 29.84 409 GLY A O 1
ATOM 3264 N N . ARG A 1 410 ? 15.517 -1.722 9.496 1.00 34.28 410 ARG A N 1
ATOM 3265 C CA . ARG A 1 410 ? 14.147 -1.408 9.109 1.00 34.28 410 ARG A CA 1
ATOM 3266 C C . ARG A 1 4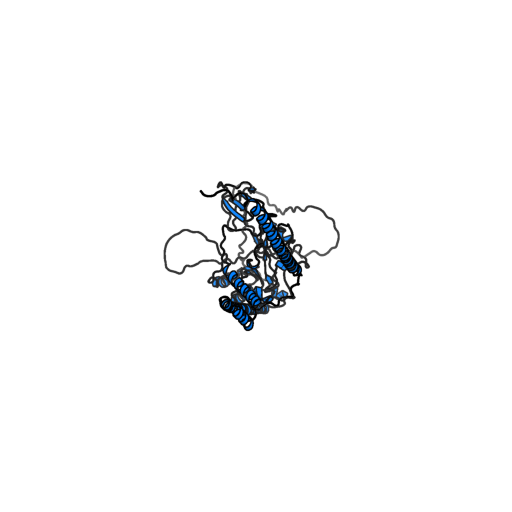10 ? 13.236 -1.882 10.232 1.00 34.28 410 ARG A C 1
ATOM 3268 O O . ARG A 1 410 ? 13.358 -3.006 10.713 1.00 34.28 410 ARG A O 1
ATOM 3275 N N . GLY A 1 411 ? 12.409 -0.964 10.725 1.00 26.67 411 GLY A N 1
ATOM 3276 C CA . GLY A 1 411 ? 11.521 -1.162 11.864 1.00 26.67 411 GLY A CA 1
ATOM 3277 C C . GLY A 1 411 ? 10.433 -2.181 11.554 1.00 26.67 411 GLY A C 1
ATOM 3278 O O . GLY A 1 411 ? 9.322 -1.816 11.193 1.00 26.67 411 GLY A O 1
ATOM 3279 N N . ILE A 1 412 ? 10.752 -3.458 11.725 1.00 28.53 412 ILE A N 1
ATOM 3280 C CA . ILE A 1 412 ? 9.771 -4.536 11.771 1.00 28.53 412 ILE A CA 1
ATOM 3281 C C . ILE A 1 412 ? 9.118 -4.491 13.153 1.00 28.53 412 ILE A C 1
ATOM 3283 O O . ILE A 1 412 ? 9.802 -4.424 14.181 1.00 28.53 412 ILE A O 1
ATOM 3287 N N . TRP A 1 413 ? 7.786 -4.542 13.197 1.00 27.16 413 TRP A N 1
ATOM 3288 C CA . TRP A 1 413 ? 7.038 -4.807 14.424 1.00 27.16 413 TRP A CA 1
ATOM 3289 C C . TRP A 1 413 ? 7.327 -6.237 14.904 1.00 27.16 413 TRP A C 1
ATOM 3291 O O . TRP A 1 413 ? 6.567 -7.169 14.684 1.00 27.16 413 TRP A O 1
ATOM 3301 N N . CYS A 1 414 ? 8.454 -6.394 15.588 1.00 26.05 414 CYS A N 1
ATOM 3302 C CA . CYS A 1 414 ? 8.728 -7.464 16.533 1.00 26.05 414 CYS A CA 1
ATOM 3303 C C . CYS A 1 414 ? 9.012 -6.794 17.880 1.00 26.05 414 CYS A C 1
ATOM 3305 O O . CYS A 1 414 ? 10.158 -6.610 18.287 1.00 26.05 414 CYS A O 1
ATOM 3307 N N . LYS A 1 415 ? 7.954 -6.373 18.577 1.00 20.97 415 LYS A N 1
ATOM 3308 C CA . LYS A 1 415 ? 8.044 -6.036 19.999 1.00 20.97 415 LYS A CA 1
ATOM 3309 C C . LYS A 1 415 ? 7.051 -6.882 20.775 1.00 20.97 415 LYS A C 1
ATOM 3311 O O . LYS A 1 415 ? 5.853 -6.703 20.648 1.00 20.97 415 LYS A O 1
ATOM 3316 N N . SER A 1 416 ? 7.583 -7.741 21.635 1.00 25.53 416 SER A N 1
ATOM 3317 C CA . SER A 1 416 ? 6.999 -7.989 22.949 1.00 25.53 416 SER A CA 1
ATOM 3318 C C . SER A 1 416 ? 8.134 -8.323 23.919 1.00 25.53 416 SER A C 1
ATOM 3320 O O . SER A 1 416 ? 8.914 -9.250 23.702 1.00 25.53 416 SER A O 1
ATOM 3322 N N . LYS A 1 417 ? 8.274 -7.499 24.963 1.00 22.50 417 LYS A N 1
ATOM 3323 C CA . LYS A 1 417 ? 9.173 -7.731 26.100 1.00 22.50 417 LYS A CA 1
ATOM 3324 C C . LYS A 1 417 ? 8.453 -8.644 27.090 1.00 22.50 417 LYS A C 1
ATOM 3326 O O . LYS A 1 417 ? 7.360 -8.300 27.529 1.00 22.50 417 LYS A O 1
ATOM 3331 N N . ARG A 1 418 ? 9.112 -9.704 27.568 1.00 24.00 418 ARG A N 1
ATOM 3332 C CA . ARG A 1 418 ? 8.746 -10.322 28.851 1.00 24.00 418 ARG A CA 1
ATOM 3333 C C . ARG A 1 418 ? 9.785 -9.977 29.909 1.00 24.00 418 ARG A C 1
ATOM 3335 O O . ARG A 1 418 ? 10.979 -10.179 29.713 1.00 24.00 418 ARG A O 1
ATOM 3342 N N . ALA A 1 419 ? 9.297 -9.419 31.010 1.00 26.34 419 ALA A N 1
ATOM 3343 C CA . ALA A 1 419 ? 10.042 -9.164 32.230 1.00 26.34 419 ALA A CA 1
ATOM 3344 C C . ALA A 1 419 ? 10.414 -10.479 32.931 1.00 26.34 419 ALA A C 1
ATOM 3346 O O . ALA A 1 419 ? 9.564 -11.363 33.026 1.00 26.34 419 ALA A O 1
ATOM 3347 N N . GLN A 1 420 ? 11.633 -10.564 33.473 1.00 25.89 420 GLN A N 1
ATOM 3348 C CA . GLN A 1 420 ? 11.951 -11.310 34.697 1.00 25.89 420 GLN A CA 1
ATOM 3349 C C . GLN A 1 420 ? 13.309 -10.853 35.271 1.00 25.89 420 GLN A C 1
ATOM 3351 O O . GLN A 1 420 ? 14.276 -10.658 34.539 1.00 25.89 420 GLN A O 1
ATOM 3356 N N . ASN A 1 421 ? 13.315 -10.617 36.586 1.00 25.64 421 ASN A N 1
ATOM 3357 C CA . ASN A 1 421 ? 14.411 -10.103 37.424 1.00 25.64 421 ASN A CA 1
ATOM 3358 C C . ASN A 1 421 ? 15.344 -11.257 37.912 1.00 25.64 421 ASN A C 1
ATOM 3360 O O . ASN A 1 421 ? 15.046 -12.414 37.622 1.00 25.64 421 ASN A O 1
ATOM 3364 N N . PRO A 1 422 ? 16.480 -10.999 38.605 1.00 42.06 422 PRO A N 1
ATOM 3365 C CA . PRO A 1 422 ? 17.777 -11.590 38.254 1.00 42.06 422 PRO A CA 1
ATOM 3366 C C . PRO A 1 422 ? 18.323 -12.652 39.233 1.00 42.06 422 PRO A C 1
ATOM 3368 O O . PRO A 1 422 ? 18.051 -12.618 40.429 1.00 42.06 422 PRO A O 1
ATOM 3371 N N . GLY A 1 423 ? 19.212 -13.522 38.732 1.00 24.56 423 GLY A N 1
ATOM 3372 C CA . GLY A 1 423 ? 20.062 -14.429 39.520 1.00 24.56 423 GLY A CA 1
ATOM 3373 C C . GLY A 1 423 ? 21.325 -14.858 38.744 1.00 24.56 423 GLY A C 1
ATOM 3374 O O . GLY A 1 423 ? 21.225 -15.403 37.655 1.00 24.56 423 GLY A O 1
ATOM 3375 N N . ARG A 1 424 ? 22.503 -14.535 39.301 1.00 26.67 424 ARG A N 1
ATOM 3376 C CA . ARG A 1 424 ? 23.922 -14.698 38.854 1.00 26.67 424 ARG A CA 1
ATOM 3377 C C . ARG A 1 424 ? 24.395 -16.157 38.555 1.00 26.67 424 ARG A C 1
ATOM 3379 O O . ARG A 1 424 ? 23.676 -17.068 38.936 1.00 26.67 424 ARG A O 1
ATOM 3386 N N . PRO A 1 425 ? 25.682 -16.423 38.172 1.00 35.84 425 PRO A N 1
ATOM 3387 C CA . PRO A 1 425 ? 26.597 -15.730 37.242 1.00 35.84 425 PRO A CA 1
ATOM 3388 C C . PRO A 1 425 ? 27.373 -16.659 36.249 1.00 35.84 425 PRO A C 1
ATOM 3390 O O . PRO A 1 425 ? 27.634 -17.823 36.514 1.00 35.84 425 PRO A O 1
ATOM 3393 N N . ARG A 1 426 ? 27.836 -16.037 35.150 1.00 29.41 426 AR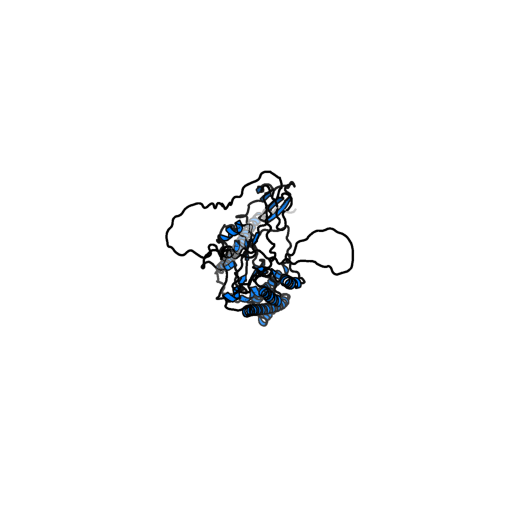G A N 1
ATOM 3394 C CA . ARG A 1 426 ? 29.069 -16.238 34.338 1.00 29.41 426 ARG A CA 1
ATOM 3395 C C . ARG A 1 426 ? 29.596 -17.656 34.018 1.00 29.41 426 ARG A C 1
ATOM 3397 O O . ARG A 1 426 ? 30.334 -18.249 34.794 1.00 29.41 426 ARG A O 1
ATOM 3404 N N . GLY A 1 427 ? 29.459 -18.013 32.739 1.00 25.19 427 GLY A N 1
ATOM 3405 C CA . GLY A 1 427 ? 30.451 -18.744 31.939 1.00 25.19 427 GLY A CA 1
ATOM 3406 C C . GLY A 1 427 ? 30.415 -18.191 30.508 1.00 25.19 427 GLY A C 1
ATOM 3407 O O . GLY A 1 427 ? 29.331 -18.006 29.961 1.00 25.19 427 GLY A O 1
ATOM 3408 N N . GLN A 1 428 ? 31.564 -17.812 29.946 1.00 33.25 428 GLN A N 1
ATOM 3409 C CA . GLN A 1 428 ? 31.677 -17.174 28.629 1.00 33.25 428 GLN A CA 1
ATOM 3410 C C . GLN A 1 428 ? 31.147 -18.092 27.515 1.00 33.25 428 GLN A C 1
ATOM 3412 O O . GLN A 1 428 ? 31.633 -19.203 27.332 1.00 33.25 428 GLN A O 1
ATOM 3417 N N . GLY A 1 429 ? 30.161 -17.608 26.763 1.00 24.22 429 GLY A N 1
ATOM 3418 C CA . GLY A 1 429 ? 29.604 -18.249 25.574 1.00 24.22 429 GLY A CA 1
ATOM 3419 C C . GLY A 1 429 ? 28.572 -17.315 24.946 1.00 24.22 429 GLY A C 1
ATOM 3420 O O . GLY A 1 429 ? 27.853 -16.637 25.679 1.00 24.22 429 GLY A O 1
ATOM 3421 N N . CYS A 1 430 ? 28.557 -17.226 23.611 1.00 22.70 430 CYS A N 1
ATOM 3422 C CA . CYS A 1 430 ? 27.679 -16.365 22.806 1.00 22.70 430 CYS A CA 1
ATOM 3423 C C . CYS A 1 430 ? 26.273 -16.195 23.411 1.00 22.70 430 CYS A C 1
ATOM 3425 O O . CYS A 1 430 ? 25.684 -17.198 23.831 1.00 22.70 430 CYS A O 1
ATOM 3427 N N . PRO A 1 431 ? 25.685 -14.980 23.418 1.00 22.56 431 PRO A N 1
ATOM 3428 C CA . PRO A 1 431 ? 24.312 -14.829 23.861 1.00 22.56 431 PRO A CA 1
ATOM 3429 C C . PRO A 1 431 ? 23.426 -15.665 22.936 1.00 22.56 431 PRO A C 1
ATOM 3431 O O . PRO A 1 431 ? 23.267 -15.356 21.757 1.00 22.56 431 PRO A O 1
ATOM 3434 N N . LYS A 1 432 ? 22.863 -16.753 23.473 1.00 24.12 432 LYS A N 1
ATOM 3435 C CA . LYS A 1 432 ? 21.729 -17.453 22.874 1.00 24.12 432 LYS A CA 1
ATOM 3436 C C . LYS A 1 432 ? 20.560 -16.474 22.886 1.00 24.12 432 LYS A C 1
ATOM 3438 O O . LYS A 1 432 ? 19.795 -16.416 23.847 1.00 24.12 432 LYS A O 1
ATOM 3443 N N . ILE A 1 433 ? 20.461 -15.667 21.835 1.00 25.59 433 ILE A N 1
ATOM 3444 C CA . ILE A 1 433 ? 19.296 -14.838 21.545 1.00 25.59 433 ILE A CA 1
ATOM 3445 C C . ILE A 1 433 ? 18.215 -15.808 21.064 1.00 25.59 433 ILE A C 1
ATOM 3447 O O . ILE A 1 433 ? 18.094 -16.127 19.888 1.00 25.59 433 ILE A O 1
ATOM 3451 N N . GLY A 1 434 ? 17.486 -16.378 22.021 1.00 26.05 434 GLY A N 1
ATOM 3452 C CA . GLY A 1 434 ? 16.289 -17.159 21.752 1.00 26.05 434 GLY A CA 1
ATOM 3453 C C . GLY A 1 434 ? 15.148 -16.220 21.385 1.00 26.05 434 GLY A C 1
ATOM 3454 O O . GLY A 1 434 ? 14.360 -15.849 22.248 1.00 26.05 434 GLY A O 1
ATOM 3455 N N . THR A 1 435 ? 15.062 -15.831 20.116 1.00 30.78 435 THR A N 1
ATOM 3456 C CA . THR A 1 435 ? 13.905 -15.124 19.556 1.00 30.78 435 THR A CA 1
ATOM 3457 C C . THR A 1 435 ? 13.176 -16.039 18.577 1.00 30.78 435 THR A C 1
ATOM 3459 O O . THR A 1 435 ? 13.762 -16.610 17.654 1.00 30.78 435 THR A O 1
ATOM 3462 N N . LYS A 1 436 ? 11.874 -16.229 18.812 1.00 24.20 436 LYS A N 1
ATOM 3463 C CA . LYS A 1 436 ? 10.944 -16.786 17.826 1.00 24.20 436 LYS A CA 1
ATOM 3464 C C . LYS A 1 436 ? 10.465 -15.612 16.964 1.00 24.20 436 LYS A C 1
ATOM 3466 O O . LYS A 1 436 ? 9.846 -14.713 17.533 1.00 24.20 436 LYS A O 1
ATOM 3471 N N . PRO A 1 437 ? 10.736 -15.572 15.655 1.00 30.33 437 PRO A N 1
ATOM 3472 C CA . PRO A 1 437 ? 10.090 -14.622 14.775 1.00 30.33 437 PRO A CA 1
ATOM 3473 C C . PRO A 1 437 ? 8.631 -15.028 14.657 1.00 30.33 437 PRO A C 1
ATOM 3475 O O . PRO A 1 437 ? 8.292 -16.192 14.434 1.00 30.33 437 PRO A O 1
ATOM 3478 N N . LEU A 1 438 ? 7.765 -14.053 14.880 1.00 29.70 438 LEU A N 1
ATOM 3479 C CA . LEU A 1 438 ? 6.343 -14.204 14.676 1.00 29.70 438 LEU A CA 1
ATOM 3480 C C . LEU A 1 438 ? 6.083 -13.869 13.205 1.00 29.70 438 LEU A C 1
ATOM 3482 O O . LEU A 1 438 ? 6.072 -12.699 12.832 1.00 29.70 438 LEU A O 1
ATOM 3486 N N . PHE A 1 439 ? 5.885 -14.885 12.363 1.00 35.53 439 PHE A N 1
ATOM 3487 C CA . PHE A 1 439 ? 5.168 -14.665 11.110 1.00 35.53 439 PHE A CA 1
ATOM 3488 C C . PHE A 1 439 ? 3.743 -14.284 11.485 1.00 35.53 439 PHE A C 1
ATOM 3490 O O . PHE A 1 439 ? 3.002 -15.088 12.054 1.00 35.53 439 PHE A O 1
ATOM 3497 N N . LEU A 1 440 ? 3.376 -13.031 11.229 1.00 35.34 440 LEU A N 1
ATOM 3498 C CA . LEU A 1 440 ? 2.029 -12.563 11.492 1.00 35.34 440 LEU A CA 1
ATOM 3499 C C . LEU A 1 440 ? 1.114 -13.107 10.390 1.00 35.34 440 LEU A C 1
ATOM 3501 O O . LEU A 1 440 ? 0.949 -12.496 9.337 1.00 35.34 440 LEU A O 1
ATOM 3505 N N . ILE A 1 441 ? 0.527 -14.280 10.634 1.00 37.78 441 ILE A N 1
ATOM 3506 C CA . ILE A 1 441 ? -0.632 -14.746 9.873 1.00 37.78 441 ILE A CA 1
ATOM 3507 C C . ILE A 1 441 ? -1.793 -13.838 10.278 1.00 37.78 441 ILE A C 1
ATOM 3509 O O . ILE A 1 441 ? -2.436 -14.030 11.310 1.00 37.78 441 ILE A O 1
ATOM 3513 N N . LEU A 1 442 ? -2.019 -12.792 9.491 1.00 35.28 442 LEU A N 1
ATOM 3514 C CA . LEU A 1 442 ? -3.162 -11.908 9.660 1.00 35.28 442 LEU A CA 1
ATOM 3515 C C . LEU A 1 442 ? -4.407 -12.626 9.141 1.00 35.28 442 LEU A C 1
ATOM 3517 O O . LEU A 1 442 ? -4.473 -13.023 7.975 1.00 35.28 442 LEU A O 1
ATOM 3521 N N . LEU A 1 443 ? -5.398 -12.796 10.017 1.00 32.59 443 LEU A N 1
ATOM 3522 C CA . LEU A 1 443 ? -6.728 -13.259 9.637 1.00 32.59 443 LEU A CA 1
ATOM 3523 C C . LEU A 1 443 ? -7.386 -12.183 8.762 1.00 32.59 443 LEU A C 1
ATOM 3525 O O . LEU A 1 443 ? -8.007 -11.254 9.267 1.00 32.59 443 LEU A O 1
ATOM 3529 N N . GLY A 1 444 ? -7.221 -12.301 7.446 1.00 36.38 444 GLY A N 1
ATOM 3530 C CA . GLY A 1 444 ? -7.953 -11.498 6.471 1.00 36.38 444 GLY A CA 1
ATOM 3531 C C . GLY A 1 444 ? -9.392 -11.986 6.353 1.00 36.38 444 GLY A C 1
ATOM 3532 O O . GLY A 1 444 ? -9.639 -13.190 6.204 1.00 36.38 444 GLY A O 1
ATOM 3533 N N . SER A 1 445 ? -10.360 -11.071 6.401 1.00 38.50 445 SER A N 1
ATOM 3534 C CA . SER A 1 445 ? -11.768 -11.436 6.268 1.00 38.50 445 SER A CA 1
ATOM 3535 C C . SER A 1 445 ? -12.106 -11.723 4.798 1.00 38.50 445 SER A C 1
ATOM 3537 O O . SER A 1 445 ? -12.548 -10.870 4.028 1.00 38.50 445 SER A O 1
ATOM 3539 N N . ARG A 1 446 ? -11.921 -12.974 4.352 1.00 39.38 446 ARG A N 1
ATOM 3540 C CA . ARG A 1 446 ? -12.407 -13.378 3.025 1.00 39.38 446 ARG A CA 1
ATOM 3541 C C . ARG A 1 446 ? -13.925 -13.543 3.078 1.00 39.38 446 ARG A C 1
ATOM 3543 O O . ARG A 1 446 ? -14.437 -14.639 3.299 1.00 39.38 446 ARG A O 1
ATOM 3550 N N . LYS A 1 447 ? -14.649 -12.453 2.800 1.00 47.56 447 LYS A N 1
ATOM 3551 C CA . LYS A 1 447 ? -16.125 -12.415 2.729 1.00 47.56 447 LYS A CA 1
ATOM 3552 C C . LYS A 1 447 ? -16.720 -13.477 1.781 1.00 47.56 447 LYS A C 1
ATOM 3554 O O . LYS A 1 447 ? -17.896 -13.799 1.884 1.00 47.56 447 LYS A O 1
ATOM 3559 N N . THR A 1 448 ? -15.921 -14.060 0.882 1.00 34.66 448 THR A N 1
ATOM 3560 C CA . THR A 1 448 ? -16.386 -14.981 -0.166 1.00 34.66 448 THR A CA 1
ATOM 3561 C C . THR A 1 448 ? -16.033 -16.464 0.007 1.00 34.66 448 THR A C 1
ATOM 3563 O O . THR A 1 448 ? -16.468 -17.246 -0.836 1.00 34.66 448 THR A O 1
ATOM 3566 N N . SER A 1 449 ? -15.313 -16.911 1.053 1.00 29.31 449 SER A N 1
ATOM 3567 C CA . SER A 1 449 ? -15.027 -18.360 1.208 1.00 29.31 449 SER A CA 1
ATOM 3568 C C . SER A 1 449 ? -15.656 -19.052 2.413 1.00 29.31 449 SER A C 1
ATOM 3570 O O . SER A 1 449 ? -15.930 -20.246 2.303 1.00 29.31 449 SER A O 1
ATOM 3572 N N . LEU A 1 450 ? -15.964 -18.349 3.511 1.00 25.08 450 LEU A N 1
ATOM 3573 C CA . LEU A 1 450 ? -16.481 -19.027 4.709 1.00 25.08 450 LEU A CA 1
ATOM 3574 C C . LEU A 1 450 ? -17.868 -19.667 4.475 1.00 25.08 450 LEU A C 1
ATOM 3576 O O . LEU A 1 450 ? -18.106 -20.785 4.917 1.00 25.08 450 LEU A O 1
ATOM 3580 N N . CYS A 1 451 ? -18.744 -19.031 3.684 1.00 24.61 451 CYS A N 1
ATOM 3581 C CA . CYS A 1 451 ? -20.064 -19.595 3.351 1.00 24.61 451 CYS A CA 1
ATOM 3582 C C . CYS A 1 451 ? -20.047 -20.695 2.274 1.00 24.61 451 CYS A C 1
ATOM 3584 O O . CYS A 1 451 ? -21.054 -21.375 2.106 1.00 24.61 451 CYS A O 1
ATOM 3586 N N . ARG A 1 452 ? -18.947 -20.892 1.528 1.00 26.20 452 ARG A N 1
ATOM 3587 C CA . ARG A 1 452 ? -18.860 -21.943 0.488 1.00 26.20 452 ARG A CA 1
ATOM 3588 C C . ARG A 1 452 ? -18.036 -23.163 0.900 1.00 26.20 452 ARG A C 1
ATOM 3590 O O . ARG A 1 452 ? -18.200 -24.210 0.289 1.00 26.20 452 ARG A O 1
ATOM 3597 N N . GLN A 1 453 ? -17.181 -23.058 1.917 1.00 26.81 453 GLN A N 1
ATOM 3598 C CA . GLN A 1 453 ? -16.302 -24.161 2.335 1.00 26.81 453 GLN A CA 1
ATOM 3599 C C . GLN A 1 453 ? -16.898 -25.089 3.405 1.00 26.81 453 GLN A C 1
ATOM 3601 O O . GLN A 1 453 ? -16.323 -26.139 3.664 1.00 26.81 453 GLN A O 1
ATOM 3606 N N . LEU A 1 454 ? -18.073 -24.772 3.964 1.00 27.05 454 LEU A N 1
ATOM 3607 C CA . LEU A 1 454 ? -18.792 -25.645 4.907 1.00 27.05 454 LEU A CA 1
ATOM 3608 C C . LEU A 1 454 ? -19.887 -26.515 4.259 1.00 27.05 454 LEU A C 1
ATOM 3610 O O . LEU A 1 454 ? -20.653 -27.155 4.972 1.00 27.05 454 LEU A O 1
ATOM 3614 N N . HIS A 1 455 ? -19.976 -26.571 2.925 1.00 30.95 455 HIS A N 1
ATOM 3615 C CA . HIS A 1 455 ? -21.029 -27.339 2.252 1.00 30.95 455 HIS A CA 1
ATOM 3616 C C . HIS A 1 455 ? -20.516 -28.146 1.046 1.00 30.95 455 HIS A C 1
ATOM 3618 O O . HIS A 1 455 ? -20.733 -27.771 -0.106 1.00 30.95 455 HIS A O 1
ATOM 3624 N N . PRO A 1 456 ? -19.889 -29.308 1.302 1.00 28.27 456 PRO A N 1
ATOM 3625 C CA . PRO A 1 456 ? -20.163 -30.460 0.455 1.00 28.27 456 PRO A CA 1
ATOM 3626 C C . PRO A 1 456 ? -20.283 -31.740 1.295 1.00 28.27 456 PRO A C 1
ATOM 3628 O O . PRO A 1 456 ? -19.424 -32.605 1.225 1.00 28.27 456 PRO A O 1
ATOM 3631 N N . PHE A 1 457 ? -21.341 -31.875 2.101 1.00 26.45 457 PHE A N 1
ATOM 3632 C CA . PHE A 1 457 ? -21.727 -33.189 2.653 1.00 26.45 457 PHE A CA 1
ATOM 3633 C C . PHE A 1 457 ? -23.241 -33.446 2.728 1.00 26.45 457 PHE A C 1
ATOM 3635 O O . PHE A 1 457 ? -23.658 -34.523 3.140 1.00 26.45 457 PHE A O 1
ATOM 3642 N N . LEU A 1 458 ? -24.085 -32.512 2.276 1.00 27.80 458 LEU A N 1
ATOM 3643 C CA . LEU A 1 458 ? -25.545 -32.652 2.349 1.00 27.80 458 LEU A CA 1
ATOM 3644 C C . LEU A 1 458 ? -26.252 -32.141 1.090 1.00 27.80 458 LEU A C 1
ATOM 3646 O O . LEU A 1 458 ? -27.102 -31.270 1.177 1.00 27.80 458 LEU A O 1
ATOM 3650 N N . LEU A 1 459 ? -25.913 -32.664 -0.090 1.00 25.38 459 LEU A N 1
ATOM 3651 C CA . LEU A 1 459 ? -26.791 -32.569 -1.264 1.00 25.38 459 LEU A CA 1
ATOM 3652 C C . LEU A 1 459 ? -26.653 -33.830 -2.127 1.00 25.38 459 LEU A C 1
ATOM 3654 O O . LEU A 1 459 ? -26.039 -33.832 -3.188 1.00 25.38 459 LEU A O 1
ATOM 3658 N N . SER A 1 460 ? -27.270 -34.918 -1.671 1.00 25.11 460 SER A N 1
ATOM 3659 C CA . SER A 1 460 ? -27.844 -35.908 -2.583 1.00 25.11 460 SER A CA 1
ATOM 3660 C C . SER A 1 460 ? -29.297 -36.111 -2.156 1.00 25.11 460 SER A C 1
ATOM 3662 O O . SER A 1 460 ? -29.555 -36.341 -0.978 1.00 25.11 460 SER A O 1
ATOM 3664 N N . ARG A 1 461 ? -30.221 -35.991 -3.117 1.00 26.00 461 ARG A N 1
ATOM 3665 C CA . ARG A 1 461 ? -31.696 -35.961 -2.988 1.00 26.00 461 ARG A CA 1
ATOM 3666 C C . ARG A 1 461 ? -32.308 -34.591 -2.671 1.00 26.00 461 ARG A C 1
ATOM 3668 O O . ARG A 1 461 ? -32.540 -34.243 -1.525 1.00 26.00 461 ARG A O 1
ATOM 3675 N N . CYS A 1 462 ? -32.650 -33.858 -3.726 1.00 23.09 462 CYS A N 1
ATOM 3676 C CA . CYS A 1 462 ? -34.053 -33.599 -4.070 1.00 23.09 462 CYS A CA 1
ATOM 3677 C C . CYS A 1 462 ? -34.117 -32.898 -5.432 1.00 23.09 462 CYS A C 1
ATOM 3679 O O . CYS A 1 462 ? -33.482 -31.874 -5.662 1.00 23.09 462 CYS A O 1
ATOM 3681 N N . SER A 1 463 ? -34.853 -33.508 -6.355 1.00 23.08 463 SER A N 1
ATOM 3682 C CA . SER A 1 463 ? -35.135 -33.000 -7.692 1.00 23.08 463 SER A CA 1
ATOM 3683 C C . SER A 1 463 ? -36.441 -32.204 -7.707 1.00 23.08 463 SER A C 1
ATOM 3685 O O . SER A 1 463 ? -37.387 -32.659 -7.077 1.00 23.08 463 SER A O 1
ATOM 3687 N N . ARG A 1 464 ? -36.488 -31.162 -8.554 1.00 23.88 464 ARG A N 1
ATOM 3688 C CA . ARG A 1 464 ? -37.665 -30.551 -9.225 1.00 23.88 464 ARG A CA 1
ATOM 3689 C C . ARG A 1 464 ? -38.816 -30.041 -8.336 1.00 23.88 464 ARG A C 1
ATOM 3691 O O . ARG A 1 464 ? -39.469 -30.851 -7.704 1.00 23.88 464 ARG A O 1
ATOM 3698 N N . THR A 1 465 ? -39.138 -28.742 -8.441 1.00 23.86 465 THR A N 1
ATOM 3699 C CA . THR A 1 465 ? -40.346 -28.190 -9.123 1.00 23.86 465 THR A CA 1
ATOM 3700 C C . THR A 1 465 ? -40.487 -26.664 -8.916 1.00 23.86 465 THR A C 1
ATOM 3702 O O . THR A 1 465 ? -40.431 -26.195 -7.788 1.00 23.86 465 THR A O 1
ATOM 3705 N N . THR A 1 466 ? -40.615 -25.942 -10.041 1.00 23.56 466 THR A N 1
ATOM 3706 C CA . THR A 1 466 ? -41.493 -24.787 -10.391 1.00 23.56 466 THR A CA 1
ATOM 3707 C C . THR A 1 466 ? -41.909 -23.681 -9.394 1.00 23.56 466 THR A C 1
ATOM 3709 O O . THR A 1 466 ? -42.575 -23.948 -8.405 1.00 23.56 466 THR A O 1
ATOM 3712 N N . GLU A 1 467 ? -41.622 -22.441 -9.833 1.00 22.55 467 GLU A N 1
ATOM 3713 C CA . GLU A 1 467 ? -42.480 -21.233 -9.993 1.00 22.55 467 GLU A CA 1
ATOM 3714 C C . GLU A 1 467 ? -43.207 -20.491 -8.837 1.00 22.55 467 GLU A C 1
ATOM 3716 O O . GLU A 1 467 ? -43.973 -21.060 -8.072 1.00 22.55 467 GLU A O 1
ATOM 3721 N N . LEU A 1 468 ? -43.062 -19.152 -8.944 1.00 22.62 468 LEU A N 1
ATOM 3722 C CA . LEU A 1 468 ? -44.003 -18.031 -8.720 1.00 22.62 468 LEU A CA 1
ATOM 3723 C C . LEU A 1 468 ? -44.141 -17.314 -7.350 1.00 22.62 468 LEU A C 1
ATOM 3725 O O . LEU A 1 468 ? -44.567 -17.864 -6.342 1.00 22.62 468 LEU A O 1
ATOM 3729 N N . ASP A 1 469 ? -43.883 -16.002 -7.469 1.00 21.03 469 ASP A N 1
ATOM 3730 C CA . ASP A 1 469 ? -44.603 -14.826 -6.953 1.00 21.03 469 ASP A CA 1
ATOM 3731 C C . ASP A 1 469 ? -44.274 -14.103 -5.632 1.00 21.03 469 ASP A C 1
ATOM 3733 O O . ASP A 1 469 ? -44.000 -14.658 -4.572 1.00 21.03 469 ASP A O 1
ATOM 3737 N N . MET A 1 470 ? -44.310 -12.772 -5.799 1.00 24.94 470 MET A N 1
ATOM 3738 C CA . MET A 1 470 ? -44.095 -11.666 -4.866 1.00 24.94 470 MET A CA 1
ATOM 3739 C C . MET A 1 470 ? -45.083 -11.663 -3.693 1.00 24.94 470 MET A C 1
ATOM 3741 O O . MET A 1 470 ? -46.249 -11.958 -3.900 1.00 24.94 470 MET A O 1
ATOM 3745 N N . PHE A 1 471 ? -44.666 -11.160 -2.527 1.00 21.98 471 PHE A N 1
ATOM 3746 C CA . PHE A 1 471 ? -45.295 -10.041 -1.793 1.00 21.98 471 PHE A CA 1
ATOM 3747 C C . PHE A 1 471 ? -44.435 -9.701 -0.559 1.00 21.98 471 PHE A C 1
ATOM 3749 O O . PHE A 1 471 ? -43.734 -10.555 -0.022 1.00 21.98 471 PHE A O 1
ATOM 3756 N N . GLY A 1 472 ? -44.409 -8.421 -0.179 1.00 20.91 472 GLY A N 1
ATOM 3757 C CA . GLY A 1 472 ? -43.491 -7.866 0.816 1.00 20.91 472 GLY A CA 1
ATOM 3758 C C . GLY A 1 472 ? -43.952 -7.889 2.280 1.00 20.91 472 GLY A C 1
ATOM 3759 O O . GLY A 1 472 ? -45.018 -8.390 2.615 1.00 20.91 472 GLY A O 1
ATOM 3760 N N . LEU A 1 473 ? -43.119 -7.200 3.069 1.00 23.39 473 LEU A N 1
ATOM 3761 C CA . LEU A 1 473 ? -43.242 -6.717 4.452 1.00 23.39 473 LEU A CA 1
ATOM 3762 C C . LEU A 1 473 ? -42.803 -7.626 5.619 1.00 23.39 473 LEU A C 1
ATOM 3764 O O . LEU A 1 473 ? -43.326 -8.702 5.871 1.00 23.39 473 LEU A O 1
ATOM 3768 N N . ASP A 1 474 ? -41.869 -7.019 6.357 1.00 22.44 474 ASP A N 1
ATOM 3769 C CA . ASP A 1 474 ? -41.673 -6.987 7.804 1.00 22.44 474 ASP A CA 1
ATOM 3770 C C . ASP A 1 474 ? -41.062 -8.164 8.582 1.00 22.44 474 ASP A C 1
ATOM 3772 O O . ASP A 1 474 ? -41.567 -9.276 8.676 1.00 22.44 474 ASP A O 1
ATOM 3776 N N . THR A 1 475 ? -39.998 -7.782 9.304 1.00 26.33 475 THR A N 1
ATOM 3777 C CA . THR A 1 475 ? -39.486 -8.359 10.557 1.00 26.33 475 THR A CA 1
ATOM 3778 C C . THR A 1 475 ? -39.067 -9.829 10.539 1.00 26.33 475 THR A C 1
ATOM 3780 O O . THR A 1 475 ? -39.864 -10.729 10.769 1.00 26.33 475 THR A O 1
ATOM 3783 N N . MET A 1 476 ? -37.753 -10.070 10.455 1.00 22.61 476 MET A N 1
ATOM 3784 C CA . MET A 1 476 ? -37.161 -11.356 10.837 1.00 22.61 476 MET A CA 1
ATOM 3785 C C . MET A 1 476 ? -36.153 -11.167 11.976 1.00 22.61 476 MET A C 1
ATOM 3787 O O . MET A 1 476 ? -34.954 -10.986 11.776 1.00 22.61 476 MET A O 1
ATOM 3791 N N . GLN A 1 477 ? -36.679 -11.213 13.204 1.00 22.64 477 GLN A N 1
ATOM 3792 C CA . GLN A 1 477 ? -35.947 -11.723 14.361 1.00 22.64 477 GLN A CA 1
ATOM 3793 C C . GLN A 1 477 ? -35.653 -13.205 14.107 1.00 22.64 477 GLN A C 1
ATOM 3795 O O . GLN A 1 477 ? -36.580 -13.985 13.901 1.00 22.64 477 GLN A O 1
ATOM 3800 N N . ILE A 1 478 ? -34.387 -13.618 14.153 1.00 24.23 478 ILE A N 1
ATOM 3801 C CA . ILE A 1 478 ? -34.040 -15.043 14.141 1.00 24.23 478 ILE A CA 1
ATOM 3802 C C . ILE A 1 478 ? -33.773 -15.483 15.579 1.00 24.23 478 ILE A C 1
ATOM 3804 O O . ILE A 1 478 ? -32.743 -15.174 16.175 1.00 24.23 478 ILE A O 1
ATOM 3808 N N . TRP A 1 479 ? -34.760 -16.195 16.121 1.00 22.08 479 TRP A N 1
ATOM 3809 C CA . TRP A 1 479 ? -34.675 -17.019 17.320 1.00 22.08 479 TRP A CA 1
ATOM 3810 C C . TRP A 1 479 ? -33.903 -18.312 17.022 1.00 22.08 479 TRP A C 1
ATOM 3812 O O . TRP A 1 479 ? -34.172 -18.991 16.033 1.00 22.08 479 TRP A O 1
ATOM 3822 N N . LEU A 1 480 ? -32.988 -18.682 17.920 1.00 23.41 480 LEU A N 1
ATOM 3823 C CA . LEU A 1 480 ? -32.360 -20.003 17.982 1.00 23.41 480 LEU A CA 1
ATOM 3824 C C . LEU A 1 480 ? -33.096 -20.889 19.004 1.00 23.41 480 LEU A C 1
ATOM 3826 O O . LEU A 1 480 ? -33.091 -20.625 20.204 1.00 23.41 480 LEU A O 1
ATOM 3830 N N . SER A 1 481 ? -33.693 -21.977 18.525 1.00 23.38 481 SER A N 1
ATOM 3831 C CA . SER A 1 481 ? -34.041 -23.195 19.277 1.00 23.38 481 SER A CA 1
ATOM 3832 C C . SER A 1 481 ? -34.313 -24.294 18.251 1.00 23.38 481 SER A C 1
ATOM 3834 O O . SER A 1 481 ? -34.954 -24.025 17.246 1.00 23.38 481 SER A O 1
ATOM 3836 N N . GLY A 1 482 ? -33.885 -25.543 18.384 1.00 22.12 482 GLY A N 1
ATOM 3837 C CA . GLY A 1 482 ? -33.123 -26.245 19.408 1.00 22.12 482 GLY A CA 1
ATOM 3838 C C . GLY A 1 482 ? -33.047 -27.725 19.001 1.00 22.12 482 GLY A C 1
ATOM 3839 O O . GLY A 1 482 ? -33.770 -28.154 18.106 1.00 22.12 482 GLY A O 1
ATOM 3840 N N . MET A 1 483 ? -32.221 -28.524 19.675 1.00 21.45 483 MET A N 1
ATOM 3841 C CA . MET A 1 483 ? -32.471 -29.961 19.820 1.00 21.45 483 MET A CA 1
ATOM 3842 C C . MET A 1 483 ? -32.001 -30.405 21.205 1.00 21.45 483 MET A C 1
ATOM 3844 O O . MET A 1 483 ? -30.817 -30.373 21.529 1.00 21.45 483 MET A O 1
ATOM 3848 N N . ILE A 1 484 ? -32.983 -30.781 22.023 1.00 23.61 484 ILE A N 1
ATOM 3849 C CA . ILE A 1 484 ? -32.848 -31.456 23.310 1.00 23.61 484 ILE A CA 1
ATOM 3850 C C . ILE A 1 484 ? -33.150 -32.931 23.057 1.00 23.61 484 ILE A C 1
ATOM 3852 O O . ILE A 1 484 ? -34.232 -33.255 22.568 1.00 23.61 484 ILE A O 1
ATOM 3856 N N . THR A 1 485 ? -32.266 -33.822 23.497 1.00 25.23 485 THR A N 1
ATOM 3857 C CA . THR A 1 485 ? -32.612 -35.224 23.761 1.00 25.23 485 THR A CA 1
ATOM 3858 C C . THR A 1 485 ? -32.397 -35.523 25.241 1.00 25.23 485 THR A C 1
ATOM 3860 O O . THR A 1 485 ? -31.356 -35.228 25.822 1.00 25.23 485 THR A O 1
ATOM 3863 N N . ARG A 1 486 ? -33.458 -36.057 25.854 1.00 25.41 486 ARG A N 1
ATOM 3864 C CA . ARG A 1 486 ? -33.620 -36.400 27.272 1.00 25.41 486 ARG A CA 1
ATOM 3865 C C . ARG A 1 486 ? -32.646 -37.489 27.733 1.00 25.41 486 ARG A C 1
ATOM 3867 O O . ARG A 1 486 ? -32.573 -38.520 27.081 1.00 25.41 486 ARG A O 1
ATOM 3874 N N . TYR A 1 487 ? -32.130 -37.354 28.957 1.00 22.56 487 TYR A N 1
ATOM 3875 C CA . TYR A 1 487 ? -32.068 -38.450 29.938 1.00 22.56 487 TYR A CA 1
ATOM 3876 C C . TYR A 1 487 ? -32.199 -37.876 31.369 1.00 22.56 487 TYR A C 1
ATOM 3878 O O . TYR A 1 487 ? -31.464 -36.972 31.757 1.00 22.56 487 TYR A O 1
ATOM 3886 N N . LYS A 1 488 ? -33.194 -38.362 32.132 1.00 25.72 488 LYS A N 1
ATOM 3887 C CA . LYS A 1 488 ? -33.354 -38.202 33.603 1.00 25.72 488 LYS A CA 1
ATOM 3888 C C . LYS A 1 488 ? -32.323 -39.138 34.284 1.00 25.72 488 LYS A C 1
ATOM 3890 O O . LYS A 1 488 ? -31.970 -40.129 33.663 1.00 25.72 488 LYS A O 1
ATOM 3895 N N . SER A 1 489 ? -31.788 -38.974 35.500 1.00 27.38 489 SER A N 1
ATOM 3896 C CA . SER A 1 489 ? -32.298 -38.490 36.797 1.00 27.38 489 SER A CA 1
ATOM 3897 C C . SER A 1 489 ? -31.142 -38.408 37.824 1.00 27.38 489 SER A C 1
ATOM 3899 O O . SER A 1 489 ? -30.256 -39.255 37.760 1.00 27.38 489 SER A O 1
ATOM 3901 N N . GLY A 1 490 ? -31.211 -37.535 38.843 1.00 23.78 490 GLY A N 1
ATOM 3902 C CA . GLY A 1 490 ? -30.440 -37.694 40.099 1.00 23.78 490 GLY A CA 1
ATOM 3903 C C . GLY A 1 490 ? -30.099 -36.386 40.832 1.00 23.78 490 GLY A C 1
ATOM 3904 O O . GLY A 1 490 ? -29.592 -35.459 40.221 1.00 23.78 490 GLY A O 1
ATOM 3905 N N . ARG A 1 491 ? -30.415 -36.300 42.133 1.00 25.83 491 ARG A N 1
ATOM 3906 C CA . ARG A 1 491 ? -30.371 -35.104 43.006 1.00 25.83 491 ARG A CA 1
ATOM 3907 C C . ARG A 1 491 ? -28.989 -34.829 43.638 1.00 25.83 491 ARG A C 1
ATOM 3909 O O . ARG A 1 491 ? -28.380 -35.768 44.132 1.00 25.83 491 ARG A O 1
ATOM 3916 N N . HIS A 1 492 ? -28.644 -33.536 43.754 1.00 26.14 492 HIS A N 1
ATOM 3917 C CA . HIS A 1 492 ? -28.019 -32.776 44.873 1.00 26.14 492 HIS A CA 1
ATOM 3918 C C . HIS A 1 492 ? -26.918 -31.772 44.446 1.00 26.14 492 HIS A C 1
ATOM 3920 O O . HIS A 1 492 ? -26.253 -31.995 43.438 1.00 26.14 492 HIS A O 1
ATOM 3926 N N . PRO A 1 493 ? -26.762 -30.631 45.164 1.00 30.28 493 PRO A N 1
ATOM 3927 C CA . PRO A 1 493 ? -26.081 -29.439 44.663 1.00 30.28 493 PRO A CA 1
ATOM 3928 C C . PRO A 1 493 ? -24.628 -29.345 45.141 1.00 30.28 493 PRO A C 1
ATOM 3930 O O . PRO A 1 493 ? -24.356 -29.523 46.325 1.00 30.28 493 PRO A O 1
ATOM 3933 N N . LEU A 1 494 ? -23.710 -28.949 44.257 1.00 23.91 494 LEU A N 1
ATOM 3934 C CA . LEU A 1 494 ? -22.385 -28.469 44.648 1.00 23.91 494 LEU A CA 1
ATOM 3935 C C . LEU A 1 494 ? -21.982 -27.252 43.811 1.00 23.91 494 LEU A C 1
ATOM 3937 O O . LEU A 1 494 ? -22.072 -27.241 42.586 1.00 23.91 494 LEU A O 1
ATOM 3941 N N . ARG A 1 495 ? -21.555 -26.216 44.537 1.00 24.16 495 ARG A N 1
ATOM 3942 C CA . ARG A 1 495 ? -20.872 -25.017 44.051 1.00 24.16 495 ARG A CA 1
ATOM 3943 C C . ARG A 1 495 ? -19.591 -25.408 43.309 1.00 24.16 495 ARG A C 1
ATOM 3945 O O . ARG A 1 495 ? -18.743 -26.054 43.915 1.00 24.16 495 ARG A O 1
ATOM 3952 N N . SER A 1 496 ? -19.377 -24.877 42.110 1.00 23.77 496 SER A N 1
ATOM 3953 C CA . SER A 1 496 ? -18.076 -24.326 41.710 1.00 23.77 496 SER A CA 1
ATOM 3954 C C . SER A 1 496 ? -18.195 -23.533 40.410 1.00 23.77 496 SER A C 1
ATOM 3956 O O . SER A 1 496 ? -18.869 -23.909 39.455 1.00 23.77 496 SER A O 1
ATOM 3958 N N . SER A 1 497 ? -17.543 -22.379 40.425 1.00 25.11 497 SER A N 1
ATOM 3959 C CA . SER A 1 497 ? -17.326 -21.478 39.306 1.00 25.11 497 SER A CA 1
ATOM 3960 C C . SER A 1 497 ? -16.508 -22.161 38.213 1.00 25.11 497 SER A C 1
ATOM 3962 O O . SER A 1 497 ? -15.474 -22.757 38.506 1.00 25.11 497 SER A O 1
ATOM 3964 N N . SER A 1 498 ? -16.909 -22.029 36.950 1.00 23.33 498 SER A N 1
ATOM 3965 C CA . SER A 1 498 ? -16.038 -22.280 35.795 1.00 23.33 498 SER A CA 1
ATOM 3966 C C . SER A 1 498 ? -16.538 -21.466 34.603 1.00 23.33 498 SER A C 1
ATOM 3968 O O . SER A 1 498 ? -17.548 -21.792 33.984 1.00 23.33 498 SER A O 1
ATOM 3970 N N . MET A 1 499 ? -15.838 -20.364 34.327 1.00 22.14 499 MET A N 1
ATOM 3971 C CA . MET A 1 499 ? -15.938 -19.609 33.079 1.00 22.14 499 MET A CA 1
ATOM 3972 C C . MET A 1 499 ? -15.537 -20.516 31.913 1.00 22.14 499 MET A C 1
ATOM 3974 O O . MET A 1 499 ? -14.446 -21.083 31.909 1.00 22.14 499 MET A O 1
ATOM 3978 N N . VAL A 1 500 ? -16.406 -20.618 30.910 1.00 21.06 500 VAL A N 1
ATOM 3979 C CA . VAL A 1 500 ? -16.085 -21.231 29.621 1.00 21.06 500 VAL A CA 1
ATOM 3980 C C . VAL A 1 500 ? -15.226 -20.238 28.839 1.00 21.06 500 VAL A C 1
ATOM 3982 O O . VAL A 1 500 ? -15.730 -19.281 28.256 1.00 21.06 500 VAL A O 1
ATOM 3985 N N . ALA A 1 501 ? -13.914 -20.453 28.862 1.00 21.44 501 ALA A N 1
ATOM 3986 C CA . ALA A 1 501 ? -12.987 -19.840 27.925 1.00 21.44 501 ALA A CA 1
ATOM 3987 C C . ALA A 1 501 ? -13.031 -20.638 26.612 1.00 21.44 501 ALA A C 1
ATOM 3989 O O . ALA A 1 501 ? -12.663 -21.812 26.575 1.00 21.44 501 ALA A O 1
ATOM 3990 N N . LEU A 1 502 ? -13.491 -20.007 25.532 1.00 21.50 502 LEU A N 1
ATOM 3991 C CA . LEU A 1 502 ? -13.346 -20.528 24.173 1.00 21.50 502 LEU A CA 1
ATOM 3992 C C . LEU A 1 502 ? -11.872 -20.412 23.762 1.00 21.50 502 LEU A C 1
ATOM 3994 O O . LEU A 1 502 ? -11.418 -19.373 23.295 1.00 21.50 502 LEU A O 1
ATOM 3998 N N . SER A 1 503 ? -11.127 -21.493 23.980 1.00 20.38 503 SER A N 1
ATOM 3999 C CA . SER A 1 503 ? -9.804 -21.733 23.406 1.00 20.38 503 SER A CA 1
ATOM 4000 C C . SER A 1 503 ? -9.972 -22.596 22.157 1.00 20.38 503 SER A C 1
ATOM 4002 O O . SER A 1 503 ? -10.536 -23.685 22.244 1.00 20.38 503 SER A O 1
ATOM 4004 N N . TRP A 1 504 ? -9.495 -22.128 21.004 1.00 21.95 504 TRP A N 1
ATOM 4005 C CA . TRP A 1 504 ? -9.336 -22.953 19.805 1.00 21.95 504 TRP A CA 1
ATOM 4006 C C . TRP A 1 504 ? -7.940 -22.737 19.226 1.00 21.95 504 TRP A C 1
ATOM 4008 O O . TRP A 1 504 ? -7.694 -21.720 18.585 1.00 21.95 504 TRP A O 1
ATOM 4018 N N . ALA A 1 505 ? -7.048 -23.702 19.474 1.00 21.94 505 ALA A N 1
ATOM 4019 C CA . ALA A 1 505 ? -6.037 -24.200 18.534 1.00 21.94 505 ALA A CA 1
ATOM 4020 C C . ALA A 1 505 ? -5.215 -25.329 19.190 1.00 21.94 505 ALA A C 1
ATOM 4022 O O . ALA A 1 505 ? -4.141 -25.090 19.732 1.00 21.94 505 ALA A O 1
ATOM 4023 N N . THR A 1 506 ? -5.691 -26.573 19.100 1.00 22.67 506 THR A N 1
ATOM 4024 C CA . THR A 1 506 ? -4.825 -27.765 19.147 1.00 22.67 506 THR A CA 1
ATOM 4025 C C . THR A 1 506 ? -5.399 -28.821 18.211 1.00 22.67 506 THR A C 1
ATOM 4027 O O . THR A 1 506 ? -6.398 -29.458 18.536 1.00 22.67 506 THR A O 1
ATOM 4030 N N . VAL A 1 507 ? -4.773 -28.998 17.047 1.00 24.45 507 VAL A N 1
ATOM 4031 C CA . VAL A 1 507 ? -4.953 -30.191 16.212 1.00 24.45 507 VAL A CA 1
ATOM 4032 C C . VAL A 1 507 ? -3.826 -31.149 16.582 1.00 24.45 507 VAL A C 1
ATOM 4034 O O . VAL A 1 507 ? -2.667 -30.905 16.260 1.00 24.45 507 VAL A O 1
ATOM 4037 N N . THR A 1 508 ? -4.157 -32.214 17.306 1.00 22.72 508 THR A N 1
ATOM 4038 C CA . THR A 1 508 ? -3.300 -33.392 17.472 1.00 22.72 508 THR A CA 1
ATOM 4039 C C . THR A 1 508 ? -3.666 -34.431 16.404 1.00 22.72 508 THR A C 1
ATOM 4041 O O . THR A 1 508 ? -4.855 -34.624 16.134 1.00 22.72 508 THR A O 1
ATOM 4044 N N . PRO A 1 509 ? -2.686 -35.102 15.772 1.00 27.02 509 PRO A N 1
ATOM 4045 C CA . PRO A 1 509 ? -2.957 -36.067 14.713 1.00 27.02 509 PRO A CA 1
ATOM 4046 C C . PRO A 1 509 ? -3.520 -37.362 15.310 1.00 27.02 509 PRO A C 1
ATOM 4048 O O . PRO A 1 509 ? -2.941 -37.936 16.232 1.00 27.02 509 PRO A O 1
ATOM 4051 N N . TRP A 1 510 ? -4.656 -37.821 14.787 1.00 24.34 510 TRP A N 1
ATOM 4052 C CA . TRP A 1 510 ? -5.196 -39.144 15.091 1.00 24.34 510 TRP A CA 1
ATOM 4053 C C . TRP A 1 510 ? -4.545 -40.198 14.191 1.00 24.34 510 TRP A C 1
ATOM 4055 O O . TRP A 1 510 ? -4.456 -40.032 12.977 1.00 24.34 510 TRP A O 1
ATOM 4065 N N . ASN A 1 511 ? -4.095 -41.281 14.824 1.00 24.22 511 ASN A N 1
ATOM 4066 C CA . ASN A 1 511 ? -3.520 -42.472 14.209 1.00 24.22 511 ASN A CA 1
ATOM 4067 C C . ASN A 1 511 ? -4.486 -43.127 13.206 1.00 24.22 511 ASN A C 1
ATOM 4069 O O . ASN A 1 511 ? -5.624 -43.445 13.553 1.00 24.22 511 ASN A O 1
ATOM 4073 N N . CYS A 1 512 ? -4.002 -43.410 11.994 1.00 23.08 512 CYS A N 1
ATOM 4074 C CA . CYS A 1 512 ? -4.663 -44.301 11.044 1.00 23.08 512 CYS A CA 1
ATOM 4075 C C . CYS A 1 512 ? -4.541 -45.754 11.526 1.00 23.08 512 CYS A C 1
ATOM 4077 O O . CYS A 1 512 ? -3.447 -46.317 11.532 1.00 23.08 512 CYS A O 1
ATOM 4079 N N . LEU A 1 513 ? -5.665 -46.368 11.896 1.00 24.72 513 LEU A N 1
ATOM 4080 C CA . LEU A 1 513 ? -5.784 -47.818 12.033 1.00 24.72 513 LEU A CA 1
ATOM 4081 C C . LEU A 1 513 ? -6.310 -48.404 10.720 1.00 24.72 513 LEU A C 1
ATOM 4083 O O . LEU A 1 513 ? -7.328 -47.979 10.178 1.00 24.72 513 LEU A O 1
ATOM 4087 N N . SER A 1 514 ? -5.558 -49.382 10.232 1.00 26.34 514 SER A N 1
ATOM 4088 C CA . SER A 1 514 ? -5.800 -50.227 9.070 1.00 26.34 514 SER A CA 1
ATOM 4089 C C . SER A 1 514 ? -7.176 -50.898 9.078 1.00 26.34 514 SER A C 1
ATOM 4091 O O . SER A 1 514 ? -7.524 -51.557 10.056 1.00 26.34 514 SER A O 1
ATOM 4093 N N . THR A 1 515 ? -7.874 -50.876 7.944 1.00 26.92 515 THR A N 1
ATOM 4094 C CA . THR A 1 515 ? -8.755 -51.981 7.537 1.00 26.92 515 THR A CA 1
ATOM 4095 C C . THR A 1 515 ? -8.613 -52.205 6.031 1.00 26.92 515 THR A C 1
ATOM 4097 O O . THR A 1 515 ? -8.811 -51.310 5.216 1.00 26.92 515 THR A O 1
ATOM 4100 N N . THR A 1 516 ? -8.176 -53.411 5.687 1.00 27.19 516 THR A N 1
ATOM 4101 C CA . THR A 1 516 ? -8.228 -54.026 4.359 1.00 27.19 516 THR A CA 1
ATOM 4102 C C . THR A 1 516 ? -9.680 -54.279 3.947 1.00 27.19 516 THR A C 1
ATOM 4104 O O . THR A 1 516 ? -10.499 -54.608 4.808 1.00 27.19 516 THR A O 1
ATOM 4107 N N . PRO A 1 517 ? -10.000 -54.275 2.644 1.00 31.19 517 PRO A N 1
ATOM 4108 C CA . PRO A 1 517 ? -11.071 -55.104 2.127 1.00 31.19 517 PRO A CA 1
ATOM 4109 C C . PRO A 1 517 ? -10.488 -56.278 1.337 1.00 31.19 517 PRO A C 1
ATOM 4111 O O . PRO A 1 517 ? -9.575 -56.131 0.525 1.00 31.19 517 PRO A O 1
ATOM 4114 N N . ALA A 1 518 ? -11.018 -57.458 1.638 1.00 30.08 518 ALA A N 1
ATOM 4115 C CA . ALA A 1 518 ? -10.880 -58.650 0.827 1.00 30.08 518 ALA A CA 1
ATOM 4116 C C . ALA A 1 518 ? -11.769 -58.551 -0.426 1.00 30.08 518 ALA A C 1
ATOM 4118 O O . ALA A 1 518 ? -12.862 -57.983 -0.348 1.00 30.08 518 ALA A O 1
ATOM 4119 N N . LEU A 1 519 ? -11.287 -59.227 -1.478 1.00 30.27 519 LEU A N 1
ATOM 4120 C CA . LEU A 1 519 ? -11.810 -59.434 -2.839 1.00 30.27 519 LEU A CA 1
ATOM 4121 C C . LEU A 1 519 ? -11.569 -58.307 -3.847 1.00 30.27 519 LEU A C 1
ATOM 4123 O O . LEU A 1 519 ? -12.216 -57.243 -3.754 1.00 30.27 519 LEU A O 1
#

Foldseek 3Di:
DDDDDVPPPPPVVVVVVVVVVVVVVVVVVVVVVVVVVVVVVVVVVVVVVVPPPPPDDPPPQDLVNLLVVLLVVVVLLVVLLVPQDDDDDLPDAQLLFDCQLHDPAKEKEWFEQEDEPPDGDPAGWIWIDDSNDTNDIGHRPDDDDDDPPYHYHYPNHYHDYQQAEFAEDAAQQQAPPGDPVLHNQADDDVVHQAQALDASLVSGDLPRCVLVVCVVVRHQKYWHHHDAQHQWGYKIFMFGSDHLSDSVSDSDSLSRGSQRSDDPSPDQIATEGEAPDRNCVRRVHDNVVRLVVLLVLLVVLVVLLVQSVVLNVVSVVLVPDDPPSVVSSNVSCVVSNRRDDDSRNPSSNCQLSVRYAYEYEDADDVGVLSVLVSCVVSPGDHLAYAPNNPVVVPQVVVVVSPVVPPPPDRDDPPDDDDDDDDDDDDDDDDPPPPDRDDRPHRPRPPVPPPVPPVDDPPDDDDDDDDDDDDDDDDDDDDDDDDDDDDDDDDDDDDDDDDDDDPDDDDDDDDDDDDDDDDD

InterPro domains:
  IPR011059 Metal-dependent hydrolase, composite domain superfamily [SSF51338] (106-170)
  IPR032466 Metal-dependent hydrolase [SSF51556] (162-400)
  IPR050138 Dihydroorotase/Allantoinase hydrolase-like [PTHR43668] (106-415)